Protein AF-0000000079568228 (afdb_homodimer)

Secondary structure (DSSP, 8-state):
----PPPEEEEE-TT-HHHHHHHHHHHHHT---EEEE--TTS--HHHHHH-TTT--S-EEEETTEEEESHHHHHHHHHHHS-SS-SS-SSHHHHHHHHHHHHHIIIIIIHHHHHHHS---HHHHHHHHHHHHHHHHHHHHHTTT-SBTTBSS--HHHHHTHIIIIIHHHHHHHHT--SS-TTT-HHHHHHHHHHHHSHHHHHHSPPHHHHHHHHHHHHHHHHHH-/----PPPEEEEE-TT-HHHHHHHHHHHHHT---EEEE--TTS--HHHHHH-TTT--S-EEEETTEEEESHHHHHHHHHHHS-SS-SS-SSHHHHHHHHHHHHHIIIIIIHHHHHHHS---HHHHHHHHHHHHHHHHHHHHHTTT-SBTTBSS--HHHHHTHIIIIIHHHHHHHHT--SS-TTT-HHHHHHHHHHHHSHHHHHHSPPHHHHHHHHHHHHHHHHHH-

Radius of gyration: 22.49 Å; Cα contacts (8 Å, |Δi|>4): 689; chains: 2; bounding box: 60×58×59 Å

Structure (mmCIF, N/CA/C/O backbone):
data_AF-0000000079568228-model_v1
#
loop_
_entity.id
_entity.type
_entity.pdbx_description
1 polymer 'glutathione transferase'
#
loop_
_atom_site.group_PDB
_atom_site.id
_atom_site.type_symbol
_atom_site.label_atom_id
_atom_site.label_alt_id
_atom_site.label_comp_id
_atom_site.label_asym_id
_atom_site.label_entity_id
_atom_site.label_seq_id
_atom_site.pdbx_PDB_ins_code
_atom_site.Cartn_x
_atom_site.Cartn_y
_atom_site.Cartn_z
_atom_site.occupancy
_atom_site.B_iso_or_equiv
_atom_site.auth_seq_id
_atom_site.auth_comp_id
_atom_site.auth_asym_id
_atom_site.auth_atom_id
_atom_site.pdbx_PDB_model_num
ATOM 1 N N . MET A 1 1 ? -32.031 -0.625 -28.844 1 26.22 1 MET A N 1
ATOM 2 C CA . MET A 1 1 ? -31.453 0.529 -28.156 1 26.22 1 MET A CA 1
ATOM 3 C C . MET A 1 1 ? -30.141 0.163 -27.5 1 26.22 1 MET A C 1
ATOM 5 O O . MET A 1 1 ? -30.047 -0.822 -26.766 1 26.22 1 MET A O 1
ATOM 9 N N . ALA A 1 2 ? -28.969 0.19 -28.062 1 38.16 2 ALA A N 1
ATOM 10 C CA . ALA A 1 2 ? -27.719 -0.457 -27.672 1 38.16 2 ALA A CA 1
ATOM 11 C C . ALA A 1 2 ? -27.438 -0.267 -26.188 1 38.16 2 ALA A C 1
ATOM 13 O O . ALA A 1 2 ? -27.453 0.858 -25.672 1 38.16 2 ALA A O 1
ATOM 14 N N . THR A 1 3 ? -27.828 -0.804 -25.172 1 42.91 3 THR A N 1
ATOM 15 C CA . THR A 1 3 ? -27.625 -0.638 -23.734 1 42.91 3 THR A CA 1
ATOM 16 C C . THR A 1 3 ? -26.203 -0.141 -23.453 1 42.91 3 THR A C 1
ATOM 18 O O . THR A 1 3 ? -25.234 -0.766 -23.875 1 42.91 3 THR A O 1
ATOM 21 N N . ASN A 1 4 ? -25.734 1.065 -23.516 1 47.59 4 ASN A N 1
ATOM 22 C CA . ASN A 1 4 ? -24.516 1.862 -23.609 1 47.59 4 ASN A CA 1
ATOM 23 C C . ASN A 1 4 ? -23.5 1.466 -22.547 1 47.59 4 ASN A C 1
ATOM 25 O O . ASN A 1 4 ? -23.375 2.137 -21.531 1 47.59 4 ASN A O 1
ATOM 29 N N . GLN A 1 5 ? -23.312 0.16 -22.281 1 65.31 5 GLN A N 1
ATOM 30 C CA . GLN A 1 5 ? -22.359 -0.312 -21.281 1 65.31 5 GLN A CA 1
ATOM 31 C C . GLN A 1 5 ? -20.969 0.275 -21.516 1 65.31 5 GLN A C 1
ATOM 33 O O . GLN A 1 5 ? -20.469 0.233 -22.641 1 65.31 5 GLN A O 1
ATOM 38 N N . GLU A 1 6 ? -20.438 1.047 -20.516 1 82.69 6 GLU A N 1
ATOM 39 C CA . GLU A 1 6 ? -19.125 1.659 -20.641 1 82.69 6 GLU A CA 1
ATOM 40 C C . GLU A 1 6 ? -18.047 0.615 -20.969 1 82.69 6 GLU A C 1
ATOM 42 O O . GLU A 1 6 ? -18.016 -0.448 -20.344 1 82.69 6 GLU A O 1
ATOM 47 N N . GLU A 1 7 ? -17.406 0.823 -22.047 1 94.56 7 GLU A N 1
ATOM 48 C CA . GLU A 1 7 ? -16.344 -0.068 -22.469 1 94.56 7 GLU A CA 1
ATOM 49 C C . GLU A 1 7 ? -15.266 -0.203 -21.391 1 94.56 7 GLU A C 1
ATOM 51 O O . GLU A 1 7 ? -14.938 0.77 -20.719 1 94.56 7 GLU A O 1
ATOM 56 N N . VAL A 1 8 ? -14.82 -1.432 -21.188 1 98.5 8 VAL A N 1
ATOM 57 C CA . VAL A 1 8 ? -13.75 -1.713 -20.25 1 98.5 8 VAL A CA 1
ATOM 58 C C . VAL A 1 8 ? -12.492 -2.137 -21 1 98.5 8 VAL A C 1
ATOM 60 O O . VAL A 1 8 ? -12.547 -3.008 -21.875 1 98.5 8 VAL A O 1
ATOM 63 N N . LYS A 1 9 ? -11.367 -1.439 -20.688 1 98.75 9 LYS A N 1
ATOM 64 C CA . LYS A 1 9 ? -10.062 -1.767 -21.25 1 98.75 9 LYS A CA 1
ATOM 65 C C . LYS A 1 9 ? -9.031 -2.018 -20.156 1 98.75 9 LYS A C 1
ATOM 67 O O . LYS A 1 9 ? -9.094 -1.397 -19.094 1 98.75 9 LYS A O 1
ATOM 72 N N . LEU A 1 10 ? -8.203 -2.955 -20.422 1 98.88 10 LEU A N 1
ATOM 73 C CA . LEU A 1 10 ? -7.062 -3.217 -19.547 1 98.88 10 LEU A CA 1
ATOM 74 C C . LEU A 1 10 ? -5.746 -3.039 -20.297 1 98.88 10 LEU A C 1
ATOM 76 O O . LEU A 1 10 ? -5.469 -3.771 -21.25 1 98.88 10 LEU A O 1
ATOM 80 N N . LEU A 1 11 ? -5.02 -2.023 -19.953 1 98.88 11 LEU A N 1
ATOM 81 C CA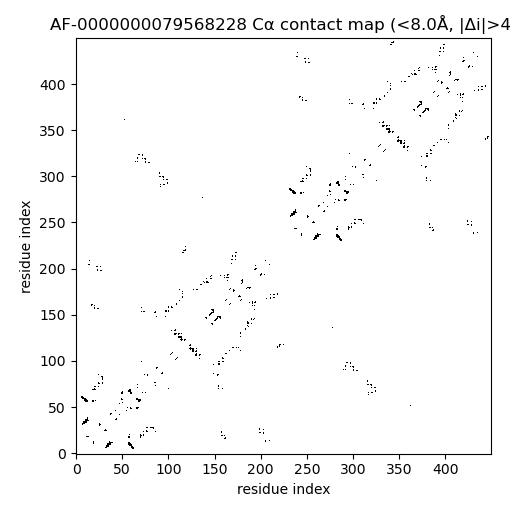 . LEU A 1 11 ? -3.662 -1.858 -20.469 1 98.88 11 LEU A CA 1
ATOM 82 C C . LEU A 1 11 ? -2.672 -2.664 -19.625 1 98.88 11 LEU A C 1
ATOM 84 O O . LEU A 1 11 ? -2.646 -2.547 -18.406 1 98.88 11 LEU A O 1
ATOM 88 N N . GLY A 1 12 ? -1.932 -3.492 -20.266 1 98.69 12 GLY A N 1
ATOM 89 C CA . GLY A 1 12 ? -1.002 -4.324 -19.531 1 98.69 12 GLY A CA 1
ATOM 90 C C . GLY A 1 12 ? -0.041 -5.09 -20.406 1 98.69 12 GLY A C 1
ATOM 91 O O . GLY A 1 1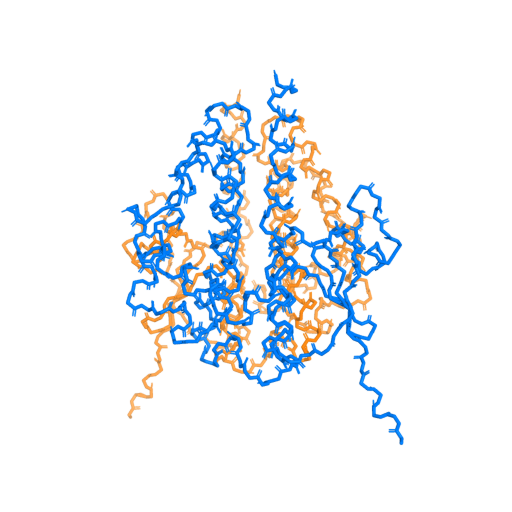2 ? 0.006 -4.867 -21.625 1 98.69 12 GLY A O 1
ATOM 92 N N . VAL A 1 13 ? 0.799 -5.898 -19.75 1 98 13 VAL A N 1
ATOM 93 C CA . VAL A 1 13 ? 1.67 -6.848 -20.422 1 98 13 VAL A CA 1
ATOM 94 C C . VAL A 1 13 ? 1.374 -8.266 -19.938 1 98 13 VAL A C 1
ATOM 96 O O . VAL A 1 13 ? 1.092 -8.477 -18.75 1 98 13 VAL A O 1
ATOM 99 N N . MET A 1 14 ? 1.361 -9.234 -20.781 1 93.31 14 MET A N 1
ATOM 100 C CA . MET A 1 14 ? 0.945 -10.602 -20.5 1 93.31 14 MET A CA 1
ATOM 101 C C . MET A 1 14 ? 1.807 -11.219 -19.406 1 93.31 14 MET A C 1
ATOM 103 O O . MET A 1 14 ? 1.316 -12.008 -18.594 1 93.31 14 MET A O 1
ATOM 107 N N . GLY A 1 15 ? 3.045 -10.922 -19.219 1 95.62 15 GLY A N 1
ATOM 108 C CA . GLY A 1 15 ? 3.947 -11.555 -18.266 1 95.62 15 GLY A CA 1
ATOM 109 C C . GLY A 1 15 ? 3.951 -10.891 -16.906 1 95.62 15 GLY A C 1
ATOM 110 O O . GLY A 1 15 ? 4.664 -11.32 -16 1 95.62 15 GLY A O 1
ATOM 111 N N . SER A 1 16 ? 3.123 -9.945 -16.688 1 97.94 16 SER A N 1
ATOM 112 C CA . SER A 1 16 ? 3.125 -9.188 -15.445 1 97.94 16 SER A CA 1
ATOM 113 C C . SER A 1 16 ? 2.18 -9.805 -14.422 1 97.94 16 SER A C 1
ATOM 115 O O . SER A 1 16 ? 0.982 -9.945 -14.68 1 97.94 16 SER A O 1
ATOM 117 N N . PRO A 1 17 ? 2.717 -10.141 -13.258 1 98.62 17 PRO A N 1
ATOM 118 C CA . PRO A 1 17 ? 1.832 -10.664 -12.211 1 98.62 17 PRO A CA 1
ATOM 119 C C . PRO A 1 17 ? 0.793 -9.641 -11.758 1 98.62 17 PRO A C 1
ATOM 121 O O . PRO A 1 17 ? -0.289 -10.016 -11.297 1 98.62 17 PRO A O 1
ATOM 124 N N . PHE A 1 18 ? 1.091 -8.375 -11.844 1 98.81 18 PHE A N 1
ATOM 125 C CA . PHE A 1 18 ? 0.172 -7.324 -11.43 1 98.81 18 PHE A CA 1
ATOM 126 C C . PHE A 1 18 ? -0.979 -7.188 -12.422 1 98.81 18 PHE A C 1
ATOM 128 O O . PHE A 1 18 ? -2.119 -6.938 -12.023 1 98.81 18 PHE A O 1
ATOM 135 N N . VAL A 1 19 ? -0.689 -7.34 -13.68 1 98.88 19 VAL A N 1
ATOM 136 C CA . VAL A 1 19 ? -1.731 -7.348 -14.695 1 98.88 19 VAL A CA 1
ATOM 137 C C . VAL A 1 19 ? -2.609 -8.586 -14.531 1 98.88 19 VAL A C 1
ATOM 139 O O . VAL A 1 19 ? -3.83 -8.516 -14.695 1 98.88 19 VAL A O 1
ATOM 142 N N . CYS A 1 20 ? -1.989 -9.68 -14.211 1 98.88 20 CYS A N 1
ATOM 143 C CA . CYS A 1 20 ? -2.713 -10.93 -14.023 1 98.88 20 CYS A CA 1
ATOM 144 C C . CYS A 1 20 ? -3.766 -10.789 -12.93 1 98.88 20 CYS A C 1
ATOM 146 O O . CYS A 1 20 ? -4.859 -11.352 -13.039 1 98.88 20 CYS A O 1
ATOM 148 N N . ARG A 1 21 ? -3.451 -10.07 -11.844 1 98.94 21 ARG A N 1
ATOM 149 C CA . ARG A 1 21 ? -4.422 -9.812 -10.781 1 98.94 21 ARG A CA 1
ATOM 150 C C . ARG A 1 21 ? -5.715 -9.242 -11.352 1 98.94 21 ARG A C 1
ATOM 152 O O . ARG A 1 21 ? -6.809 -9.68 -10.977 1 98.94 21 ARG A O 1
ATOM 159 N N . VAL A 1 22 ? -5.586 -8.344 -12.281 1 98.94 22 VAL A N 1
ATOM 160 C CA . VAL A 1 22 ? -6.73 -7.629 -12.836 1 98.94 22 VAL A CA 1
ATOM 161 C C . VAL A 1 22 ? -7.504 -8.547 -13.781 1 98.94 22 VAL A C 1
ATOM 163 O O . VAL A 1 22 ? -8.734 -8.562 -13.773 1 98.94 22 VAL A O 1
ATOM 166 N N . HIS A 1 23 ? -6.762 -9.352 -14.617 1 98.88 23 HIS A N 1
ATOM 167 C CA . HIS A 1 23 ? -7.43 -10.359 -15.43 1 98.88 23 HIS A CA 1
ATOM 168 C C . HIS A 1 23 ? -8.32 -11.258 -14.578 1 98.88 23 HIS A C 1
ATOM 170 O O . HIS A 1 23 ? -9.492 -11.469 -14.906 1 98.88 23 HIS A O 1
ATOM 176 N N . ILE A 1 24 ? -7.75 -11.75 -13.5 1 98.81 24 ILE A N 1
ATOM 177 C CA . ILE A 1 24 ? -8.469 -12.672 -12.641 1 98.81 24 ILE A CA 1
ATOM 178 C C . ILE A 1 24 ? -9.734 -12.008 -12.102 1 98.81 24 ILE A C 1
ATOM 180 O O . ILE A 1 24 ? -10.82 -12.586 -12.156 1 98.81 24 ILE A O 1
ATOM 184 N N . ALA A 1 25 ? -9.633 -10.789 -11.57 1 98.88 25 ALA A N 1
ATOM 185 C CA . ALA A 1 25 ? -10.773 -10.086 -10.992 1 98.88 25 ALA A CA 1
ATOM 186 C C . ALA A 1 25 ? -11.867 -9.867 -12.031 1 98.88 25 ALA A C 1
ATOM 188 O O . ALA A 1 25 ? -13.047 -10.102 -11.758 1 98.88 25 ALA A O 1
ATOM 189 N N . LEU A 1 26 ? -11.469 -9.398 -13.234 1 98.81 26 LEU A N 1
ATOM 190 C CA . LEU A 1 26 ? -12.445 -9.141 -14.289 1 98.81 26 LEU A CA 1
ATOM 191 C C . LEU A 1 26 ? -13.164 -10.422 -14.688 1 98.81 26 LEU A C 1
ATOM 193 O O . LEU A 1 26 ? -14.383 -10.43 -14.859 1 98.81 26 LEU A O 1
ATOM 197 N N . LYS A 1 27 ? -12.453 -11.477 -14.82 1 98.25 27 LYS A N 1
ATOM 198 C CA . LYS A 1 27 ? -13.031 -12.758 -15.211 1 98.25 27 LYS A CA 1
ATOM 199 C C . LYS A 1 27 ? -13.961 -13.297 -14.133 1 98.25 27 LYS A C 1
ATOM 201 O O . LYS A 1 27 ? -15.023 -13.844 -14.43 1 98.25 27 LYS A O 1
ATOM 206 N N . PHE A 1 28 ? -13.555 -13.164 -12.891 1 97.56 28 PHE A N 1
ATOM 207 C CA . PHE A 1 28 ? -14.406 -13.586 -11.789 1 97.56 28 PHE A CA 1
ATOM 208 C C . PHE A 1 28 ? -15.75 -12.859 -11.82 1 97.56 28 PHE A C 1
ATOM 210 O O . PHE A 1 28 ? -16.781 -13.438 -11.484 1 97.56 28 PHE A O 1
ATOM 217 N N . LYS A 1 29 ? -15.68 -11.594 -12.234 1 97.81 29 LYS A N 1
ATOM 218 C CA . LYS A 1 29 ? -16.891 -10.773 -12.25 1 97.81 29 LYS A CA 1
ATOM 219 C C . LYS A 1 29 ? -17.656 -10.953 -13.547 1 97.81 29 LYS A C 1
ATOM 221 O O . LYS A 1 29 ? -18.766 -10.438 -13.695 1 97.81 29 LYS A O 1
ATOM 226 N N . GLY A 1 30 ? -17.078 -11.656 -14.492 1 97.06 30 GLY A N 1
ATOM 227 C CA . GLY A 1 30 ? -17.734 -11.859 -15.781 1 97.06 30 GLY A CA 1
ATOM 228 C C . GLY A 1 30 ? -17.781 -10.609 -16.625 1 97.06 30 GLY A C 1
ATOM 229 O O . GLY A 1 30 ? -18.703 -10.422 -17.422 1 97.06 30 GLY A O 1
ATOM 230 N N . VAL A 1 31 ? -16.891 -9.727 -16.453 1 97.75 31 VAL A N 1
ATOM 231 C CA . VAL A 1 31 ? -16.859 -8.461 -17.188 1 97.75 31 VAL A CA 1
ATOM 232 C C . VAL A 1 31 ? -16.141 -8.641 -18.516 1 97.75 31 VAL A C 1
ATOM 234 O O . VAL A 1 31 ? -15.016 -9.172 -18.562 1 97.75 31 VAL A O 1
ATOM 237 N N . GLU A 1 32 ? -16.781 -8.289 -19.562 1 97.69 32 GLU A N 1
ATOM 238 C CA . GLU A 1 32 ? -16.109 -8.242 -20.859 1 97.69 32 GLU A CA 1
ATOM 239 C C . GLU A 1 32 ? -15.164 -7.047 -20.953 1 97.69 32 GLU A C 1
ATOM 241 O O . GLU A 1 32 ? -15.5 -5.949 -20.5 1 97.69 32 GLU A O 1
ATOM 246 N N . TYR A 1 33 ? -13.992 -7.332 -21.516 1 98.31 33 TYR A N 1
ATOM 247 C CA . TYR A 1 33 ? -13.023 -6.246 -21.625 1 98.31 33 TYR A CA 1
ATOM 248 C C . TYR A 1 33 ? -12.07 -6.477 -22.797 1 98.31 33 TYR A C 1
ATOM 250 O O . TYR A 1 33 ? -11.914 -7.605 -23.266 1 98.31 33 TYR A O 1
ATOM 258 N N . LYS A 1 34 ? -11.516 -5.348 -23.203 1 98.31 34 LYS A N 1
ATOM 259 C CA . LYS A 1 34 ? -10.461 -5.379 -24.219 1 98.31 34 LYS A CA 1
ATOM 260 C C . LYS A 1 34 ? -9.078 -5.273 -23.578 1 98.31 34 LYS A C 1
ATOM 262 O O . LYS A 1 34 ? -8.812 -4.352 -22.812 1 98.31 34 LYS A O 1
ATOM 267 N N . PHE A 1 35 ? -8.297 -6.219 -23.859 1 98.38 35 PHE A N 1
ATOM 268 C CA . PHE A 1 35 ? -6.918 -6.168 -23.391 1 98.38 35 PHE A CA 1
ATOM 269 C C . PHE A 1 35 ? -6.02 -5.477 -24.406 1 98.38 35 PHE A C 1
ATOM 271 O O . PHE A 1 35 ? -5.98 -5.871 -25.578 1 98.38 35 PHE A O 1
ATOM 278 N N . LEU A 1 36 ? -5.359 -4.441 -23.969 1 98.31 36 LEU A N 1
ATOM 279 C CA . LEU A 1 36 ? -4.422 -3.701 -24.812 1 98.31 36 LEU A CA 1
ATOM 280 C C . LEU A 1 36 ? -2.988 -3.922 -24.344 1 98.31 36 LEU A C 1
ATOM 282 O O . LEU A 1 36 ? -2.572 -3.377 -23.328 1 98.31 36 LEU A O 1
ATOM 286 N N . GLU A 1 37 ? -2.303 -4.691 -25.109 1 97.75 37 GLU A N 1
ATOM 287 C CA . GLU A 1 37 ? -0.93 -5.039 -24.75 1 97.75 37 GLU A CA 1
ATOM 288 C C . GLU A 1 37 ? -0.003 -3.836 -24.891 1 97.75 37 GLU A C 1
ATOM 290 O O . GLU A 1 37 ? -0.051 -3.115 -25.891 1 97.75 37 GLU A O 1
ATOM 295 N N . GLU A 1 38 ? 0.793 -3.613 -23.906 1 98 38 GLU A N 1
ATOM 296 C CA . GLU A 1 38 ? 1.735 -2.5 -23.859 1 98 38 GLU A CA 1
ATOM 297 C C . GLU A 1 38 ? 3.158 -2.969 -24.156 1 98 38 GLU A C 1
ATOM 299 O O . GLU A 1 38 ? 3.488 -4.137 -23.938 1 98 38 GLU A O 1
ATOM 304 N N . ASN A 1 39 ? 3.928 -2.094 -24.75 1 96.12 39 ASN A N 1
ATOM 305 C CA . ASN A 1 39 ? 5.379 -2.207 -24.828 1 96.12 39 ASN A CA 1
ATOM 306 C C . ASN A 1 39 ? 6.07 -1.325 -23.797 1 96.12 39 ASN A C 1
ATOM 308 O O . ASN A 1 39 ? 6.094 -0.1 -23.922 1 96.12 39 ASN A O 1
ATOM 312 N N . LEU A 1 40 ? 6.668 -1.98 -22.797 1 93.62 40 LEU A N 1
ATOM 313 C CA . LEU A 1 40 ? 7.188 -1.212 -21.672 1 93.62 40 LEU A CA 1
ATOM 314 C C . LEU A 1 40 ? 8.422 -0.417 -22.078 1 93.62 40 LEU A C 1
ATOM 316 O O . LEU A 1 40 ? 8.789 0.553 -21.406 1 93.62 40 LEU A O 1
ATOM 320 N N . GLY A 1 41 ? 9.156 -0.867 -23.094 1 94.81 41 GLY A N 1
ATOM 321 C CA . GLY A 1 41 ? 10.281 -0.114 -23.625 1 94.81 41 GLY A CA 1
ATOM 322 C C . GLY A 1 41 ? 9.859 1.077 -24.453 1 94.81 41 GLY A C 1
ATOM 323 O O . GLY A 1 41 ? 10.648 2.002 -24.672 1 94.81 41 GLY A O 1
ATOM 324 N N . ASN A 1 42 ? 8.766 1.006 -25.016 1 96.75 42 ASN A N 1
ATOM 325 C CA . ASN A 1 42 ? 8.133 2.066 -25.797 1 96.75 42 ASN A CA 1
ATOM 326 C C . ASN A 1 42 ? 6.668 2.242 -25.406 1 96.75 42 ASN A C 1
ATOM 328 O O . ASN A 1 42 ? 5.77 1.804 -26.125 1 96.75 42 ASN A O 1
ATOM 332 N N . LYS A 1 43 ? 6.434 2.961 -24.344 1 97.69 43 LYS A N 1
ATOM 333 C CA . LYS A 1 43 ? 5.113 3.086 -23.734 1 97.69 43 LYS A CA 1
ATOM 334 C C . LYS A 1 43 ? 4.145 3.805 -24.656 1 97.69 43 LYS A C 1
ATOM 336 O O . LYS A 1 43 ? 4.516 4.781 -25.312 1 97.69 43 LYS A O 1
ATOM 341 N N . SER A 1 44 ? 2.943 3.389 -24.766 1 98.12 44 SER A N 1
ATOM 342 C CA . SER A 1 44 ? 1.936 3.957 -25.656 1 98.12 44 SER A CA 1
ATOM 343 C C . SER A 1 44 ? 1.449 5.309 -25.141 1 98.12 44 SER A C 1
ATOM 345 O O . SER A 1 44 ? 1.545 5.602 -23.953 1 98.12 44 SER A O 1
ATOM 347 N N . GLU A 1 45 ? 0.886 6.094 -26.016 1 97.75 45 GLU A N 1
ATOM 348 C CA . GLU A 1 45 ? 0.248 7.355 -25.641 1 97.75 45 GLU A CA 1
ATOM 349 C C . GLU A 1 45 ? -0.936 7.125 -24.703 1 97.75 45 GLU A C 1
ATOM 351 O O . GLU A 1 45 ? -1.203 7.938 -23.828 1 97.75 45 GLU A O 1
ATOM 356 N N . LEU A 1 46 ? -1.565 6.02 -24.922 1 97.19 46 LEU A N 1
ATOM 357 C CA . LEU A 1 46 ? -2.727 5.691 -24.094 1 97.19 46 LEU A CA 1
ATOM 358 C C . LEU A 1 46 ? -2.314 5.438 -22.656 1 97.19 46 LEU A C 1
ATOM 360 O O . LEU A 1 46 ? -2.967 5.922 -21.719 1 97.19 46 LEU A O 1
ATOM 364 N N . LEU A 1 47 ? -1.264 4.648 -22.484 1 98.31 47 LEU A N 1
ATOM 365 C CA . LEU A 1 47 ? -0.776 4.379 -21.141 1 98.31 47 LEU A CA 1
ATOM 366 C C . LEU A 1 47 ? -0.361 5.668 -20.438 1 98.31 47 LEU A C 1
ATOM 368 O O . LEU A 1 47 ? -0.703 5.887 -19.281 1 98.31 47 LEU A O 1
ATOM 372 N N . LEU A 1 48 ? 0.343 6.52 -21.188 1 98.12 48 LEU A N 1
ATOM 373 C CA . LEU A 1 48 ? 0.822 7.773 -20.625 1 98.12 48 LEU A CA 1
ATOM 374 C C . LEU A 1 48 ? -0.342 8.703 -20.297 1 98.12 48 LEU A C 1
ATOM 376 O O . LEU A 1 48 ? -0.302 9.422 -19.297 1 98.12 48 LEU A O 1
ATOM 380 N N . LYS A 1 49 ? -1.378 8.664 -21.078 1 97.81 49 LYS A N 1
ATOM 381 C CA . LYS A 1 49 ? -2.58 9.461 -20.844 1 97.81 49 LYS A CA 1
ATOM 382 C C . LYS A 1 49 ? -3.336 8.969 -19.609 1 97.81 49 LYS A C 1
ATOM 384 O O . LYS A 1 49 ? -3.75 9.773 -18.766 1 97.81 49 LYS A O 1
ATOM 389 N N . TYR A 1 50 ? -3.457 7.637 -19.469 1 98 50 TYR A N 1
ATOM 390 C CA . TYR A 1 50 ? -4.355 7.078 -18.469 1 98 50 TYR A CA 1
ATOM 391 C C . TYR A 1 50 ? -3.623 6.84 -17.156 1 98 50 TYR A C 1
ATOM 393 O O . TYR A 1 50 ? -4.254 6.625 -16.109 1 98 50 TYR A O 1
ATOM 401 N N . ASN A 1 51 ? -2.332 6.887 -17.188 1 98.25 51 ASN A N 1
ATOM 402 C CA . ASN A 1 51 ? -1.532 6.844 -15.969 1 98.25 51 ASN A CA 1
ATOM 403 C C . ASN A 1 51 ? -0.342 7.797 -16.047 1 98.25 51 ASN A C 1
ATOM 405 O O . ASN A 1 51 ? 0.809 7.355 -16.062 1 98.25 51 ASN A O 1
ATOM 409 N N . PRO A 1 52 ? -0.587 9.062 -15.984 1 97.38 52 PRO A N 1
ATOM 410 C CA . PRO A 1 52 ? 0.482 10.055 -16.125 1 97.38 52 PRO A CA 1
ATOM 411 C C . PRO A 1 52 ? 1.411 10.109 -14.922 1 97.38 52 PRO A C 1
ATOM 413 O O . PRO A 1 52 ? 2.49 10.703 -14.992 1 97.38 52 PRO A O 1
ATOM 416 N N . VAL A 1 53 ? 1.038 9.484 -13.859 1 97.56 53 VAL A N 1
ATOM 417 C CA . VAL A 1 53 ? 1.811 9.586 -12.625 1 97.56 53 VAL A CA 1
ATOM 418 C C . VAL A 1 53 ? 2.914 8.531 -12.617 1 97.56 53 VAL A C 1
ATOM 420 O O . VAL A 1 53 ? 4.102 8.859 -12.664 1 97.56 53 VAL A O 1
ATOM 423 N N . HIS A 1 54 ? 2.529 7.262 -12.664 1 97.44 54 HIS A N 1
ATOM 424 C CA . HIS A 1 54 ? 3.51 6.184 -12.57 1 97.44 54 HIS A CA 1
ATOM 425 C C . HIS A 1 54 ? 3.959 5.727 -13.953 1 97.44 54 HIS A C 1
ATOM 427 O O . HIS A 1 54 ? 5.043 5.156 -14.102 1 97.44 54 HIS A O 1
ATOM 433 N N . LYS A 1 55 ? 2.984 5.895 -14.938 1 98.06 55 LYS A N 1
ATOM 434 C CA . LYS A 1 55 ? 3.254 5.461 -16.297 1 98.06 55 LYS A CA 1
ATOM 435 C C . LYS A 1 55 ? 3.561 3.965 -16.359 1 98.06 55 LYS A C 1
ATOM 437 O O . LYS A 1 55 ? 4.43 3.529 -17.109 1 98.06 55 LYS A O 1
ATOM 442 N N . LYS A 1 56 ? 2.93 3.221 -15.484 1 98.06 56 LYS A N 1
ATOM 443 C CA . LYS A 1 56 ? 3.123 1.777 -15.398 1 98.06 56 LYS A CA 1
ATOM 444 C C . LYS A 1 56 ? 1.814 1.03 -15.633 1 98.06 56 LYS A C 1
ATOM 446 O O . LYS A 1 56 ? 0.742 1.638 -15.648 1 98.06 56 LYS A O 1
ATOM 451 N N . VAL A 1 57 ? 1.92 -0.226 -15.891 1 98.62 57 VAL A N 1
ATOM 452 C CA . VAL A 1 57 ? 0.779 -1.132 -15.984 1 98.62 57 VAL A CA 1
ATOM 453 C C . VAL A 1 57 ? 0.607 -1.887 -14.672 1 98.62 57 VAL A C 1
ATOM 455 O O . VAL A 1 57 ? 1.562 -2.033 -13.906 1 98.62 57 VAL A O 1
ATOM 458 N N . PRO A 1 58 ? -0.616 -2.367 -14.383 1 98.88 58 PRO A N 1
ATOM 459 C CA . PRO A 1 58 ? -1.861 -2.311 -15.148 1 98.88 58 PRO A CA 1
ATOM 460 C C . PRO A 1 58 ? -2.586 -0.974 -15.008 1 98.88 58 PRO A C 1
ATOM 462 O O . PRO A 1 58 ? -2.422 -0.287 -13.992 1 98.88 58 PRO A O 1
ATOM 465 N N . VAL A 1 59 ? -3.275 -0.61 -16.016 1 98.88 59 VAL A N 1
ATOM 466 C CA . VAL A 1 59 ? -4.281 0.445 -15.945 1 98.88 59 VAL A CA 1
ATOM 467 C C . VAL A 1 59 ? -5.625 -0.088 -16.422 1 98.88 59 VAL A C 1
ATOM 469 O O . VAL A 1 59 ? -5.723 -0.649 -17.516 1 98.88 59 VAL A O 1
ATOM 472 N N . LEU A 1 60 ? -6.648 -0.001 -15.625 1 98.94 60 LEU A N 1
ATOM 473 C CA . LEU A 1 60 ? -8.023 -0.285 -16.031 1 98.94 60 LEU A CA 1
ATOM 474 C C . LEU A 1 60 ? -8.727 0.985 -16.484 1 98.94 60 LEU A C 1
ATOM 476 O O . LEU A 1 60 ? -8.703 2.002 -15.789 1 98.94 60 LEU A O 1
ATOM 480 N N . VAL A 1 61 ? -9.227 0.943 -17.672 1 98.69 61 VAL A N 1
ATOM 481 C CA . VAL A 1 61 ? -10.008 2.059 -18.188 1 98.69 61 VAL A CA 1
ATOM 482 C C . VAL A 1 61 ? -11.477 1.648 -18.312 1 98.69 61 VAL A C 1
ATOM 484 O O . VAL A 1 61 ? -11.812 0.737 -19.078 1 98.69 61 VAL A O 1
ATOM 487 N N . HIS A 1 62 ? -12.352 2.203 -17.531 1 98.56 62 HIS A N 1
ATOM 488 C CA . HIS A 1 62 ? -13.797 1.998 -17.531 1 98.56 62 HIS A CA 1
ATOM 489 C C . HIS A 1 62 ? -14.523 3.23 -18.047 1 98.56 62 HIS A C 1
ATOM 491 O O . HIS A 1 62 ? -14.836 4.145 -17.281 1 98.56 62 HIS A O 1
ATOM 497 N N . GLY A 1 63 ? -14.906 3.232 -19.328 1 96.56 63 GLY A N 1
ATOM 498 C CA . GLY A 1 63 ? -15.312 4.477 -19.953 1 96.56 63 GLY A CA 1
ATOM 499 C C . GLY A 1 63 ? -14.195 5.5 -20.031 1 96.56 63 GLY A C 1
ATOM 500 O O . GLY A 1 63 ? -13.172 5.266 -20.688 1 96.56 63 GLY A O 1
ATOM 501 N N . GLU A 1 64 ? -14.281 6.523 -19.359 1 93.75 64 GLU A N 1
ATOM 502 C CA . GLU A 1 64 ? -13.242 7.551 -19.328 1 93.75 64 GLU A CA 1
ATOM 503 C C . GLU A 1 64 ? -12.477 7.523 -18 1 93.75 64 GLU A C 1
ATOM 505 O O . GLU A 1 64 ? -11.547 8.312 -17.797 1 93.75 64 GLU A O 1
ATOM 510 N N . LYS A 1 65 ? -12.844 6.598 -17.203 1 97.31 65 LYS A N 1
ATOM 511 C CA . LYS A 1 65 ? -12.25 6.504 -15.867 1 97.31 65 LYS A CA 1
ATOM 512 C C . LYS A 1 65 ? -11.055 5.559 -15.875 1 97.31 65 LYS A C 1
ATOM 514 O O . LYS A 1 65 ? -11.18 4.379 -16.219 1 97.31 65 LYS A O 1
ATOM 519 N N . SER A 1 66 ? -9.945 6.094 -15.508 1 98.62 66 SER A N 1
ATOM 520 C CA . SER A 1 66 ? -8.75 5.254 -15.406 1 98.62 66 SER A CA 1
ATOM 521 C C . SER A 1 66 ? -8.414 4.957 -13.953 1 98.62 66 SER A C 1
ATOM 523 O O . SER A 1 66 ? -8.516 5.832 -13.086 1 98.62 66 SER A O 1
ATOM 525 N N . VAL A 1 67 ? -8.109 3.754 -13.68 1 98.81 67 VAL A N 1
ATOM 526 C CA . VAL A 1 67 ? -7.695 3.301 -12.352 1 98.81 67 VAL A CA 1
ATOM 527 C C . VAL A 1 67 ? -6.355 2.576 -12.445 1 98.81 67 VAL A C 1
ATOM 529 O O . VAL A 1 67 ? -6.172 1.71 -13.305 1 98.81 67 VAL A O 1
ATOM 532 N N . SER A 1 68 ? -5.43 2.977 -11.516 1 98.56 68 SER A N 1
ATOM 533 C CA . SER A 1 68 ? -4.105 2.357 -11.5 1 98.56 68 SER A CA 1
ATOM 534 C C . SER A 1 68 ? -3.828 1.672 -10.172 1 98.56 68 SER A C 1
ATOM 536 O O . SER A 1 68 ? -4.57 1.857 -9.203 1 98.56 68 SER A O 1
ATOM 538 N N . GLU A 1 69 ? -2.713 0.904 -10.164 1 98.5 69 GLU A N 1
ATOM 539 C CA . GLU A 1 69 ? -2.303 0.065 -9.039 1 98.5 69 GLU A CA 1
ATOM 540 C C . GLU A 1 69 ? -3.162 -1.193 -8.953 1 98.5 69 GLU A C 1
ATOM 542 O O . GLU A 1 69 ? -4.371 -1.11 -8.727 1 98.5 69 GLU A O 1
ATOM 547 N N . SER A 1 70 ? -2.576 -2.297 -9.047 1 98.81 70 SER A N 1
ATOM 548 C CA . SER A 1 70 ? -3.268 -3.561 -9.281 1 98.81 70 SER A CA 1
ATOM 549 C C . SER A 1 70 ? -4.266 -3.863 -8.172 1 98.81 70 SER A C 1
ATOM 551 O O . SER A 1 70 ? -5.418 -4.211 -8.445 1 98.81 70 SER A O 1
ATOM 553 N N . LEU A 1 71 ? -3.84 -3.639 -6.891 1 98.81 71 LEU A N 1
ATOM 554 C CA . LEU A 1 71 ? -4.754 -3.969 -5.805 1 98.81 71 LEU A CA 1
ATOM 555 C C . LEU A 1 71 ? -5.891 -2.955 -5.723 1 98.81 71 LEU A C 1
ATOM 557 O O . LEU A 1 71 ? -7.02 -3.309 -5.371 1 98.81 71 LEU A O 1
ATOM 561 N N . VAL A 1 72 ? -5.621 -1.695 -6.07 1 98.88 72 VAL A N 1
ATOM 562 C CA . VAL A 1 72 ? -6.66 -0.674 -6.145 1 98.88 72 VAL A CA 1
ATOM 563 C C . VAL A 1 72 ? -7.648 -1.022 -7.254 1 98.88 72 VAL A C 1
ATOM 565 O O . VAL A 1 72 ? -8.859 -0.901 -7.074 1 98.88 72 VAL A O 1
ATOM 568 N N . ILE A 1 73 ? -7.152 -1.467 -8.375 1 98.94 73 ILE A N 1
ATOM 569 C CA . ILE A 1 73 ? -7.988 -1.853 -9.508 1 98.94 73 ILE A CA 1
ATOM 570 C C . ILE A 1 73 ? -8.906 -3.002 -9.102 1 98.94 73 ILE A C 1
ATOM 572 O O . ILE A 1 73 ? -10.109 -2.982 -9.391 1 98.94 73 ILE A O 1
ATOM 576 N N . VAL A 1 74 ? -8.352 -4 -8.438 1 98.94 74 VAL A N 1
ATOM 577 C CA . VAL A 1 74 ? -9.133 -5.168 -8.047 1 98.94 74 VAL A CA 1
ATOM 578 C C . VAL A 1 74 ? -10.266 -4.746 -7.117 1 98.94 74 VAL A C 1
ATOM 580 O O . VAL A 1 74 ? -11.398 -5.211 -7.254 1 98.94 74 VAL A O 1
ATOM 583 N N . GLU A 1 75 ? -9.969 -3.875 -6.16 1 98.75 75 GLU A N 1
ATOM 584 C CA . GLU A 1 75 ? -11.023 -3.395 -5.277 1 98.75 75 GLU A CA 1
ATOM 585 C C . GLU A 1 75 ? -12.062 -2.588 -6.047 1 98.75 75 GLU A C 1
ATOM 587 O O . GLU A 1 75 ? -13.266 -2.688 -5.773 1 98.75 75 GLU A O 1
ATOM 592 N N . TYR A 1 76 ? -11.641 -1.772 -6.992 1 98.81 76 TYR A N 1
ATOM 593 C CA . TYR A 1 76 ? -12.578 -1.033 -7.836 1 98.81 76 TYR A CA 1
ATOM 594 C C . TYR A 1 76 ? -13.516 -1.979 -8.57 1 98.81 76 TYR A C 1
ATOM 596 O O . TYR A 1 76 ? -14.734 -1.756 -8.602 1 98.81 76 TYR A O 1
ATOM 604 N N . ILE A 1 77 ? -12.953 -3.016 -9.133 1 98.88 77 ILE A N 1
ATOM 605 C CA . ILE A 1 77 ? -13.742 -4.012 -9.859 1 98.88 77 ILE A CA 1
ATOM 606 C C . ILE A 1 77 ? -14.781 -4.621 -8.93 1 98.88 77 ILE A C 1
ATOM 608 O O . ILE A 1 77 ? -15.961 -4.727 -9.289 1 98.88 77 ILE A O 1
ATOM 612 N N . ASP A 1 78 ? -14.336 -4.949 -7.766 1 98.56 78 ASP A N 1
ATOM 613 C CA . ASP A 1 78 ? -15.242 -5.566 -6.797 1 98.56 78 ASP A CA 1
ATOM 614 C C . ASP A 1 78 ? -16.375 -4.613 -6.414 1 98.56 78 ASP A C 1
ATOM 616 O O . ASP A 1 78 ? -17.516 -5.035 -6.238 1 98.56 78 ASP A O 1
ATOM 620 N N . GLU A 1 79 ? -16.047 -3.373 -6.246 1 98.06 79 GLU A N 1
ATOM 621 C CA . GLU A 1 79 ? -17 -2.375 -5.781 1 98.06 79 GLU A CA 1
ATOM 622 C C . GLU A 1 79 ? -17.922 -1.934 -6.914 1 98.06 79 GLU A C 1
ATOM 624 O O . GLU A 1 79 ? -19.016 -1.41 -6.668 1 98.06 79 GLU A O 1
ATOM 629 N N . THR A 1 80 ? -17.531 -2.1 -8.125 1 98.25 80 THR A N 1
ATOM 630 C CA . THR A 1 80 ? -18.297 -1.682 -9.297 1 98.25 80 THR A CA 1
ATOM 631 C C . THR A 1 80 ? -19.266 -2.781 -9.727 1 98.25 80 THR A C 1
ATOM 633 O O . THR A 1 80 ? -20.438 -2.512 -10 1 98.25 80 THR A O 1
ATOM 636 N N . TRP A 1 81 ? -18.766 -3.967 -9.797 1 97.81 81 TRP A N 1
ATOM 637 C CA . TRP A 1 81 ? -19.578 -5.121 -10.18 1 97.81 81 TRP A CA 1
ATOM 638 C C . TRP A 1 81 ? -19.812 -6.039 -8.992 1 97.81 81 TRP A C 1
ATOM 640 O O . TRP A 1 81 ? -18.906 -6.719 -8.531 1 97.81 81 TRP A O 1
ATOM 650 N N . LYS A 1 82 ? -21.031 -6.207 -8.547 1 94.94 82 LYS A N 1
ATOM 651 C CA . LYS A 1 82 ? -21.359 -6.688 -7.207 1 94.94 82 LYS A CA 1
ATOM 652 C C . LYS A 1 82 ? -21.484 -8.211 -7.18 1 94.94 82 LYS A C 1
ATOM 654 O O . LYS A 1 82 ? -21.469 -8.82 -6.109 1 94.94 82 LYS A O 1
ATOM 659 N N . ASN A 1 83 ? -21.562 -8.852 -8.273 1 94.44 83 ASN A N 1
ATOM 660 C CA . ASN A 1 83 ? -21.625 -10.305 -8.266 1 94.44 83 ASN A CA 1
ATOM 661 C C . ASN A 1 83 ? -20.281 -10.93 -7.883 1 94.44 83 ASN A C 1
ATOM 663 O O . ASN A 1 83 ? -19.234 -10.312 -8.078 1 94.44 83 ASN A O 1
ATOM 667 N N . ASN A 1 84 ? -20.312 -12.141 -7.195 1 94.69 84 ASN A N 1
ATOM 668 C CA . ASN A 1 84 ? -19.109 -12.883 -6.828 1 94.69 84 ASN A CA 1
ATOM 669 C C . ASN A 1 84 ? -18.125 -12.016 -6.047 1 94.69 84 ASN A C 1
ATOM 671 O O . ASN A 1 84 ? -17.031 -11.711 -6.531 1 94.69 84 ASN A O 1
ATOM 675 N N . PRO A 1 85 ? -18.438 -11.664 -4.887 1 96.81 85 PRO A N 1
ATOM 676 C CA . PRO A 1 85 ? -17.609 -10.742 -4.105 1 96.81 85 PRO A CA 1
ATOM 677 C C . PRO A 1 85 ? -16.188 -11.242 -3.914 1 96.81 85 PRO A C 1
ATOM 679 O O . PRO A 1 85 ? -15.969 -12.422 -3.615 1 96.81 85 PRO A O 1
ATOM 682 N N . ILE A 1 86 ? -15.273 -10.359 -4.117 1 98 86 ILE A N 1
ATOM 683 C CA . ILE A 1 86 ? -13.852 -10.633 -3.934 1 98 86 ILE A CA 1
ATOM 684 C C . ILE A 1 86 ? -13.438 -10.281 -2.504 1 98 86 ILE A C 1
ATOM 686 O O . ILE A 1 86 ? -12.594 -10.953 -1.916 1 98 86 ILE A O 1
ATOM 690 N N . LEU A 1 87 ? -14 -9.227 -1.972 1 97.81 87 LEU A N 1
ATOM 691 C CA . LEU A 1 87 ? -13.766 -8.844 -0.583 1 97.81 87 LEU A CA 1
ATOM 692 C C . LEU A 1 87 ? -14.945 -9.242 0.296 1 97.81 87 LEU A C 1
ATOM 694 O O . LEU A 1 87 ? -16.094 -9.188 -0.14 1 97.81 87 LEU A O 1
ATOM 698 N N . PRO A 1 88 ? -14.641 -9.586 1.582 1 96.94 88 PRO A N 1
ATOM 699 C CA . PRO A 1 88 ? -15.734 -9.859 2.516 1 96.94 88 PRO A CA 1
ATOM 700 C C . PRO A 1 88 ? -16.547 -8.609 2.855 1 96.94 88 PRO A C 1
ATOM 702 O O . PRO A 1 88 ? -16.078 -7.488 2.633 1 96.94 88 PRO A O 1
ATOM 705 N N . SER A 1 89 ? -17.766 -8.836 3.398 1 95.5 89 SER A N 1
ATOM 706 C CA . SER A 1 89 ? -18.625 -7.723 3.766 1 95.5 89 SER A CA 1
ATOM 707 C C . SER A 1 89 ? -18.312 -7.215 5.168 1 95.5 89 SER A C 1
ATOM 709 O O . SER A 1 89 ? -18.516 -6.035 5.469 1 95.5 89 SER A O 1
ATOM 711 N N . ASP A 1 90 ? -17.828 -8.133 6.027 1 97.25 90 ASP A N 1
ATOM 712 C CA . ASP A 1 90 ? -17.5 -7.766 7.402 1 97.25 90 ASP A CA 1
ATOM 713 C C . ASP A 1 90 ? -16.297 -6.832 7.449 1 97.25 90 ASP A C 1
ATOM 715 O O . ASP A 1 90 ? -15.234 -7.152 6.898 1 97.25 90 ASP A O 1
ATOM 719 N N . PRO A 1 91 ? -16.406 -5.695 8.133 1 97.88 91 PRO A N 1
ATOM 720 C CA . PRO A 1 91 ? -15.328 -4.711 8.133 1 97.88 91 PRO A CA 1
ATOM 721 C C . PRO A 1 91 ? -14.008 -5.289 8.633 1 97.88 91 PRO A C 1
ATOM 723 O O . PRO A 1 91 ? -12.938 -4.957 8.102 1 97.88 91 PRO A O 1
ATOM 726 N N . TYR A 1 92 ? -14.078 -6.074 9.641 1 98.19 92 TYR A N 1
ATOM 727 C CA . TYR A 1 92 ? -12.844 -6.621 10.188 1 98.19 92 TYR A CA 1
ATOM 728 C C . TYR A 1 92 ? -12.188 -7.582 9.195 1 98.19 92 TYR A C 1
ATOM 730 O O . TYR A 1 92 ? -10.977 -7.516 8.969 1 98.19 92 TYR A O 1
ATOM 738 N N . GLN A 1 93 ? -12.984 -8.469 8.617 1 97.62 93 GLN A N 1
ATOM 739 C CA . GLN A 1 93 ? -12.453 -9.391 7.625 1 97.62 93 GLN A CA 1
ATOM 740 C C . GLN A 1 93 ? -11.906 -8.641 6.41 1 97.62 93 GLN A C 1
ATOM 742 O O . GLN A 1 93 ? -10.914 -9.055 5.812 1 97.62 93 GLN A O 1
ATOM 747 N N . ARG A 1 94 ? -12.523 -7.516 6.055 1 97.88 94 ARG A N 1
ATOM 748 C CA . ARG A 1 94 ? -12.039 -6.668 4.973 1 97.88 94 ARG A CA 1
ATOM 749 C C . ARG A 1 94 ? -10.672 -6.082 5.305 1 97.88 94 ARG A C 1
ATOM 751 O O . ARG A 1 94 ? -9.773 -6.074 4.465 1 97.88 94 ARG A O 1
ATOM 758 N N . ALA A 1 95 ? -10.547 -5.648 6.516 1 98.5 95 ALA A N 1
ATOM 759 C CA . ALA A 1 95 ? -9.273 -5.078 6.957 1 98.5 95 ALA A CA 1
ATOM 760 C C . ALA A 1 95 ? -8.172 -6.125 6.934 1 98.5 95 ALA A C 1
ATOM 762 O O . ALA A 1 95 ? -7.047 -5.844 6.5 1 98.5 95 ALA A O 1
ATOM 763 N N . LEU A 1 96 ? -8.5 -7.289 7.379 1 97.81 96 LEU A N 1
ATOM 764 C CA . LEU A 1 96 ? -7.52 -8.367 7.398 1 97.81 96 LEU A CA 1
ATOM 765 C C . LEU A 1 96 ? -7.078 -8.727 5.984 1 97.81 96 LEU A C 1
ATOM 767 O O . LEU A 1 96 ? -5.887 -8.938 5.734 1 97.81 96 LEU A O 1
ATOM 771 N N . THR A 1 97 ? -8.031 -8.758 5.129 1 97.81 97 THR A N 1
ATOM 772 C CA . THR A 1 97 ? -7.73 -9.078 3.738 1 97.81 97 THR A CA 1
ATOM 773 C C . THR A 1 97 ? -6.832 -8.008 3.125 1 97.81 97 THR A C 1
ATOM 775 O O . THR A 1 97 ? -5.863 -8.32 2.432 1 97.81 97 THR A O 1
ATOM 778 N N . ARG A 1 98 ? -7.086 -6.762 3.387 1 98.5 98 ARG A N 1
ATOM 779 C CA . ARG A 1 98 ? -6.254 -5.676 2.885 1 98.5 98 ARG A CA 1
ATOM 780 C C . ARG A 1 98 ? -4.852 -5.742 3.477 1 98.5 98 ARG A C 1
ATOM 782 O O . ARG A 1 98 ? -3.865 -5.492 2.777 1 98.5 98 ARG A O 1
ATOM 789 N N . PHE A 1 99 ? -4.793 -6.117 4.754 1 98.69 99 PHE A N 1
ATOM 790 C CA . PHE A 1 99 ? -3.5 -6.23 5.422 1 98.69 99 PHE A CA 1
ATOM 791 C C . PHE A 1 99 ? -2.621 -7.266 4.727 1 98.69 99 PHE A C 1
ATOM 793 O O . PHE A 1 99 ? -1.481 -6.973 4.359 1 98.69 99 PHE A O 1
ATOM 800 N N . TRP A 1 100 ? -3.146 -8.367 4.453 1 98.75 100 TRP A N 1
ATOM 801 C CA . TRP A 1 100 ? -2.342 -9.453 3.918 1 98.75 100 TRP A CA 1
ATOM 802 C C . TRP A 1 100 ? -2.002 -9.211 2.451 1 98.75 100 TRP A C 1
ATOM 804 O O . TRP A 1 100 ? -0.921 -9.586 1.989 1 98.75 100 TRP A O 1
ATOM 814 N N . ALA A 1 101 ? -2.953 -8.648 1.699 1 98.69 101 ALA A N 1
ATOM 815 C CA . ALA A 1 101 ? -2.648 -8.297 0.313 1 98.69 101 ALA A CA 1
ATOM 816 C C . ALA A 1 101 ? -1.498 -7.301 0.239 1 98.69 101 ALA A C 1
ATOM 818 O O . ALA A 1 101 ? -0.581 -7.457 -0.57 1 98.69 101 ALA A O 1
ATOM 819 N N . LYS A 1 102 ? -1.622 -6.324 1.078 1 98.25 102 LYS A N 1
ATOM 820 C CA . LYS A 1 102 ? -0.553 -5.332 1.149 1 98.25 102 LYS A CA 1
ATOM 821 C C . LYS A 1 102 ? 0.754 -5.965 1.615 1 98.25 102 LYS A C 1
ATOM 823 O O . LYS A 1 102 ? 1.831 -5.609 1.132 1 98.25 102 LYS A O 1
ATOM 828 N N . PHE A 1 103 ? 0.664 -6.848 2.576 1 98.69 103 PHE A N 1
ATOM 829 C CA . PHE A 1 103 ? 1.826 -7.547 3.109 1 98.69 103 PHE A CA 1
ATOM 830 C C . PHE A 1 103 ? 2.572 -8.281 2.002 1 98.69 103 PHE A C 1
ATOM 832 O O . PHE A 1 103 ? 3.803 -8.234 1.937 1 98.69 103 PHE A O 1
ATOM 839 N N . ILE A 1 104 ? 1.868 -8.93 1.16 1 98.81 104 ILE A N 1
ATOM 840 C CA . ILE A 1 104 ? 2.471 -9.656 0.044 1 98.81 104 ILE A CA 1
ATOM 841 C C . ILE A 1 104 ? 3.266 -8.688 -0.828 1 98.81 104 ILE A C 1
ATOM 843 O O . ILE A 1 104 ? 4.418 -8.961 -1.173 1 98.81 104 ILE A O 1
ATOM 847 N N . ASP A 1 105 ? 2.689 -7.543 -1.179 1 98.12 105 ASP A N 1
ATOM 848 C CA . ASP A 1 105 ? 3.338 -6.555 -2.031 1 98.12 105 ASP A CA 1
ATOM 849 C C . ASP A 1 105 ? 4.57 -5.965 -1.349 1 98.12 105 ASP A C 1
ATOM 851 O O . ASP A 1 105 ? 5.609 -5.773 -1.986 1 98.12 105 ASP A O 1
ATOM 855 N N . ASP A 1 106 ? 4.41 -5.77 -0.047 1 96.94 106 ASP A N 1
ATOM 856 C CA . ASP A 1 106 ? 5.434 -5.008 0.664 1 96.94 106 ASP A CA 1
ATOM 857 C C . ASP A 1 106 ? 6.598 -5.898 1.076 1 96.94 106 ASP A C 1
ATOM 859 O O . ASP A 1 106 ? 7.746 -5.445 1.135 1 96.94 106 ASP A O 1
ATOM 863 N N . LYS A 1 107 ? 6.324 -7.176 1.33 1 97.81 107 LYS A N 1
ATOM 864 C CA . LYS A 1 107 ? 7.336 -7.969 2.023 1 97.81 107 LYS A CA 1
ATOM 865 C C . LYS A 1 107 ? 7.762 -9.172 1.187 1 97.81 107 LYS A C 1
ATOM 867 O O . LYS A 1 107 ? 8.844 -9.727 1.394 1 97.81 107 LYS A O 1
ATOM 872 N N . VAL A 1 108 ? 6.953 -9.578 0.257 1 98.62 108 VAL A N 1
ATOM 873 C CA . VAL A 1 108 ? 7.242 -10.859 -0.387 1 98.62 108 VAL A CA 1
ATOM 874 C C . VAL A 1 108 ? 7.684 -10.617 -1.828 1 98.62 108 VAL A C 1
ATOM 876 O O . VAL A 1 108 ? 8.742 -11.102 -2.246 1 98.62 108 VAL A O 1
ATOM 879 N N . VAL A 1 109 ? 6.98 -9.797 -2.564 1 98.56 109 VAL A N 1
ATOM 880 C CA . VAL A 1 109 ? 7.199 -9.664 -4 1 98.56 109 VAL A CA 1
ATOM 881 C C . VAL A 1 109 ? 8.594 -9.109 -4.266 1 98.56 109 VAL A C 1
ATOM 883 O O . VAL A 1 109 ? 9.398 -9.734 -4.957 1 98.56 109 VAL A O 1
ATOM 886 N N . GLY A 1 110 ? 8.867 -7.977 -3.643 1 97.88 110 GLY A N 1
ATOM 887 C CA . GLY A 1 110 ? 10.156 -7.344 -3.857 1 97.88 110 GLY A CA 1
ATOM 888 C C . GLY A 1 110 ? 11.328 -8.219 -3.445 1 97.88 110 GLY A C 1
ATOM 889 O O . GLY A 1 110 ? 12.32 -8.328 -4.168 1 97.88 110 GLY A O 1
ATOM 890 N N . ALA A 1 111 ? 11.188 -8.828 -2.293 1 98.5 111 ALA A N 1
ATOM 891 C CA . ALA A 1 111 ? 12.25 -9.68 -1.766 1 98.5 111 ALA A CA 1
ATOM 892 C C . ALA A 1 111 ? 12.484 -10.891 -2.666 1 98.5 111 ALA A C 1
ATOM 894 O O . ALA A 1 111 ? 13.633 -11.25 -2.945 1 98.5 111 ALA A O 1
ATOM 895 N N . ALA A 1 112 ? 11.438 -11.484 -3.123 1 98.5 112 ALA A N 1
ATOM 896 C CA . ALA A 1 112 ? 11.555 -12.641 -4.004 1 98.5 112 ALA A CA 1
ATOM 897 C C . ALA A 1 112 ? 12.211 -12.258 -5.328 1 98.5 112 ALA A C 1
ATOM 899 O O . ALA A 1 112 ? 13.102 -12.953 -5.812 1 98.5 112 ALA A O 1
ATOM 900 N N . TRP A 1 113 ? 11.797 -11.172 -5.945 1 98.12 113 TRP A N 1
ATOM 901 C CA . TRP A 1 113 ? 12.391 -10.688 -7.188 1 98.12 113 TRP A CA 1
ATOM 902 C C . TRP A 1 113 ? 13.883 -10.43 -7.012 1 98.12 113 TRP A C 1
ATOM 904 O O . TRP A 1 113 ? 14.695 -10.867 -7.828 1 98.12 113 TRP A O 1
ATOM 914 N N . LYS A 1 114 ? 14.219 -9.766 -5.906 1 97.75 114 LYS A N 1
ATOM 915 C CA . LYS A 1 114 ? 15.609 -9.367 -5.688 1 97.75 114 LYS A CA 1
ATOM 916 C C . LYS A 1 114 ? 16.469 -10.562 -5.309 1 97.75 114 LYS A C 1
ATOM 918 O O . LYS A 1 114 ? 17.688 -10.531 -5.48 1 97.75 114 LYS A O 1
ATOM 923 N N . SER A 1 115 ? 15.867 -11.57 -4.738 1 97.81 115 SER A N 1
ATOM 924 C CA . SER A 1 115 ? 16.609 -12.797 -4.465 1 97.81 115 SER A CA 1
ATOM 925 C C . SER A 1 115 ? 17.125 -13.422 -5.754 1 97.81 115 SER A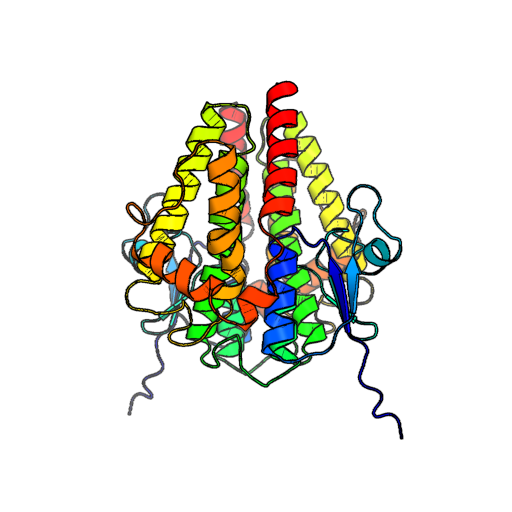 C 1
ATOM 927 O O . SER A 1 115 ? 18.188 -14.07 -5.75 1 97.81 115 SER A O 1
ATOM 929 N N . VAL A 1 116 ? 16.391 -13.188 -6.824 1 97.12 116 VAL A N 1
ATOM 930 C CA . VAL A 1 116 ? 16.734 -13.82 -8.094 1 97.12 116 VAL A CA 1
ATOM 931 C C . VAL A 1 116 ? 17.531 -12.852 -8.953 1 97.12 116 VAL A C 1
ATOM 933 O O . VAL A 1 116 ? 18.547 -13.234 -9.555 1 97.12 116 VAL A O 1
ATOM 936 N N . PHE A 1 117 ? 17.109 -11.609 -8.984 1 96.69 117 PHE A N 1
ATOM 937 C CA . PHE A 1 117 ? 17.672 -10.648 -9.93 1 96.69 117 PHE A CA 1
ATOM 938 C C . PHE A 1 117 ? 18.609 -9.672 -9.219 1 96.69 117 PHE A C 1
ATOM 940 O O . PHE A 1 117 ? 18.469 -8.461 -9.352 1 96.69 117 PHE A O 1
ATOM 947 N N . SER A 1 118 ? 19.375 -10.18 -8.414 1 94.81 118 SER A N 1
ATOM 948 C CA . SER A 1 118 ? 20.469 -9.438 -7.793 1 94.81 118 SER A CA 1
ATOM 949 C C . SER A 1 118 ? 21.812 -10.109 -8.062 1 94.81 118 SER A C 1
ATOM 951 O O . SER A 1 118 ? 21.938 -11.336 -7.984 1 94.81 118 SER A O 1
ATOM 953 N N . VAL A 1 119 ? 22.812 -9.297 -8.266 1 92.94 119 VAL A N 1
ATOM 954 C CA . VAL A 1 119 ? 24.141 -9.812 -8.562 1 92.94 119 VAL A CA 1
ATOM 955 C C . VAL A 1 119 ? 24.953 -9.914 -7.273 1 92.94 119 VAL A C 1
ATOM 957 O O . VAL A 1 119 ? 25.734 -10.859 -7.094 1 92.94 119 VAL A O 1
ATOM 960 N N . ASP A 1 120 ? 24.781 -9.023 -6.398 1 93.88 120 ASP A N 1
ATOM 961 C CA . ASP A 1 120 ? 25.5 -9.008 -5.125 1 93.88 120 ASP A CA 1
ATOM 962 C C . ASP A 1 120 ? 25.031 -10.141 -4.219 1 93.88 120 ASP A C 1
ATOM 964 O O . ASP A 1 120 ? 23.859 -10.188 -3.834 1 93.88 120 ASP A O 1
ATOM 968 N N . GLU A 1 121 ? 25.938 -10.93 -3.863 1 93 121 GLU A N 1
ATOM 969 C CA . GLU A 1 121 ? 25.609 -12.133 -3.105 1 93 121 GLU A CA 1
ATOM 970 C C . GLU A 1 121 ? 25.047 -11.781 -1.726 1 93 121 GLU A C 1
ATOM 972 O O . GLU A 1 121 ? 24.141 -12.445 -1.231 1 93 121 GLU A O 1
ATOM 977 N N . LYS A 1 122 ? 25.641 -10.836 -1.12 1 96.31 122 LYS A N 1
ATOM 978 C CA . LYS A 1 122 ? 25.172 -10.43 0.199 1 96.31 122 LYS A CA 1
ATOM 979 C C . LYS A 1 122 ? 23.734 -9.898 0.13 1 96.31 122 LYS A C 1
ATOM 981 O O . LYS A 1 122 ? 22.906 -10.227 0.979 1 96.31 122 LYS A O 1
ATOM 986 N N . GLU A 1 123 ? 23.5 -9.172 -0.886 1 95.25 123 GLU A N 1
ATOM 987 C CA . GLU A 1 123 ? 22.156 -8.656 -1.11 1 95.25 123 GLU A CA 1
ATOM 988 C C . GLU A 1 123 ? 21.172 -9.789 -1.412 1 95.25 123 GLU A C 1
ATOM 990 O O . GLU A 1 123 ? 20.047 -9.789 -0.917 1 95.25 123 GLU A O 1
ATOM 995 N N . ARG A 1 124 ? 21.625 -10.68 -2.205 1 96 124 ARG A N 1
ATOM 996 C CA . ARG A 1 124 ? 20.797 -11.828 -2.557 1 96 124 ARG A CA 1
ATOM 997 C C . ARG A 1 124 ? 20.406 -12.617 -1.315 1 96 124 ARG A C 1
ATOM 999 O O . ARG A 1 124 ? 19.234 -12.961 -1.134 1 96 124 ARG A O 1
ATOM 1006 N N . GLU A 1 125 ? 21.344 -12.898 -0.491 1 97.06 125 GLU A N 1
ATOM 1007 C CA . GLU A 1 125 ? 21.094 -13.68 0.717 1 97.06 125 GLU A CA 1
ATOM 1008 C C . GLU A 1 125 ? 20.109 -12.961 1.644 1 97.06 125 GLU A C 1
ATOM 1010 O O . GLU A 1 125 ? 19.234 -13.594 2.236 1 97.06 125 GLU A O 1
ATOM 1015 N N . LYS A 1 126 ? 20.312 -11.703 1.754 1 97.94 126 LYS A N 1
ATOM 1016 C CA . LYS A 1 126 ? 19.406 -10.898 2.562 1 97.94 126 LYS A CA 1
ATOM 1017 C C . LYS A 1 126 ? 17.969 -10.977 2.027 1 97.94 126 LYS A C 1
ATOM 1019 O O . LYS A 1 126 ? 17.031 -11.148 2.795 1 97.94 126 LYS A O 1
ATOM 1024 N N . ASN A 1 127 ? 17.891 -10.836 0.756 1 98.19 127 ASN A N 1
ATOM 1025 C CA . ASN A 1 127 ? 16.578 -10.859 0.128 1 98.19 127 ASN A CA 1
ATOM 1026 C C . ASN A 1 127 ? 15.938 -12.25 0.209 1 98.19 127 ASN A C 1
ATOM 1028 O O . ASN A 1 127 ? 14.727 -12.375 0.345 1 98.19 127 ASN A O 1
ATOM 1032 N N . VAL A 1 128 ? 16.75 -13.273 0.094 1 98.19 128 VAL A N 1
ATOM 1033 C CA . VAL A 1 128 ? 16.25 -14.633 0.272 1 98.19 128 VAL A CA 1
ATOM 1034 C C . VAL A 1 128 ? 15.656 -14.789 1.669 1 98.19 128 VAL A C 1
ATOM 1036 O O . VAL A 1 128 ? 14.547 -15.289 1.821 1 98.19 128 VAL A O 1
ATOM 1039 N N . GLN A 1 129 ? 16.344 -14.336 2.648 1 98.31 129 GLN A N 1
ATOM 1040 C CA . GLN A 1 129 ? 15.875 -14.453 4.023 1 98.31 129 GLN A CA 1
ATOM 1041 C C . GLN A 1 129 ? 14.578 -13.672 4.227 1 98.31 129 GLN A C 1
ATOM 1043 O O . GLN A 1 129 ? 13.656 -14.156 4.887 1 98.31 129 GLN A O 1
ATOM 1048 N N . GLU A 1 130 ? 14.547 -12.516 3.652 1 98.19 130 GLU A N 1
ATOM 1049 C CA . GLU A 1 130 ? 13.336 -11.695 3.76 1 98.19 130 GLU A CA 1
ATOM 1050 C C . GLU A 1 130 ? 12.148 -12.375 3.084 1 98.19 130 GLU A C 1
ATOM 1052 O O . GLU A 1 130 ? 11.039 -12.383 3.623 1 98.19 130 GLU A O 1
ATOM 1057 N N . ALA A 1 131 ? 12.375 -12.898 1.947 1 98.5 131 ALA A N 1
ATOM 1058 C CA . ALA A 1 131 ? 11.312 -13.609 1.234 1 98.5 131 ALA A CA 1
ATOM 1059 C C . ALA A 1 131 ? 10.82 -14.805 2.037 1 98.5 131 ALA A C 1
ATOM 1061 O O . ALA A 1 131 ? 9.609 -15.023 2.162 1 98.5 131 ALA A O 1
ATOM 1062 N N . LEU A 1 132 ? 11.758 -15.539 2.602 1 98.62 132 LEU A N 1
ATOM 1063 C CA . LEU A 1 132 ? 11.406 -16.719 3.383 1 98.62 132 LEU A CA 1
ATOM 1064 C C . LEU A 1 132 ? 10.594 -16.344 4.613 1 98.62 132 LEU A C 1
ATOM 1066 O O . LEU A 1 132 ? 9.617 -17.016 4.949 1 98.62 132 LEU A O 1
ATOM 1070 N N . GLU A 1 133 ? 10.992 -15.297 5.227 1 98.31 133 GLU A N 1
ATOM 1071 C CA . GLU A 1 133 ? 10.25 -14.812 6.387 1 98.31 133 GLU A CA 1
ATOM 1072 C C . GLU A 1 133 ? 8.828 -14.422 6.008 1 98.31 133 GLU A C 1
ATOM 1074 O O . GLU A 1 133 ? 7.875 -14.758 6.715 1 98.31 133 GLU A O 1
ATOM 1079 N N . GLY A 1 134 ? 8.711 -13.68 4.945 1 98.62 134 GLY A N 1
ATOM 1080 C CA . GLY A 1 134 ? 7.387 -13.312 4.469 1 98.62 134 GLY A CA 1
ATOM 1081 C C . GLY A 1 134 ? 6.52 -14.508 4.137 1 98.62 134 GLY A C 1
ATOM 1082 O O . GLY A 1 134 ? 5.352 -14.562 4.52 1 98.62 134 GLY A O 1
ATOM 1083 N N . LEU A 1 135 ? 7.074 -15.445 3.438 1 98.81 135 LEU A N 1
ATOM 1084 C CA . LEU A 1 135 ? 6.344 -16.656 3.064 1 98.81 135 LEU A CA 1
ATOM 1085 C C . LEU A 1 135 ? 5.926 -17.438 4.305 1 98.81 135 LEU A C 1
ATOM 1087 O O . LEU A 1 135 ? 4.863 -18.062 4.312 1 98.81 135 LEU A O 1
ATOM 1091 N N . LYS A 1 136 ? 6.727 -17.391 5.301 1 98.69 136 LYS A N 1
ATOM 1092 C CA . LYS A 1 136 ? 6.41 -18.094 6.535 1 98.69 136 LYS A CA 1
ATOM 1093 C C . LYS A 1 136 ? 5.156 -17.531 7.191 1 98.69 136 LYS A C 1
ATOM 1095 O O . LYS A 1 136 ? 4.305 -18.281 7.672 1 98.69 136 LYS A O 1
ATOM 1100 N N . PHE A 1 137 ? 5.07 -16.25 7.25 1 98.62 137 PHE A N 1
ATOM 1101 C CA . PHE A 1 137 ? 3.873 -15.625 7.797 1 98.62 137 PHE A CA 1
ATOM 1102 C C . PHE A 1 137 ? 2.635 -16.062 7.023 1 98.62 137 PHE A C 1
ATOM 1104 O O . PHE A 1 137 ? 1.594 -16.344 7.621 1 98.62 137 PHE A O 1
ATOM 1111 N N . LEU A 1 138 ? 2.762 -16.109 5.723 1 98.75 138 LEU A N 1
ATOM 1112 C CA . LEU A 1 138 ? 1.632 -16.5 4.891 1 98.75 138 LEU A CA 1
ATOM 1113 C C . LEU A 1 138 ? 1.305 -17.969 5.078 1 98.75 138 LEU A C 1
ATOM 1115 O O . LEU A 1 138 ? 0.136 -18.359 5.047 1 98.75 138 LEU A O 1
ATOM 1119 N N . GLU A 1 139 ? 2.346 -18.781 5.219 1 98.75 139 GLU A N 1
ATOM 1120 C CA . GLU A 1 139 ? 2.178 -20.203 5.527 1 98.75 139 GLU A CA 1
ATOM 1121 C C . GLU A 1 139 ? 1.309 -20.406 6.766 1 98.75 139 GLU A C 1
ATOM 1123 O O . GLU A 1 139 ? 0.432 -21.266 6.781 1 98.75 139 GLU A O 1
ATOM 1128 N N . ASP A 1 140 ? 1.549 -19.609 7.734 1 98.12 140 ASP A N 1
ATOM 1129 C CA . ASP A 1 140 ? 0.805 -19.703 8.984 1 98.12 140 ASP A CA 1
ATOM 1130 C C . ASP A 1 140 ? -0.621 -19.172 8.82 1 98.12 140 ASP A C 1
ATOM 1132 O O . ASP A 1 140 ? -1.562 -19.734 9.383 1 98.12 140 ASP A O 1
ATOM 1136 N N . GLU A 1 141 ? -0.749 -18.156 8.062 1 97.5 141 GLU A N 1
ATOM 1137 C CA . GLU A 1 141 ? -2.055 -17.531 7.883 1 97.5 141 GLU A CA 1
ATOM 1138 C C . GLU A 1 141 ? -3.006 -18.438 7.117 1 97.5 141 GLU A C 1
ATOM 1140 O O . GLU A 1 141 ? -4.203 -18.484 7.41 1 97.5 141 GLU A O 1
ATOM 1145 N N . ILE A 1 142 ? -2.523 -19.172 6.145 1 98.12 142 ILE A N 1
ATOM 1146 C CA . ILE A 1 142 ? -3.355 -19.953 5.234 1 98.12 142 ILE A CA 1
ATOM 1147 C C . ILE A 1 142 ? -3.693 -21.297 5.867 1 98.12 142 ILE A C 1
ATOM 1149 O O . ILE A 1 142 ? -4.52 -22.047 5.344 1 98.12 142 ILE A O 1
ATOM 1153 N N . LYS A 1 143 ? -3.061 -21.625 6.973 1 96.38 143 LYS A N 1
ATOM 1154 C CA . LYS A 1 143 ? -3.242 -22.922 7.613 1 96.38 143 LYS A CA 1
ATOM 1155 C C . LYS A 1 143 ? -4.719 -23.219 7.855 1 96.38 143 LYS A C 1
ATOM 1157 O O . LYS A 1 143 ? -5.438 -22.375 8.414 1 96.38 143 LYS A O 1
ATOM 1162 N N . GLY A 1 144 ? -5.191 -24.391 7.344 1 95.12 144 GLY A N 1
ATOM 1163 C CA . GLY A 1 144 ? -6.551 -24.844 7.574 1 95.12 144 GLY A CA 1
ATOM 1164 C C . GLY A 1 144 ? -7.555 -24.234 6.613 1 95.12 144 GLY A C 1
ATOM 1165 O O . GLY A 1 144 ? -8.758 -24.453 6.734 1 95.12 144 GLY A O 1
ATOM 1166 N N . LYS A 1 145 ? -7.137 -23.484 5.738 1 96.19 145 LYS A N 1
ATOM 1167 C CA . LYS A 1 145 ? -8 -22.828 4.758 1 96.19 145 LYS A CA 1
ATOM 1168 C C . LYS A 1 145 ? -7.676 -23.297 3.344 1 96.19 145 LYS A C 1
ATOM 1170 O O . LYS A 1 145 ? -6.52 -23.594 3.029 1 96.19 145 LYS A O 1
ATOM 1175 N N . LYS A 1 146 ? -8.648 -23.375 2.553 1 97.44 146 LYS A N 1
ATOM 1176 C CA . LYS A 1 146 ? -8.422 -23.688 1.146 1 97.44 146 LYS A CA 1
ATOM 1177 C C . LYS A 1 146 ? -7.828 -22.5 0.407 1 97.44 146 LYS A C 1
ATOM 1179 O O . LYS A 1 146 ? -6.852 -22.641 -0.332 1 97.44 146 LYS A O 1
ATOM 1184 N N . PHE A 1 147 ? -8.461 -21.391 0.578 1 98.38 147 PHE A N 1
ATOM 1185 C CA . PHE A 1 147 ? -7.996 -20.094 0.106 1 98.38 147 PHE A CA 1
ATOM 1186 C C . PHE A 1 147 ? -7.895 -19.094 1.26 1 98.38 147 PHE A C 1
ATOM 1188 O O . PHE A 1 147 ? -8.406 -19.359 2.352 1 98.38 147 PHE A O 1
ATOM 1195 N N . PHE A 1 148 ? -7.211 -18 1.066 1 97.31 148 PHE A N 1
ATOM 1196 C CA . PHE A 1 148 ? -7.094 -17 2.129 1 97.31 148 PHE A CA 1
ATOM 1197 C C . PHE A 1 148 ? -8.461 -16.438 2.492 1 97.31 148 PHE A C 1
ATOM 1199 O O . PHE A 1 148 ? -8.688 -16.031 3.635 1 97.31 148 PHE A O 1
ATOM 1206 N N . GLY A 1 149 ? -9.406 -16.438 1.559 1 89.25 149 GLY A N 1
ATOM 1207 C CA . GLY A 1 149 ? -10.781 -16.016 1.826 1 89.25 149 GLY A CA 1
ATOM 1208 C C . GLY A 1 149 ? -11.633 -17.141 2.393 1 89.25 149 GLY A C 1
ATOM 1209 O O . GLY A 1 149 ? -12.852 -17 2.494 1 89.25 149 GLY A O 1
ATOM 1210 N N . GLY A 1 150 ? -11.07 -18.188 2.732 1 92.81 150 GLY A N 1
ATOM 1211 C CA . GLY A 1 150 ? -11.805 -19.359 3.172 1 92.81 150 GLY A CA 1
ATOM 1212 C C . GLY A 1 150 ? -12.008 -20.375 2.074 1 92.81 150 GLY A C 1
ATOM 1213 O O . GLY A 1 150 ? -11.047 -21.031 1.64 1 92.81 150 GLY A O 1
ATOM 1214 N N . GLU A 1 151 ? -13.242 -20.453 1.672 1 93.12 151 GLU A N 1
ATOM 1215 C CA . GLU A 1 151 ? -13.555 -21.453 0.653 1 93.12 151 GLU A CA 1
ATOM 1216 C C . GLU A 1 151 ? -13.516 -20.844 -0.746 1 93.12 151 GLU A C 1
ATOM 1218 O O . GLU A 1 151 ? -13.43 -21.562 -1.741 1 93.12 151 GLU A O 1
ATOM 1223 N N . GLU A 1 152 ? -13.539 -19.594 -0.75 1 94.25 152 GLU A N 1
ATOM 1224 C CA . GLU A 1 152 ? -13.578 -18.922 -2.043 1 94.25 152 GLU A CA 1
ATOM 1225 C C . GLU A 1 152 ? -12.352 -18.047 -2.24 1 94.25 152 GLU A C 1
ATOM 1227 O O . GLU A 1 152 ? -11.74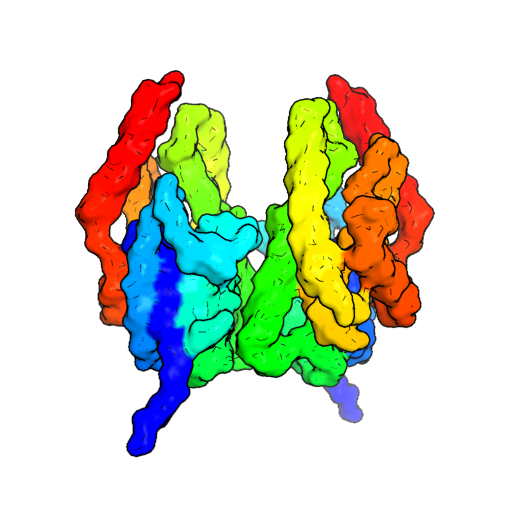2 -17.594 -1.269 1 94.25 152 GLU A O 1
ATOM 1232 N N . ILE A 1 153 ? -12.047 -17.812 -3.488 1 97.75 153 ILE A N 1
ATOM 1233 C CA . ILE A 1 153 ? -10.938 -16.938 -3.854 1 97.75 153 ILE A CA 1
ATOM 1234 C C . ILE A 1 153 ? -11.281 -15.492 -3.498 1 97.75 153 ILE A C 1
ATOM 1236 O O . ILE A 1 153 ? -12.391 -15.023 -3.77 1 97.75 153 ILE A O 1
ATOM 1240 N N . GLY A 1 154 ? -10.391 -14.844 -2.871 1 98.12 154 GLY A N 1
ATOM 1241 C CA . GLY A 1 154 ? -10.562 -13.445 -2.508 1 98.12 154 GLY A CA 1
ATOM 1242 C C . GLY A 1 154 ? -9.367 -12.578 -2.875 1 98.12 154 GLY A C 1
ATOM 1243 O O . GLY A 1 154 ? -8.523 -12.992 -3.666 1 98.12 154 GLY A O 1
ATOM 1244 N N . LEU A 1 155 ? -9.312 -11.391 -2.314 1 98.75 155 LEU A N 1
ATOM 1245 C CA . LEU A 1 155 ? -8.32 -10.375 -2.645 1 98.75 155 LEU A CA 1
ATOM 1246 C C . LEU A 1 155 ? -6.906 -10.891 -2.389 1 98.75 155 LEU A C 1
ATOM 1248 O O . LEU A 1 155 ? -6.004 -10.664 -3.199 1 98.75 155 LEU A O 1
ATOM 1252 N N . VAL A 1 156 ? -6.695 -11.531 -1.272 1 98.88 156 VAL A N 1
ATOM 1253 C CA . VAL A 1 156 ? -5.359 -11.992 -0.908 1 98.88 156 VAL A CA 1
ATOM 1254 C C . VAL A 1 156 ? -4.895 -13.062 -1.89 1 98.88 156 VAL A C 1
ATOM 1256 O O . VAL A 1 156 ? -3.723 -13.094 -2.277 1 98.88 156 VAL A O 1
ATOM 1259 N N . ASP A 1 157 ? -5.805 -13.961 -2.283 1 98.88 157 ASP A N 1
ATOM 1260 C CA . ASP A 1 157 ? -5.473 -14.977 -3.273 1 98.88 157 ASP A CA 1
ATOM 1261 C C . ASP A 1 157 ? -5.07 -14.336 -4.602 1 98.88 157 ASP A C 1
ATOM 1263 O O . ASP A 1 157 ? -4.059 -14.719 -5.199 1 98.88 157 ASP A O 1
ATOM 1267 N N . ILE A 1 158 ? -5.852 -13.375 -5.004 1 98.88 158 ILE A N 1
ATOM 1268 C CA . ILE A 1 158 ? -5.57 -12.656 -6.242 1 98.88 158 ILE A CA 1
ATOM 1269 C C . ILE A 1 158 ? -4.246 -11.906 -6.113 1 98.88 158 ILE A C 1
ATOM 1271 O O . ILE A 1 158 ? -3.396 -11.969 -7.008 1 98.88 158 ILE A O 1
ATOM 1275 N N . GLY A 1 159 ? -4.051 -11.242 -5 1 98.75 159 GLY A N 1
ATOM 1276 C CA . GLY A 1 159 ? -2.807 -10.539 -4.727 1 98.75 159 GLY A CA 1
ATOM 1277 C C . GLY A 1 159 ? -1.603 -11.461 -4.664 1 98.75 159 GLY A C 1
ATOM 1278 O O . GLY A 1 159 ? -0.48 -11.047 -4.953 1 98.75 159 GLY A O 1
ATOM 1279 N N . GLY A 1 160 ? -1.808 -12.719 -4.363 1 98.81 160 GLY A N 1
ATOM 1280 C CA . GLY A 1 160 ? -0.735 -13.672 -4.121 1 98.81 160 GLY A CA 1
ATOM 1281 C C . GLY A 1 160 ? -0.417 -14.539 -5.328 1 98.81 160 GLY A C 1
ATOM 1282 O O . GLY A 1 160 ? 0.394 -15.461 -5.242 1 98.81 160 GLY A O 1
ATOM 1283 N N . VAL A 1 161 ? -0.985 -14.242 -6.445 1 98.88 161 VAL A N 1
ATOM 1284 C CA . VAL A 1 161 ? -0.782 -15.078 -7.625 1 98.88 161 VAL A CA 1
ATOM 1285 C C . VAL A 1 161 ? 0.7 -15.102 -7.992 1 98.88 161 VAL A C 1
ATOM 1287 O O . VAL A 1 161 ? 1.202 -16.109 -8.5 1 98.88 161 VAL A O 1
ATOM 1290 N N . PHE A 1 162 ? 1.401 -14.039 -7.688 1 98.81 162 PHE A N 1
ATOM 1291 C CA . PHE A 1 162 ? 2.844 -13.969 -7.891 1 98.81 162 PHE A CA 1
ATOM 1292 C C . PHE A 1 162 ? 3.547 -15.117 -7.18 1 98.81 162 PHE A C 1
ATOM 1294 O O . PHE A 1 162 ? 4.461 -15.734 -7.734 1 98.81 162 PHE A O 1
ATOM 1301 N N . ILE A 1 163 ? 3.176 -15.391 -5.988 1 98.88 163 ILE A N 1
ATOM 1302 C CA . ILE A 1 163 ? 3.77 -16.453 -5.184 1 98.88 163 ILE A CA 1
ATOM 1303 C C . ILE A 1 163 ? 3.467 -17.812 -5.816 1 98.88 163 ILE A C 1
ATOM 1305 O O . ILE A 1 163 ? 4.359 -18.656 -5.949 1 98.88 163 ILE A O 1
ATOM 1309 N N . ALA A 1 164 ? 2.273 -17.953 -6.285 1 98.81 164 ALA A N 1
ATOM 1310 C CA . ALA A 1 164 ? 1.792 -19.234 -6.766 1 98.81 164 ALA A CA 1
ATOM 1311 C C . ALA A 1 164 ? 2.381 -19.578 -8.133 1 98.81 164 ALA A C 1
ATOM 1313 O O . ALA A 1 164 ? 2.617 -20.734 -8.445 1 98.81 164 ALA A O 1
ATOM 1314 N N . PHE A 1 165 ? 2.645 -18.578 -8.914 1 98.81 165 PHE A N 1
ATOM 1315 C CA . PHE A 1 165 ? 2.918 -18.875 -10.32 1 98.81 165 PHE A CA 1
ATOM 1316 C C . PHE A 1 165 ? 4.281 -18.328 -10.734 1 98.81 165 PHE A C 1
ATOM 1318 O O . PHE A 1 165 ? 5.055 -19.016 -11.391 1 98.81 165 PHE A O 1
ATOM 1325 N N . TRP A 1 166 ? 4.68 -17.156 -10.344 1 98.81 166 TRP A N 1
ATOM 1326 C CA . TRP A 1 166 ? 5.902 -16.516 -10.82 1 98.81 166 TRP A CA 1
ATOM 1327 C C . TRP A 1 166 ? 7.105 -16.969 -10 1 98.81 166 TRP A C 1
ATOM 1329 O O . TRP A 1 166 ? 8.195 -17.188 -10.547 1 98.81 166 TRP A O 1
ATOM 1339 N N . ILE A 1 167 ? 6.961 -17.094 -8.633 1 98.75 167 ILE A N 1
ATOM 1340 C CA . ILE A 1 167 ? 8.102 -17.484 -7.812 1 98.75 167 ILE A CA 1
ATOM 1341 C C . ILE A 1 167 ? 8.633 -18.844 -8.273 1 98.75 167 ILE A C 1
ATOM 1343 O O . ILE A 1 167 ? 9.844 -19 -8.469 1 98.75 167 ILE A O 1
ATOM 1347 N N . PRO A 1 168 ? 7.789 -19.828 -8.531 1 98.31 168 PRO A N 1
ATOM 1348 C CA . PRO A 1 168 ? 8.305 -21.094 -9.031 1 98.31 168 PRO A CA 1
ATOM 1349 C C . PRO A 1 168 ? 9.086 -20.953 -10.336 1 98.31 168 PRO A C 1
ATOM 1351 O O . PRO A 1 168 ? 10.07 -21.672 -10.547 1 98.31 168 PRO A O 1
ATOM 1354 N N . ILE A 1 169 ? 8.711 -20.062 -11.148 1 98.31 169 ILE A N 1
ATOM 1355 C CA . ILE A 1 169 ? 9.359 -19.859 -12.438 1 98.31 169 ILE A CA 1
ATOM 1356 C C . ILE A 1 169 ? 10.727 -19.219 -12.234 1 98.31 169 ILE A C 1
ATOM 1358 O O . ILE A 1 169 ? 11.75 -19.75 -12.688 1 98.31 169 ILE A O 1
ATOM 1362 N N . ILE A 1 170 ? 10.789 -18.141 -11.5 1 98.25 170 ILE A N 1
ATOM 1363 C CA . ILE A 1 170 ? 12.023 -17.375 -11.422 1 98.25 170 ILE A CA 1
ATOM 1364 C C . ILE A 1 170 ? 13.023 -18.094 -10.523 1 98.25 170 ILE A C 1
ATOM 1366 O O . ILE A 1 170 ? 14.234 -18 -10.742 1 98.25 170 ILE A O 1
ATOM 1370 N N . GLN A 1 171 ? 12.477 -18.781 -9.508 1 98.12 171 GLN A N 1
ATOM 1371 C CA . GLN A 1 171 ? 13.422 -19.5 -8.656 1 98.12 171 GLN A CA 1
ATOM 1372 C C . GLN A 1 171 ? 14.133 -20.609 -9.43 1 98.12 171 GLN A C 1
ATOM 1374 O O . GLN A 1 171 ? 15.305 -20.891 -9.188 1 98.12 171 GLN A O 1
ATOM 1379 N N . GLU A 1 172 ? 13.391 -21.234 -10.32 1 97.75 172 GLU A N 1
ATOM 1380 C CA . GLU A 1 172 ? 13.984 -22.266 -11.164 1 97.75 172 GLU A CA 1
ATOM 1381 C C . GLU A 1 172 ? 15.102 -21.703 -12.031 1 97.75 172 GLU A C 1
ATOM 1383 O O . GLU A 1 172 ? 16.156 -22.328 -12.164 1 97.75 172 GLU A O 1
ATOM 1388 N N . ILE A 1 173 ? 14.938 -20.609 -12.57 1 97.31 173 ILE A N 1
ATOM 1389 C CA . ILE A 1 173 ? 15.898 -19.938 -13.445 1 97.31 173 ILE A CA 1
ATOM 1390 C C . ILE A 1 173 ? 17.188 -19.656 -12.672 1 97.31 173 ILE A C 1
ATOM 1392 O O . ILE A 1 173 ? 18.281 -19.859 -13.188 1 97.31 173 ILE A O 1
ATOM 1396 N N . ALA A 1 174 ? 17.078 -19.25 -11.469 1 95.88 174 ALA A N 1
ATOM 1397 C CA . ALA A 1 174 ? 18.219 -18.828 -10.672 1 95.88 174 ALA A CA 1
ATOM 1398 C C . ALA A 1 174 ? 18.797 -20 -9.867 1 95.88 174 ALA A C 1
ATOM 1400 O O . ALA A 1 174 ? 19.797 -19.844 -9.164 1 95.88 174 ALA A O 1
ATOM 1401 N N . GLY A 1 175 ? 18.062 -21.141 -9.883 1 95.19 175 GLY A N 1
ATOM 1402 C CA . GLY A 1 175 ? 18.5 -22.281 -9.109 1 95.19 175 GLY A CA 1
ATOM 1403 C C . GLY A 1 175 ? 18.297 -22.109 -7.617 1 95.19 175 GLY A C 1
ATOM 1404 O O . GLY A 1 175 ? 19.109 -22.578 -6.816 1 95.19 175 GLY A O 1
ATOM 1405 N N . LEU A 1 176 ? 17.344 -21.359 -7.258 1 95.94 176 LEU A N 1
ATOM 1406 C CA . LEU A 1 176 ? 17.031 -21.141 -5.852 1 95.94 176 LEU A CA 1
ATOM 1407 C C . LEU A 1 176 ? 15.867 -22.031 -5.414 1 95.94 176 LEU A C 1
ATOM 1409 O O . LEU A 1 176 ? 15.156 -22.578 -6.254 1 95.94 176 LEU A O 1
ATOM 1413 N N . GLN A 1 177 ? 15.734 -22.188 -4.141 1 94.81 177 GLN A N 1
ATOM 1414 C CA . GLN A 1 177 ? 14.625 -22.922 -3.543 1 94.81 177 GLN A CA 1
ATOM 1415 C C . GLN A 1 177 ? 13.875 -22.062 -2.535 1 94.81 177 GLN A C 1
ATOM 1417 O O . GLN A 1 177 ? 13.812 -22.391 -1.35 1 94.81 177 GLN A O 1
ATOM 1422 N N . LEU A 1 178 ? 13.258 -21.109 -3.02 1 97.56 178 LEU A N 1
ATOM 1423 C CA . LEU A 1 178 ? 12.539 -20.156 -2.178 1 97.56 178 LEU A CA 1
ATOM 1424 C C . LEU A 1 178 ? 11.211 -20.734 -1.707 1 97.56 178 LEU A C 1
ATOM 1426 O O . LEU A 1 178 ? 10.898 -20.703 -0.516 1 97.56 178 LEU A O 1
ATOM 1430 N N . PHE A 1 179 ? 10.461 -21.266 -2.625 1 98.31 179 PHE A N 1
ATOM 1431 C CA . PHE A 1 179 ? 9.086 -21.703 -2.41 1 98.31 179 PHE A CA 1
ATOM 1432 C C . PHE A 1 179 ? 8.898 -23.141 -2.893 1 98.31 179 PHE A C 1
ATOM 1434 O O . PHE A 1 179 ? 9.023 -23.422 -4.09 1 98.31 179 PHE A O 1
ATOM 1441 N N . ASN A 1 180 ? 8.602 -24.031 -1.989 1 97.69 180 ASN A N 1
ATOM 1442 C CA . ASN A 1 180 ? 8.328 -25.438 -2.316 1 97.69 180 ASN A CA 1
ATOM 1443 C C . ASN A 1 180 ? 7.484 -26.109 -1.239 1 97.69 180 ASN A C 1
ATOM 1445 O O . ASN A 1 180 ? 7.207 -25.5 -0.196 1 97.69 180 ASN A O 1
ATOM 1449 N N . SER A 1 181 ? 7.105 -27.328 -1.502 1 98.06 181 SER A N 1
ATOM 1450 C CA . SER A 1 181 ? 6.145 -28.031 -0.657 1 98.06 181 SER A CA 1
ATOM 1451 C C . SER A 1 181 ? 6.777 -28.453 0.661 1 98.06 181 SER A C 1
ATOM 1453 O O . SER A 1 181 ? 6.078 -28.656 1.656 1 98.06 181 SER A O 1
ATOM 1455 N N . GLU A 1 182 ? 8.023 -28.656 0.706 1 98.06 182 GLU A N 1
ATOM 1456 C CA . GLU A 1 182 ? 8.703 -29.062 1.927 1 98.06 182 GLU A CA 1
ATOM 1457 C C . GLU A 1 182 ? 8.75 -27.938 2.945 1 98.06 182 GLU A C 1
ATOM 1459 O O . GLU A 1 182 ? 8.445 -28.141 4.121 1 98.06 182 GLU A O 1
ATOM 1464 N N . LYS A 1 183 ? 9.148 -26.766 2.482 1 97.94 183 LYS A N 1
ATOM 1465 C CA . LYS A 1 183 ? 9.289 -25.609 3.365 1 97.94 183 LYS A CA 1
ATOM 1466 C C . LYS A 1 183 ? 7.93 -25.031 3.736 1 97.94 183 LYS A C 1
ATOM 1468 O O . LYS A 1 183 ? 7.727 -24.594 4.871 1 97.94 183 LYS A O 1
ATOM 1473 N N . PHE A 1 184 ? 7.094 -25 2.764 1 98.75 184 PHE A N 1
ATOM 1474 C CA . PHE A 1 184 ? 5.809 -24.328 2.939 1 98.75 184 PHE A CA 1
ATOM 1475 C C . PHE A 1 184 ? 4.668 -25.219 2.451 1 98.75 184 PHE A C 1
ATOM 1477 O O . PHE A 1 184 ? 3.994 -24.891 1.473 1 98.75 184 PHE A O 1
ATOM 1484 N N . PRO A 1 185 ? 4.355 -26.234 3.182 1 98.69 185 PRO A N 1
ATOM 1485 C CA . PRO A 1 185 ? 3.375 -27.219 2.705 1 98.69 185 PRO A CA 1
ATOM 1486 C C . PRO A 1 185 ? 1.98 -26.625 2.527 1 98.69 185 PRO A C 1
ATOM 1488 O O . PRO A 1 185 ? 1.293 -26.938 1.552 1 98.69 185 PRO A O 1
ATOM 1491 N N . ASN A 1 186 ? 1.497 -25.812 3.457 1 98.62 186 ASN A N 1
ATOM 1492 C CA . ASN A 1 186 ? 0.162 -25.234 3.352 1 98.62 186 ASN A CA 1
ATOM 1493 C C . ASN A 1 186 ? 0.067 -24.25 2.186 1 98.62 186 ASN A C 1
ATOM 1495 O O . ASN A 1 186 ? -0.895 -24.281 1.416 1 98.62 186 ASN A O 1
ATOM 1499 N N . LEU A 1 187 ? 1.03 -23.422 2.096 1 98.62 187 LEU A N 1
ATOM 1500 C CA . LEU A 1 187 ? 1.053 -22.422 1.027 1 98.62 187 LEU A CA 1
ATOM 1501 C C . LEU A 1 187 ? 1.186 -23.094 -0.335 1 98.62 187 LEU A C 1
ATOM 1503 O O . LEU A 1 187 ? 0.621 -22.625 -1.323 1 98.62 187 LEU A O 1
ATOM 1507 N N . TYR A 1 188 ? 1.999 -24.109 -0.357 1 98.56 188 TYR A N 1
ATOM 1508 C CA . TYR A 1 188 ? 2.17 -24.844 -1.607 1 98.56 188 TYR A CA 1
ATOM 1509 C C . TYR A 1 188 ? 0.861 -25.484 -2.047 1 98.56 188 TYR A C 1
ATOM 1511 O O . TYR A 1 188 ? 0.494 -25.422 -3.223 1 98.56 188 TYR A O 1
ATOM 1519 N N . LYS A 1 189 ? 0.176 -26.109 -1.129 1 98.56 189 LYS A N 1
ATOM 1520 C CA . LYS A 1 189 ? -1.142 -26.672 -1.428 1 98.56 189 LYS A CA 1
ATOM 1521 C C . LYS A 1 189 ? -2.088 -25.594 -1.945 1 98.56 189 LYS A C 1
ATOM 1523 O O . LYS A 1 189 ? -2.785 -25.797 -2.941 1 98.56 189 LYS A O 1
ATOM 1528 N N . TRP A 1 190 ? -2.113 -24.5 -1.268 1 98.81 190 TRP A N 1
ATOM 1529 C CA . TRP A 1 190 ? -2.893 -23.344 -1.695 1 98.81 190 TRP A CA 1
ATOM 1530 C C . TRP A 1 190 ? -2.541 -22.953 -3.125 1 98.81 190 TRP A C 1
ATOM 1532 O O . TRP A 1 190 ? -3.432 -22.703 -3.943 1 98.81 190 TRP A O 1
ATOM 1542 N N . SER A 1 191 ? -1.254 -22.875 -3.422 1 98.75 191 SER A N 1
ATOM 1543 C CA . SER A 1 191 ? -0.808 -22.438 -4.742 1 98.75 191 SER A CA 1
ATOM 1544 C C . SER A 1 191 ? -1.301 -23.375 -5.832 1 98.75 191 SER A C 1
ATOM 1546 O O . SER A 1 191 ? -1.663 -22.938 -6.926 1 98.75 191 SER A O 1
ATOM 1548 N N . GLN A 1 192 ? -1.338 -24.641 -5.535 1 98.31 192 GLN A N 1
ATOM 1549 C CA . GLN A 1 192 ? -1.846 -25.625 -6.48 1 98.31 192 GLN A CA 1
ATOM 1550 C C . GLN A 1 192 ? -3.344 -25.453 -6.711 1 98.31 192 GLN A C 1
ATOM 1552 O O . GLN A 1 192 ? -3.812 -25.5 -7.848 1 98.31 192 GLN A O 1
ATOM 1557 N N . GLU A 1 193 ? -4.047 -25.312 -5.637 1 98.25 193 GLU A N 1
ATOM 1558 C CA . GLU A 1 193 ? -5.484 -25.078 -5.746 1 98.25 193 GLU A CA 1
ATOM 1559 C C . GLU A 1 193 ? -5.785 -23.812 -6.551 1 98.25 193 GLU A C 1
ATOM 1561 O O . GLU A 1 193 ? -6.676 -23.812 -7.402 1 98.25 193 GLU A O 1
ATOM 1566 N N . LEU A 1 194 ? -5.059 -22.781 -6.266 1 98.75 194 LEU A N 1
ATOM 1567 C CA . LEU A 1 194 ? -5.293 -21.5 -6.914 1 98.75 194 LEU A CA 1
ATOM 1568 C C . LEU A 1 194 ? -5.035 -21.594 -8.414 1 98.75 194 LEU A C 1
ATOM 1570 O O . LEU A 1 194 ? -5.875 -21.188 -9.219 1 98.75 194 LEU A O 1
ATOM 1574 N N . THR A 1 195 ? -3.914 -22.141 -8.82 1 98.5 195 THR A N 1
ATOM 1575 C CA . THR A 1 195 ? -3.51 -22.141 -10.219 1 98.5 195 THR A CA 1
ATOM 1576 C C . THR A 1 195 ? -4.344 -23.141 -11.023 1 98.5 195 THR A C 1
ATOM 1578 O O . THR A 1 195 ? -4.395 -23.062 -12.25 1 98.5 195 THR A O 1
ATOM 1581 N N . LYS A 1 196 ? -5.035 -24.031 -10.336 1 97.62 196 LYS A N 1
ATOM 1582 C CA . LYS A 1 196 ? -5.879 -25.016 -11.016 1 97.62 196 LYS A CA 1
ATOM 1583 C C . LYS A 1 196 ? -7.309 -24.5 -11.164 1 97.62 196 LYS A C 1
ATOM 1585 O O . LYS A 1 196 ? -8.102 -25.062 -11.914 1 97.62 196 LYS A O 1
ATOM 1590 N N . HIS A 1 197 ? -7.609 -23.578 -10.336 1 97.56 197 HIS A N 1
ATOM 1591 C CA . HIS A 1 197 ? -8.945 -23 -10.461 1 97.56 197 HIS A CA 1
ATOM 1592 C C . HIS A 1 197 ? -9.211 -22.516 -11.891 1 97.56 197 HIS A C 1
ATOM 1594 O O . HIS A 1 197 ? -8.367 -21.844 -12.484 1 97.56 197 HIS A O 1
ATOM 1600 N N . SER A 1 198 ? -10.359 -22.75 -12.438 1 97.62 198 SER A N 1
ATOM 1601 C CA . SER A 1 198 ? -10.656 -22.531 -13.852 1 97.62 198 SER A CA 1
ATOM 1602 C C . SER A 1 198 ? -10.453 -21.078 -14.25 1 97.62 198 SER A C 1
ATOM 1604 O O . SER A 1 198 ? -9.805 -20.797 -15.25 1 97.62 198 SER A O 1
ATOM 1606 N N . VAL A 1 199 ? -10.922 -20.172 -13.453 1 97.44 199 VAL A N 1
ATOM 1607 C CA . VAL A 1 199 ? -10.844 -18.75 -13.766 1 97.44 199 VAL A CA 1
ATOM 1608 C C . VAL A 1 199 ? -9.383 -18.297 -13.727 1 97.44 199 VAL A C 1
ATOM 1610 O O . VAL A 1 199 ? -8.93 -17.562 -14.609 1 97.44 199 VAL A O 1
ATOM 1613 N N . VAL A 1 200 ? -8.664 -18.734 -12.703 1 98.56 200 VAL A N 1
ATOM 1614 C CA . VAL A 1 200 ? -7.273 -18.328 -12.539 1 98.56 200 VAL A CA 1
ATOM 1615 C C . VAL A 1 200 ? -6.426 -18.922 -13.656 1 98.56 200 VAL A C 1
ATOM 1617 O O . VAL A 1 200 ? -5.617 -18.219 -14.273 1 98.56 200 VAL A O 1
ATOM 1620 N N . LYS A 1 201 ? -6.621 -20.109 -13.93 1 98.31 201 LYS A N 1
ATOM 1621 C CA . LYS A 1 201 ? -5.879 -20.797 -14.984 1 98.31 201 LYS A CA 1
ATOM 1622 C C . LYS A 1 201 ? -6.016 -20.078 -16.312 1 98.31 201 LYS A C 1
ATOM 1624 O O . LYS A 1 201 ? -5.035 -19.922 -17.047 1 98.31 201 LYS A O 1
ATOM 1629 N N . GLU A 1 202 ? -7.188 -19.656 -16.609 1 97.5 202 GLU A N 1
ATOM 1630 C CA . GLU A 1 202 ? -7.461 -18.953 -17.859 1 97.5 202 GLU A CA 1
ATOM 1631 C C . GLU A 1 202 ? -6.73 -17.609 -17.906 1 97.5 202 GLU A C 1
ATOM 1633 O O . GLU A 1 202 ? -6.383 -17.125 -18.984 1 97.5 202 GLU A O 1
ATOM 1638 N N . ALA A 1 203 ? -6.504 -17.031 -16.75 1 98.25 203 ALA A N 1
ATOM 1639 C CA . ALA A 1 203 ? -5.898 -15.703 -16.672 1 98.25 203 ALA A CA 1
ATOM 1640 C C . ALA A 1 203 ? -4.375 -15.789 -16.672 1 98.25 203 ALA A C 1
ATOM 1642 O O . ALA A 1 203 ? -3.691 -14.789 -16.891 1 98.25 203 ALA A O 1
ATOM 1643 N N . LEU A 1 204 ? -3.824 -16.922 -16.375 1 98.62 204 LEU A N 1
ATOM 1644 C CA . LEU A 1 204 ? -2.377 -17.094 -16.297 1 98.62 204 LEU A CA 1
ATOM 1645 C C . LEU A 1 204 ? -1.743 -17.031 -17.688 1 98.62 204 LEU A C 1
ATOM 1647 O O . LEU A 1 204 ? -2.305 -17.562 -18.656 1 98.62 204 LEU A O 1
ATOM 1651 N N . PRO A 1 205 ? -0.586 -16.375 -17.797 1 98.12 205 PRO A N 1
ATOM 1652 C CA . PRO A 1 205 ? 0.147 -16.422 -19.078 1 98.12 205 PRO A CA 1
ATOM 1653 C C . PRO A 1 205 ? 0.762 -17.797 -19.328 1 98.12 205 PRO A C 1
ATOM 1655 O O . PRO A 1 205 ? 0.888 -18.609 -18.406 1 98.12 205 PRO A O 1
ATOM 1658 N N . PRO A 1 206 ? 1.072 -18 -20.625 1 97.56 206 PRO A N 1
ATOM 1659 C CA . PRO A 1 206 ? 1.775 -19.25 -20.891 1 97.56 206 PRO A CA 1
ATOM 1660 C C . PRO A 1 206 ? 3.121 -19.344 -20.188 1 97.56 206 PRO A C 1
ATOM 1662 O O . PRO A 1 206 ? 3.904 -18.391 -20.203 1 97.56 206 PRO A O 1
ATOM 1665 N N . ARG A 1 207 ? 3.324 -20.438 -19.578 1 97.31 207 ARG A N 1
ATOM 1666 C CA . ARG A 1 207 ? 4.473 -20.625 -18.688 1 97.31 207 ARG A CA 1
ATOM 1667 C C . ARG A 1 207 ? 5.781 -20.547 -19.469 1 97.31 207 ARG A C 1
ATOM 1669 O O . ARG A 1 207 ? 6.723 -19.859 -19.047 1 97.31 207 ARG A O 1
ATOM 1676 N N . GLU A 1 208 ? 5.887 -21.203 -20.609 1 97.56 208 GLU A N 1
ATOM 1677 C CA . GLU A 1 208 ? 7.16 -21.375 -21.297 1 97.56 208 GLU A CA 1
ATOM 1678 C C . GLU A 1 208 ? 7.672 -20.031 -21.844 1 97.56 208 GLU A C 1
ATOM 1680 O O . GLU A 1 208 ? 8.836 -19.688 -21.656 1 97.56 208 GLU A O 1
ATOM 1685 N N . PRO A 1 209 ? 6.809 -19.328 -22.562 1 97.31 209 PRO A N 1
ATOM 1686 C CA . PRO A 1 209 ? 7.27 -18 -22.984 1 97.31 209 PRO A CA 1
ATOM 1687 C C . PRO A 1 209 ? 7.68 -17.109 -21.812 1 97.31 209 PRO A C 1
ATOM 1689 O O . PRO A 1 209 ? 8.641 -16.344 -21.922 1 97.31 209 PRO A O 1
ATOM 1692 N N . LEU A 1 210 ? 6.988 -17.219 -20.75 1 97.81 210 LEU A N 1
ATOM 1693 C CA . LEU A 1 210 ? 7.324 -16.438 -19.547 1 97.81 210 LEU A CA 1
ATOM 1694 C C . LEU A 1 210 ? 8.672 -16.875 -18.984 1 97.81 210 LEU A C 1
ATOM 1696 O O . LEU A 1 210 ? 9.5 -16.031 -18.625 1 97.81 210 LEU A O 1
ATOM 1700 N N . PHE A 1 211 ? 8.852 -18.156 -18.906 1 98.19 211 PHE A N 1
ATOM 1701 C CA . PHE A 1 211 ? 10.125 -18.719 -18.469 1 98.19 211 PHE A CA 1
ATOM 1702 C C . PHE A 1 211 ? 11.273 -18.203 -19.328 1 98.19 211 PHE A C 1
ATOM 1704 O O . PHE A 1 211 ? 12.289 -17.75 -18.812 1 98.19 211 PHE A O 1
ATOM 1711 N N . ALA A 1 212 ? 11.102 -18.234 -20.609 1 98.12 212 ALA A N 1
ATOM 1712 C CA . ALA A 1 212 ? 12.141 -17.797 -21.547 1 98.12 212 ALA A CA 1
ATOM 1713 C C . ALA A 1 212 ? 12.445 -16.328 -21.359 1 98.12 212 ALA A C 1
ATOM 1715 O O . ALA A 1 212 ? 13.609 -15.906 -21.438 1 98.12 212 ALA A O 1
ATOM 1716 N N . PHE A 1 213 ? 11.469 -15.594 -21.172 1 96.69 213 PHE A N 1
ATOM 1717 C CA . PHE A 1 213 ? 11.633 -14.156 -20.984 1 96.69 213 PHE A CA 1
ATOM 1718 C C . PHE A 1 213 ? 12.484 -13.859 -19.75 1 96.69 213 PHE A C 1
ATOM 1720 O O . PHE A 1 213 ? 13.461 -13.125 -19.844 1 96.69 213 PHE A O 1
ATOM 1727 N N . PHE A 1 214 ? 12.156 -14.477 -18.641 1 97.56 214 PHE A N 1
ATOM 1728 C CA . PHE A 1 214 ? 12.867 -14.18 -17.391 1 97.56 214 PHE A CA 1
ATOM 1729 C C . PHE A 1 214 ? 14.25 -14.82 -17.406 1 97.56 214 PHE A C 1
ATOM 1731 O O . PHE A 1 214 ? 15.188 -14.297 -16.797 1 97.56 214 PHE A O 1
ATOM 1738 N N . LYS A 1 215 ? 14.328 -15.938 -18.047 1 97.94 215 LYS A N 1
ATOM 1739 C CA . LYS A 1 215 ? 15.656 -16.531 -18.219 1 97.94 215 LYS A CA 1
ATOM 1740 C C . LYS A 1 215 ? 16.594 -15.586 -18.969 1 97.94 215 LYS A C 1
ATOM 1742 O O . LYS A 1 215 ? 17.75 -15.406 -18.578 1 97.94 215 LYS A O 1
ATOM 1747 N N . GLY A 1 216 ? 16.078 -15.008 -20.078 1 97.31 216 GLY A N 1
ATOM 1748 C CA . GLY A 1 216 ? 16.859 -14.016 -20.812 1 97.31 216 GLY A CA 1
ATOM 1749 C C . GLY A 1 216 ? 17.266 -12.836 -19.953 1 97.31 216 GLY A C 1
ATOM 1750 O O . GLY A 1 216 ? 18.406 -12.383 -20.016 1 97.31 216 GLY A O 1
ATOM 1751 N N . ARG A 1 217 ? 16.375 -12.391 -19.188 1 95 217 ARG A N 1
ATOM 1752 C CA . ARG A 1 217 ? 16.656 -11.273 -18.297 1 95 217 ARG A CA 1
ATOM 1753 C C . ARG A 1 217 ? 17.719 -11.641 -17.266 1 95 217 ARG A C 1
ATOM 1755 O O . ARG A 1 217 ? 18.609 -10.844 -16.969 1 95 217 ARG A O 1
ATOM 1762 N N . TYR A 1 218 ? 17.578 -12.797 -16.75 1 96.5 218 TYR A N 1
ATOM 1763 C CA . TYR A 1 218 ? 18.531 -13.297 -15.758 1 96.5 218 TYR A CA 1
ATOM 1764 C C . TYR A 1 218 ? 19.922 -13.43 -16.359 1 96.5 218 TYR A C 1
ATOM 1766 O O . TYR A 1 218 ? 20.906 -12.984 -15.766 1 96.5 218 TYR A O 1
ATOM 1774 N N . GLU A 1 219 ? 20.016 -13.961 -17.469 1 96.56 219 GLU A N 1
ATOM 1775 C CA . GLU A 1 219 ? 21.297 -14.172 -18.141 1 96.56 219 GLU A CA 1
ATOM 1776 C C . GLU A 1 219 ? 21.953 -12.844 -18.484 1 96.56 219 GLU A C 1
ATOM 1778 O O . GLU A 1 219 ? 23.172 -12.703 -18.375 1 96.56 219 GLU A O 1
ATOM 1783 N N . ASN A 1 220 ? 21.156 -11.891 -18.922 1 95.38 220 ASN A N 1
ATOM 1784 C CA . ASN A 1 220 ? 21.688 -10.57 -19.219 1 95.38 220 ASN A CA 1
ATOM 1785 C C . ASN A 1 220 ? 22.234 -9.891 -17.969 1 95.38 220 ASN A C 1
ATOM 1787 O O . ASN A 1 220 ? 23.25 -9.195 -18.031 1 95.38 220 ASN A O 1
ATOM 1791 N N . LEU A 1 221 ? 21.578 -10.125 -16.906 1 93.62 221 LEU A N 1
ATOM 1792 C CA . LEU A 1 221 ? 22.016 -9.539 -15.641 1 93.62 221 LEU A CA 1
ATOM 1793 C C . LEU A 1 221 ? 23.344 -10.133 -15.188 1 93.62 221 LEU A C 1
ATOM 1795 O O . LEU A 1 221 ? 24.234 -9.398 -14.773 1 93.62 221 LEU A O 1
ATOM 1799 N N . ILE A 1 222 ? 23.484 -11.367 -15.312 1 90.88 222 ILE A N 1
ATOM 1800 C CA . ILE A 1 222 ? 24.703 -12.047 -14.859 1 90.88 222 ILE A CA 1
ATOM 1801 C C . ILE A 1 222 ? 25.859 -11.719 -15.805 1 90.88 222 ILE A C 1
ATOM 1803 O O . ILE A 1 222 ? 27 -11.594 -15.375 1 90.88 222 ILE A O 1
ATOM 1807 N N . ALA A 1 223 ? 25.484 -11.523 -16.984 1 90.88 223 ALA A N 1
ATOM 1808 C CA . ALA A 1 223 ? 26.516 -11.219 -17.969 1 90.88 223 ALA A CA 1
ATOM 1809 C C . ALA A 1 223 ? 27.047 -9.797 -17.781 1 90.88 223 ALA A C 1
ATOM 1811 O O . ALA A 1 223 ? 28.219 -9.516 -18.078 1 90.88 223 ALA A O 1
ATOM 1812 N N . SER A 1 224 ? 26.25 -8.961 -17.344 1 86.56 224 SER A N 1
ATOM 1813 C CA . SER A 1 224 ? 26.625 -7.559 -17.188 1 86.56 224 SER A CA 1
ATOM 1814 C C . SER A 1 224 ? 27.312 -7.301 -15.859 1 86.56 224 SER A C 1
ATOM 1816 O O . SER A 1 224 ? 27.812 -6.203 -15.617 1 86.56 224 SER A O 1
ATOM 1818 N N . ALA A 1 225 ? 27.406 -8.234 -15.023 1 77.25 225 ALA A N 1
ATOM 1819 C CA . ALA A 1 225 ? 28.016 -8.07 -13.711 1 77.25 225 ALA A CA 1
ATOM 1820 C C . ALA A 1 225 ? 29.516 -8.414 -13.75 1 77.25 225 ALA A C 1
ATOM 1822 O O . ALA A 1 225 ? 30.312 -7.812 -13.039 1 77.25 225 ALA A O 1
ATOM 1823 N N . MET B 1 1 ? -28.75 -1.811 31.828 1 25.62 1 MET B N 1
ATOM 1824 C CA . MET B 1 1 ? -28.188 -2.918 31.062 1 25.62 1 MET B CA 1
ATOM 1825 C C . MET B 1 1 ? -26.953 -2.467 30.281 1 25.62 1 MET B C 1
ATOM 1827 O O . MET B 1 1 ? -27 -1.474 29.562 1 25.62 1 MET B O 1
ATOM 1831 N N . ALA B 1 2 ? -25.719 -2.412 30.703 1 37.62 2 ALA B N 1
ATOM 1832 C CA . ALA B 1 2 ? -24.562 -1.688 30.203 1 37.62 2 ALA B CA 1
ATOM 1833 C C . ALA B 1 2 ? -24.422 -1.858 28.688 1 37.62 2 ALA B C 1
ATOM 1835 O O . ALA B 1 2 ? -24.422 -2.982 28.188 1 37.62 2 ALA B O 1
ATOM 1836 N N . THR B 1 3 ? -24.953 -1.352 27.734 1 42.75 3 THR B N 1
ATOM 1837 C CA . THR B 1 3 ? -24.875 -1.499 26.297 1 42.75 3 THR B CA 1
ATOM 1838 C C . THR B 1 3 ? -23.453 -1.888 25.875 1 42.75 3 THR B C 1
ATOM 1840 O O . THR B 1 3 ? -22.484 -1.19 26.203 1 42.75 3 THR B O 1
ATOM 1843 N N . ASN B 1 4 ? -22.875 -3.053 25.906 1 47.19 4 ASN B N 1
ATOM 1844 C CA . ASN B 1 4 ? -21.594 -3.75 25.875 1 47.19 4 ASN B CA 1
ATOM 1845 C C . ASN B 1 4 ? -20.719 -3.277 24.719 1 47.19 4 ASN B C 1
ATOM 1847 O O . ASN B 1 4 ? -20.641 -3.939 23.688 1 47.19 4 ASN B O 1
ATOM 1851 N N . GLN B 1 5 ? -20.672 -1.961 24.438 1 64.69 5 GLN B N 1
ATOM 1852 C CA . GLN B 1 5 ? -19.859 -1.416 23.359 1 64.69 5 GLN B CA 1
ATOM 1853 C C . GLN B 1 5 ? -18.422 -1.906 23.453 1 64.69 5 GLN B C 1
ATOM 1855 O O . GLN B 1 5 ? -17.797 -1.833 24.516 1 64.69 5 GLN B O 1
ATOM 1860 N N . GLU B 1 6 ? -17.938 -2.635 22.406 1 82.31 6 GLU B N 1
ATOM 1861 C CA . GLU B 1 6 ? -16.578 -3.156 22.391 1 82.31 6 GLU B CA 1
ATOM 1862 C C . GLU B 1 6 ? -15.562 -2.043 22.609 1 82.31 6 GLU B C 1
ATOM 1864 O O . GLU B 1 6 ? -15.656 -0.979 21.984 1 82.31 6 GLU B O 1
ATOM 1869 N N . GLU B 1 7 ? -14.789 -2.201 23.609 1 94.44 7 GLU B N 1
ATOM 1870 C CA . GLU B 1 7 ? -13.742 -1.241 23.922 1 94.44 7 GLU B CA 1
ATOM 1871 C C . GLU B 1 7 ? -12.805 -1.034 22.734 1 94.44 7 GLU B C 1
ATOM 1873 O O . GLU B 1 7 ? -12.484 -1.985 22.016 1 94.44 7 GLU B O 1
ATOM 1878 N N . VAL B 1 8 ? -12.492 0.221 22.484 1 98.5 8 VAL B N 1
ATOM 1879 C CA . VAL B 1 8 ? -11.555 0.575 21.422 1 98.5 8 VAL B CA 1
ATOM 1880 C C . VAL B 1 8 ? -10.25 1.09 22.047 1 98.5 8 VAL B C 1
ATOM 1882 O O . VAL B 1 8 ? -10.273 1.96 22.922 1 98.5 8 VAL B O 1
ATOM 1885 N N . LYS B 1 9 ? -9.117 0.479 21.609 1 98.75 9 LYS B N 1
ATOM 1886 C CA . LYS B 1 9 ? -7.785 0.903 22.031 1 98.75 9 LYS B CA 1
ATOM 1887 C C . LYS B 1 9 ? -6.906 1.222 20.812 1 98.75 9 LYS B C 1
ATOM 1889 O O . LYS B 1 9 ? -7.039 0.595 19.766 1 98.75 9 LYS B O 1
ATOM 1894 N N . LEU B 1 10 ? -6.109 2.209 21 1 98.88 10 LEU B N 1
ATOM 1895 C CA . LEU B 1 10 ? -5.098 2.551 20 1 98.88 10 LEU B CA 1
ATOM 1896 C C . LEU B 1 10 ? -3.697 2.475 20.609 1 98.88 10 LEU B C 1
ATOM 1898 O O . LEU B 1 10 ? -3.367 3.232 21.516 1 98.88 10 LEU B O 1
ATOM 1902 N N . LEU B 1 11 ? -2.947 1.521 20.188 1 98.88 11 LEU B N 1
ATOM 1903 C CA . LEU B 1 11 ? -1.532 1.458 20.547 1 98.88 11 LEU B CA 1
ATOM 1904 C C . LEU B 1 11 ? -0.7 2.33 19.609 1 98.88 11 LEU B C 1
ATOM 1906 O O . LEU B 1 11 ? -0.801 2.209 18.391 1 98.88 11 LEU B O 1
ATOM 1910 N N . GLY B 1 12 ? 0.047 3.201 20.172 1 98.69 12 GLY B N 1
ATOM 1911 C CA . GLY B 1 12 ? 0.827 4.094 19.328 1 98.69 12 GLY B CA 1
ATOM 1912 C C . GLY B 1 12 ? 1.824 4.93 20.109 1 98.69 12 GLY B C 1
ATOM 1913 O O . GLY B 1 12 ? 2.027 4.707 21.297 1 98.69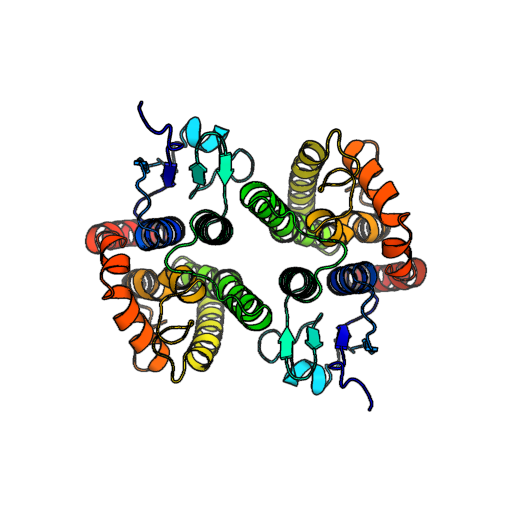 12 GLY B O 1
ATOM 1914 N N . VAL B 1 13 ? 2.523 5.797 19.344 1 98 13 VAL B N 1
ATOM 1915 C CA . VAL B 1 13 ? 3.395 6.809 19.938 1 98 13 VAL B CA 1
ATOM 1916 C C . VAL B 1 13 ? 2.945 8.203 19.484 1 98 13 VAL B C 1
ATOM 1918 O O . VAL B 1 13 ? 2.521 8.383 18.344 1 98 13 VAL B O 1
ATOM 1921 N N . MET B 1 14 ? 2.947 9.156 20.344 1 93.31 14 MET B N 1
ATOM 1922 C CA . MET B 1 14 ? 2.406 10.492 20.109 1 93.31 14 MET B CA 1
ATOM 1923 C C . MET B 1 14 ? 3.1 11.164 18.938 1 93.31 14 MET B C 1
ATOM 1925 O O . MET B 1 14 ? 2.469 11.914 18.188 1 93.31 14 MET B O 1
ATOM 1929 N N . GLY B 1 15 ? 4.316 10.961 18.609 1 95.62 15 GLY B N 1
ATOM 1930 C CA . GLY B 1 15 ? 5.066 11.656 17.578 1 95.62 15 GLY B CA 1
ATOM 1931 C C . GLY B 1 15 ? 4.969 10.992 16.219 1 95.62 15 GLY B C 1
ATOM 1932 O O . GLY B 1 15 ? 5.543 11.477 15.242 1 95.62 15 GLY B O 1
ATOM 1933 N N . SER B 1 16 ? 4.203 9.984 16.094 1 97.94 16 SER B N 1
ATOM 1934 C CA . SER B 1 16 ? 4.121 9.219 14.852 1 97.94 16 SER B CA 1
ATOM 1935 C C . SER B 1 16 ? 3.029 9.766 13.938 1 97.94 16 SER B C 1
ATOM 1937 O O . SER B 1 16 ? 1.86 9.82 14.328 1 97.94 16 SER B O 1
ATOM 1939 N N . PRO B 1 17 ? 3.406 10.141 12.719 1 98.62 17 PRO B N 1
ATOM 1940 C CA . PRO B 1 17 ? 2.377 10.594 11.781 1 98.62 17 PRO B CA 1
ATOM 1941 C C . PRO B 1 17 ? 1.368 9.5 11.445 1 98.62 17 PRO B C 1
ATOM 1943 O O . PRO B 1 17 ? 0.218 9.797 11.109 1 98.62 17 PRO B O 1
ATOM 1946 N N . PHE B 1 18 ? 1.768 8.258 11.477 1 98.81 18 PHE B N 1
ATOM 1947 C CA . PHE B 1 18 ? 0.884 7.141 11.164 1 98.81 18 PHE B CA 1
ATOM 1948 C C . PHE B 1 18 ? -0.137 6.926 12.281 1 98.81 18 PHE B C 1
ATOM 1950 O O . PHE B 1 18 ? -1.294 6.598 12.008 1 98.81 18 PHE B O 1
ATOM 1957 N N . VAL B 1 19 ? 0.278 7.105 13.492 1 98.88 19 VAL B N 1
ATOM 1958 C CA . VAL B 1 19 ? -0.643 7.043 14.625 1 98.88 19 VAL B CA 1
ATOM 1959 C C . VAL B 1 19 ? -1.619 8.219 14.562 1 98.88 19 VAL B C 1
ATOM 1961 O O . VAL B 1 19 ? -2.807 8.062 14.852 1 98.88 19 VAL B O 1
ATOM 1964 N N . CYS B 1 20 ? -1.116 9.344 14.18 1 98.88 20 CYS B N 1
ATOM 1965 C CA . CYS B 1 20 ? -1.944 10.539 14.078 1 98.88 20 CYS B CA 1
ATOM 1966 C C . CYS B 1 20 ? -3.096 10.32 13.102 1 98.88 20 CYS B C 1
ATOM 1968 O O . CYS B 1 20 ? -4.207 10.805 13.328 1 98.88 20 CYS B O 1
ATOM 1970 N N . ARG B 1 21 ? -2.85 9.625 11.977 1 98.94 21 ARG B N 1
ATOM 1971 C CA . ARG B 1 21 ? -3.908 9.297 11.031 1 98.94 21 ARG B CA 1
ATOM 1972 C C . ARG B 1 21 ? -5.09 8.633 11.734 1 98.94 21 ARG B C 1
ATOM 1974 O O . ARG B 1 21 ? -6.242 8.984 11.477 1 98.94 21 ARG B O 1
ATOM 1981 N N . VAL B 1 22 ? -4.797 7.75 12.641 1 98.94 22 VAL B N 1
ATOM 1982 C CA . VAL B 1 22 ? -5.82 6.957 13.312 1 98.94 22 VAL B CA 1
ATOM 1983 C C . VAL B 1 22 ? -6.551 7.82 14.344 1 98.94 22 VAL B C 1
ATOM 1985 O O . VAL B 1 22 ? -7.773 7.746 14.469 1 98.94 22 VAL B O 1
ATOM 1988 N N . HIS B 1 23 ? -5.781 8.672 15.094 1 98.88 23 HIS B N 1
ATOM 1989 C CA . HIS B 1 23 ? -6.426 9.633 15.984 1 98.88 23 HIS B CA 1
ATOM 1990 C C . HIS B 1 23 ? -7.465 10.461 15.234 1 98.88 23 HIS B C 1
ATOM 1992 O O . HIS B 1 23 ? -8.609 10.586 15.688 1 98.88 23 HIS B O 1
ATOM 1998 N N . ILE B 1 24 ? -7.059 10.992 14.102 1 98.81 24 ILE B N 1
ATOM 1999 C CA . ILE B 1 24 ? -7.93 11.867 13.328 1 98.81 24 ILE B CA 1
ATOM 2000 C C . ILE B 1 24 ? -9.195 11.102 12.93 1 98.81 24 ILE B C 1
ATOM 2002 O O . ILE B 1 24 ? -10.305 11.602 13.102 1 98.81 24 ILE B O 1
ATOM 2006 N N . ALA B 1 25 ? -9.062 9.898 12.383 1 98.88 25 ALA B N 1
ATOM 2007 C CA . ALA B 1 25 ? -10.203 9.109 11.93 1 98.88 25 ALA B CA 1
ATOM 2008 C C . ALA B 1 25 ? -11.156 8.82 13.086 1 98.88 25 ALA B C 1
ATOM 2010 O O . ALA B 1 25 ? -12.375 8.961 12.945 1 98.88 25 ALA B O 1
ATOM 2011 N N . LEU B 1 26 ? -10.609 8.383 14.234 1 98.75 26 LEU B N 1
ATOM 2012 C CA . LEU B 1 26 ? -11.438 8.062 15.391 1 98.75 26 LEU B CA 1
ATOM 2013 C C . LEU B 1 26 ? -12.195 9.297 15.875 1 98.75 26 LEU B C 1
ATOM 2015 O O . LEU B 1 26 ? -13.391 9.211 16.172 1 98.75 26 LEU B O 1
ATOM 2019 N N . LYS B 1 27 ? -11.547 10.391 15.93 1 98.25 27 LYS B N 1
ATOM 2020 C CA . LYS B 1 27 ? -12.172 11.625 16.391 1 98.25 27 LYS B CA 1
ATOM 2021 C C . LYS B 1 27 ? -13.25 12.094 15.414 1 98.25 27 LYS B C 1
ATOM 2023 O O . LYS B 1 27 ? -14.312 12.555 15.828 1 98.25 27 LYS B O 1
ATOM 2028 N N . PHE B 1 28 ? -12.977 11.984 14.133 1 97.5 28 PHE B N 1
ATOM 2029 C CA . PHE B 1 28 ? -13.969 12.344 13.133 1 97.5 28 PHE B CA 1
ATOM 2030 C C . PHE B 1 28 ? -15.242 11.523 13.312 1 97.5 28 PHE B C 1
ATOM 2032 O O . PHE B 1 28 ? -16.344 12.023 13.086 1 97.5 28 PHE B O 1
ATOM 2039 N N . LYS B 1 29 ? -15.039 10.266 13.711 1 97.81 29 LYS B N 1
ATOM 2040 C CA . LYS B 1 29 ? -16.172 9.359 13.852 1 97.81 29 LYS B CA 1
ATOM 2041 C C . LYS B 1 29 ? -16.812 9.492 15.227 1 97.81 29 LYS B C 1
ATOM 2043 O O . LYS B 1 29 ? -17.859 8.898 15.492 1 97.81 29 LYS B O 1
ATOM 2048 N N . GLY B 1 30 ? -16.188 10.234 16.094 1 97 30 GLY B N 1
ATOM 2049 C CA . GLY B 1 30 ? -16.703 10.398 17.453 1 97 30 GLY B CA 1
ATOM 2050 C C . GLY B 1 30 ? -16.578 9.148 18.297 1 97 30 GLY B C 1
ATOM 2051 O O . GLY B 1 30 ? -17.406 8.898 19.172 1 97 30 GLY B O 1
ATOM 2052 N N . VAL B 1 31 ? -15.641 8.336 18.031 1 97.75 31 VAL B N 1
ATOM 2053 C CA . VAL B 1 31 ? -15.438 7.074 18.734 1 97.75 31 VAL B CA 1
ATOM 2054 C C . VAL B 1 31 ? -14.594 7.316 19.984 1 97.75 31 VAL B C 1
ATOM 2056 O O . VAL B 1 31 ? -13.523 7.922 19.906 1 97.75 31 VAL B O 1
ATOM 2059 N N . GLU B 1 32 ? -15.102 6.926 21.109 1 97.69 32 GLU B N 1
ATOM 2060 C CA . GLU B 1 32 ? -14.289 6.93 22.328 1 97.69 32 GLU B CA 1
ATOM 2061 C C . GLU B 1 32 ? -13.258 5.805 22.312 1 97.69 32 GLU B C 1
ATOM 2063 O O . GLU B 1 32 ? -13.562 4.688 21.891 1 97.69 32 GLU B O 1
ATOM 2068 N N . TYR B 1 33 ? -12.055 6.172 22.75 1 98.31 33 TYR B N 1
ATOM 2069 C CA . TYR B 1 33 ? -11 5.16 22.734 1 98.31 33 TYR B CA 1
ATOM 2070 C C . TYR B 1 33 ? -9.953 5.461 23.797 1 98.31 33 TYR B C 1
ATOM 2072 O O . TYR B 1 33 ? -9.82 6.602 24.25 1 98.31 33 TYR B O 1
ATOM 2080 N N . LYS B 1 34 ? -9.266 4.375 24.141 1 98.31 34 LYS B N 1
ATOM 2081 C CA . LYS B 1 34 ? -8.117 4.484 25.031 1 98.31 34 LYS B CA 1
ATOM 2082 C C . LYS B 1 34 ? -6.805 4.477 24.25 1 98.31 34 LYS B C 1
ATOM 2084 O O . LYS B 1 34 ? -6.562 3.57 23.438 1 98.31 34 LYS B O 1
ATOM 2089 N N . PHE B 1 35 ? -6.062 5.473 24.453 1 98.38 35 PHE B N 1
ATOM 2090 C CA . PHE B 1 35 ? -4.746 5.52 23.828 1 98.38 35 PHE B CA 1
ATOM 2091 C C . PHE B 1 35 ? -3.695 4.898 24.734 1 98.38 35 PHE B C 1
ATOM 2093 O O . PHE B 1 35 ? -3.555 5.297 25.891 1 98.38 35 PHE B O 1
ATOM 2100 N N . LEU B 1 36 ? -3.016 3.922 24.219 1 98.31 36 LEU B N 1
ATOM 2101 C CA . LEU B 1 36 ? -1.94 3.252 24.953 1 98.31 36 LEU B CA 1
ATOM 2102 C C . LEU B 1 36 ? -0.585 3.574 24.328 1 98.31 36 LEU B C 1
ATOM 2104 O O . LEU B 1 36 ? -0.25 3.062 23.25 1 98.31 36 LEU B O 1
ATOM 2108 N N . GLU B 1 37 ? 0.129 4.383 25.016 1 97.75 37 GLU B N 1
ATOM 2109 C CA . GLU B 1 37 ? 1.427 4.828 24.516 1 97.75 37 GLU B CA 1
ATOM 2110 C C . GLU B 1 37 ? 2.445 3.693 24.531 1 97.75 37 GLU B C 1
ATOM 2112 O O . GLU B 1 37 ? 2.559 2.973 25.531 1 97.75 37 GLU B O 1
ATOM 2117 N N . GLU B 1 38 ? 3.143 3.527 23.469 1 97.94 38 GLU B N 1
ATOM 2118 C CA . GLU B 1 38 ? 4.152 2.484 23.312 1 97.94 38 GLU B CA 1
ATOM 2119 C C . GLU B 1 38 ? 5.562 3.059 23.453 1 97.94 38 GLU B C 1
ATOM 2121 O O . GLU B 1 38 ? 5.777 4.246 23.203 1 97.94 38 GLU B O 1
ATOM 2126 N N . ASN B 1 39 ? 6.457 2.238 23.953 1 95.94 39 ASN B N 1
ATOM 2127 C CA . ASN B 1 39 ? 7.898 2.459 23.875 1 95.94 39 ASN B CA 1
ATOM 2128 C C . ASN B 1 39 ? 8.531 1.626 22.766 1 95.94 39 ASN B C 1
ATOM 2130 O O . ASN B 1 39 ? 8.656 0.407 22.891 1 95.94 39 ASN B O 1
ATOM 2134 N N . LEU B 1 40 ? 8.969 2.314 21.719 1 93.38 40 LEU B N 1
ATOM 2135 C CA . LEU B 1 40 ? 9.414 1.581 20.531 1 93.38 40 LEU B CA 1
ATOM 2136 C C . LEU B 1 40 ? 10.742 0.882 20.797 1 93.38 40 LEU B C 1
ATOM 2138 O O . LEU B 1 40 ? 11.102 -0.057 20.078 1 93.38 40 LEU B O 1
ATOM 2142 N N . GLY B 1 41 ? 11.547 1.395 21.719 1 94.62 41 GLY B N 1
ATOM 2143 C CA . GLY B 1 41 ? 12.773 0.728 22.125 1 94.62 41 GLY B CA 1
ATOM 2144 C C . GLY B 1 41 ? 12.539 -0.488 23 1 94.62 41 GLY B C 1
ATOM 2145 O O . GLY B 1 41 ? 13.406 -1.354 23.109 1 94.62 41 GLY B O 1
ATOM 2146 N N . ASN B 1 42 ? 11.516 -0.497 23.672 1 96.62 42 ASN B N 1
ATOM 2147 C CA . ASN B 1 42 ? 11.047 -1.598 24.516 1 96.62 42 ASN B CA 1
ATOM 2148 C C . ASN B 1 42 ? 9.562 -1.882 24.281 1 96.62 42 ASN B C 1
ATOM 2150 O O . ASN B 1 42 ? 8.727 -1.507 25.109 1 96.62 42 ASN B O 1
ATOM 2154 N N . LYS B 1 43 ? 9.273 -2.627 23.25 1 97.56 43 LYS B N 1
ATOM 2155 C CA . LYS B 1 43 ? 7.902 -2.852 22.797 1 97.56 43 LYS B CA 1
ATOM 2156 C C . LYS B 1 43 ? 7.098 -3.627 23.828 1 97.56 43 LYS B C 1
ATOM 2158 O O . LYS B 1 43 ? 7.605 -4.566 24.453 1 97.56 43 LYS B O 1
ATOM 2163 N N . SER B 1 44 ? 5.887 -3.297 24.062 1 98.06 44 SER B N 1
ATOM 2164 C CA . SER B 1 44 ? 5.023 -3.928 25.062 1 98.06 44 SER B CA 1
ATOM 2165 C C . SER B 1 44 ? 4.578 -5.312 24.609 1 98.06 44 SER B C 1
ATOM 2167 O O . SER B 1 44 ? 4.562 -5.605 23.406 1 98.06 44 SER B O 1
ATOM 2169 N N . GLU B 1 45 ? 4.184 -6.137 25.516 1 97.69 45 GLU B N 1
ATOM 2170 C CA . GLU B 1 45 ? 3.598 -7.441 25.219 1 97.69 45 GLU B CA 1
ATOM 2171 C C . GLU B 1 45 ? 2.307 -7.297 24.422 1 97.69 45 GLU B C 1
ATOM 2173 O O . GLU B 1 45 ? 1.999 -8.133 23.578 1 97.69 45 GLU B O 1
ATOM 2178 N N . LEU B 1 46 ? 1.621 -6.234 24.703 1 97.19 46 LEU B N 1
ATOM 2179 C CA . LEU B 1 46 ? 0.357 -5.988 24.031 1 97.19 46 LEU B CA 1
ATOM 2180 C C . LEU B 1 46 ? 0.587 -5.715 22.547 1 97.19 46 LEU B C 1
ATOM 2182 O O . LEU B 1 46 ? -0.128 -6.25 21.688 1 97.19 46 LEU B O 1
ATOM 2186 N N . LEU B 1 47 ? 1.555 -4.855 22.266 1 98.31 47 LEU B N 1
ATOM 2187 C CA . LEU B 1 47 ? 1.868 -4.559 20.875 1 98.31 47 LEU B CA 1
ATOM 2188 C C . LEU B 1 47 ? 2.289 -5.82 20.125 1 98.31 47 LEU B C 1
ATOM 2190 O O . LEU B 1 47 ? 1.835 -6.07 19.016 1 98.31 47 LEU B O 1
ATOM 2194 N N . LEU B 1 48 ? 3.125 -6.617 20.797 1 98.12 48 LEU B N 1
ATOM 2195 C CA . LEU B 1 48 ? 3.621 -7.84 20.172 1 98.12 48 LEU B CA 1
ATOM 2196 C C . LEU B 1 48 ? 2.492 -8.844 19.969 1 98.12 48 LEU B C 1
ATOM 2198 O O . LEU B 1 48 ? 2.471 -9.57 18.984 1 98.12 48 LEU B O 1
ATOM 2202 N N . LYS B 1 49 ? 1.557 -8.875 20.859 1 97.81 49 LYS B N 1
ATOM 2203 C CA . LYS B 1 49 ? 0.393 -9.75 20.766 1 97.81 49 LYS B CA 1
ATOM 2204 C C . LYS B 1 49 ? -0.528 -9.32 19.625 1 97.81 49 LYS B C 1
ATOM 2206 O O . LYS B 1 49 ? -0.978 -10.148 18.828 1 97.81 49 LYS B O 1
ATOM 2211 N N . TYR B 1 50 ? -0.751 -8 19.516 1 98 50 TYR B N 1
ATOM 2212 C CA . TYR B 1 50 ? -1.792 -7.512 18.625 1 98 50 TYR B CA 1
ATOM 2213 C C . TYR B 1 50 ? -1.229 -7.227 17.234 1 98 50 TYR B C 1
ATOM 2215 O O . TYR B 1 50 ? -1.984 -7.059 16.266 1 98 50 TYR B O 1
ATOM 2223 N N . ASN B 1 51 ? 0.052 -7.188 17.125 1 98.25 51 ASN B N 1
ATOM 2224 C CA . ASN B 1 51 ? 0.707 -7.094 15.82 1 98.25 51 ASN B CA 1
ATOM 2225 C C . ASN B 1 51 ? 1.96 -7.961 15.758 1 98.25 51 ASN B C 1
ATOM 2227 O O . ASN B 1 51 ? 3.074 -7.441 15.648 1 98.25 51 ASN B O 1
ATOM 2231 N N . PRO B 1 52 ? 1.793 -9.234 15.711 1 97.44 52 PRO B N 1
ATOM 2232 C CA . PRO B 1 52 ? 2.938 -10.148 15.742 1 97.44 52 PRO B CA 1
ATOM 2233 C C . PRO B 1 52 ? 3.73 -10.141 14.438 1 97.44 52 PRO B C 1
ATOM 2235 O O . PRO B 1 52 ? 4.852 -10.656 14.391 1 97.44 52 PRO B O 1
ATOM 2238 N N . VAL B 1 53 ? 3.205 -9.562 13.414 1 97.62 53 VAL B N 1
ATOM 2239 C CA . VAL B 1 53 ? 3.846 -9.609 12.102 1 97.62 53 VAL B CA 1
ATOM 2240 C C . VAL B 1 53 ? 4.863 -8.477 11.984 1 97.62 53 VAL B C 1
ATOM 2242 O O . VAL B 1 53 ? 6.066 -8.727 11.898 1 97.62 53 VAL B O 1
ATOM 2245 N N . HIS B 1 54 ? 4.395 -7.234 12.07 1 97.5 54 HIS B N 1
ATOM 2246 C CA . HIS B 1 54 ? 5.277 -6.094 11.875 1 97.5 54 HIS B CA 1
ATOM 2247 C C . HIS B 1 54 ? 5.848 -5.602 13.203 1 97.5 54 HIS B C 1
ATOM 2249 O O . HIS B 1 54 ? 6.902 -4.961 13.227 1 97.5 54 HIS B O 1
ATOM 2255 N N . LYS B 1 55 ? 4.996 -5.832 14.289 1 98.06 55 LYS B N 1
ATOM 2256 C CA . LYS B 1 55 ? 5.387 -5.379 15.625 1 98.06 55 LYS B CA 1
ATOM 2257 C C . LYS B 1 55 ? 5.59 -3.865 15.648 1 98.06 55 LYS B C 1
ATOM 2259 O O . LYS B 1 55 ? 6.5 -3.367 16.312 1 98.06 55 LYS B O 1
ATOM 2264 N N . LYS B 1 56 ? 4.828 -3.172 14.852 1 98.06 56 LYS B N 1
ATOM 2265 C CA . LYS B 1 56 ? 4.906 -1.717 14.75 1 98.06 56 LYS B CA 1
ATOM 2266 C C . LYS B 1 56 ? 3.582 -1.064 15.133 1 98.06 56 LYS B C 1
ATOM 2268 O O . LYS B 1 56 ? 2.566 -1.749 15.281 1 98.06 56 LYS B O 1
ATOM 2273 N N . VAL B 1 57 ? 3.621 0.206 15.375 1 98.56 57 VAL B N 1
ATOM 2274 C CA . VAL B 1 57 ? 2.436 1.027 15.602 1 98.56 57 VAL B CA 1
ATOM 2275 C C . VAL B 1 57 ? 2.066 1.765 14.32 1 98.56 57 VAL B C 1
ATOM 2277 O O . VAL B 1 57 ? 2.918 1.976 13.445 1 98.56 57 VAL B O 1
ATOM 2280 N N . PRO B 1 58 ? 0.781 2.16 14.164 1 98.88 58 PRO B N 1
ATOM 2281 C CA . PRO B 1 58 ? -0.366 2.018 15.062 1 98.88 58 PRO B CA 1
ATOM 2282 C C . PRO B 1 58 ? -1.002 0.631 14.992 1 98.88 58 PRO B C 1
ATOM 2284 O O . PRO B 1 58 ? -0.9 -0.046 13.969 1 98.88 58 PRO B O 1
ATOM 2287 N N . VAL B 1 59 ? -1.545 0.219 16.094 1 98.88 59 VAL B N 1
ATOM 2288 C CA . VAL B 1 59 ? -2.473 -0.908 16.125 1 98.88 59 VAL B CA 1
ATOM 2289 C C . VAL B 1 59 ? -3.793 -0.471 16.75 1 98.88 59 VAL B C 1
ATOM 2291 O O . VAL B 1 59 ? -3.812 0.082 17.844 1 98.88 59 VAL B O 1
ATOM 2294 N N . LEU B 1 60 ? -4.891 -0.63 16.047 1 98.94 60 LEU B N 1
ATOM 2295 C CA . LEU B 1 60 ? -6.227 -0.444 16.609 1 98.94 60 LEU B CA 1
ATOM 2296 C C . LEU B 1 60 ? -6.781 -1.761 17.141 1 98.94 60 LEU B C 1
ATOM 2298 O O . LEU B 1 60 ? -6.762 -2.775 16.438 1 98.94 60 LEU B O 1
ATOM 2302 N N . VAL B 1 61 ? -7.148 -1.753 18.375 1 98.69 61 VAL B N 1
ATOM 2303 C CA . VAL B 1 61 ? -7.785 -2.92 18.969 1 98.69 61 VAL B CA 1
ATOM 2304 C C . VAL B 1 61 ? -9.258 -2.615 19.25 1 98.69 61 VAL B C 1
ATOM 2306 O O . VAL B 1 61 ? -9.57 -1.73 20.047 1 98.69 61 VAL B O 1
ATOM 2309 N N . HIS B 1 62 ? -10.164 -3.234 18.562 1 98.56 62 HIS B N 1
ATOM 2310 C CA . HIS B 1 62 ? -11.609 -3.131 18.719 1 98.56 62 HIS B CA 1
ATOM 2311 C C . HIS B 1 62 ? -12.195 -4.41 19.312 1 98.56 62 HIS B C 1
ATOM 2313 O O . HIS B 1 62 ? -12.516 -5.344 18.562 1 98.56 62 HIS B O 1
ATOM 2319 N N . GLY B 1 63 ? -12.445 -4.43 20.609 1 96.56 63 GLY B N 1
ATOM 2320 C CA . GLY B 1 63 ? -12.688 -5.699 21.281 1 96.56 63 GLY B CA 1
ATOM 2321 C C . GLY B 1 63 ? -11.508 -6.645 21.219 1 96.56 63 GLY B C 1
ATOM 2322 O O . GLY B 1 63 ? -10.438 -6.34 21.75 1 96.56 63 GLY B O 1
ATOM 2323 N N . GLU B 1 64 ? -11.594 -7.672 20.547 1 93.62 64 GLU B N 1
ATOM 2324 C CA . GLU B 1 64 ? -10.5 -8.625 20.406 1 93.62 64 GLU B CA 1
ATOM 2325 C C . GLU B 1 64 ? -9.883 -8.555 19.016 1 93.62 64 GLU B C 1
ATOM 2327 O O . GLU B 1 64 ? -8.938 -9.281 18.703 1 93.62 64 GLU B O 1
ATOM 2332 N N . LYS B 1 65 ? -10.398 -7.652 18.266 1 97.31 65 LYS B N 1
ATOM 2333 C CA . LYS B 1 65 ? -9.953 -7.52 16.875 1 97.31 65 LYS B CA 1
ATOM 2334 C C . LYS B 1 65 ? -8.836 -6.492 16.75 1 97.31 65 LYS B C 1
ATOM 2336 O O . LYS B 1 65 ? -9.008 -5.328 17.125 1 97.31 65 LYS B O 1
ATOM 2341 N N . SER B 1 66 ? -7.734 -6.941 16.281 1 98.62 66 SER B N 1
ATOM 2342 C CA . SER B 1 66 ? -6.621 -6.027 16.062 1 98.62 66 SER B CA 1
ATOM 2343 C C . SER B 1 66 ? -6.457 -5.711 14.57 1 98.62 66 SER B C 1
ATOM 2345 O O . SER B 1 66 ? -6.586 -6.598 13.727 1 98.62 66 SER B O 1
ATOM 2347 N N . VAL B 1 67 ? -6.281 -4.496 14.273 1 98.81 67 VAL B N 1
ATOM 2348 C CA . VAL B 1 67 ? -6.051 -4.023 12.914 1 98.81 67 VAL B CA 1
ATOM 2349 C C . VAL B 1 67 ? -4.762 -3.203 12.859 1 98.81 67 VAL B C 1
ATOM 2351 O O . VAL B 1 67 ? -4.547 -2.322 13.695 1 98.81 67 VAL B O 1
ATOM 2354 N N . SER B 1 68 ? -3.91 -3.545 11.828 1 98.62 68 SER B N 1
ATOM 2355 C CA . SER B 1 68 ? -2.645 -2.834 11.672 1 98.62 68 SER B CA 1
ATOM 2356 C C . SER B 1 68 ? -2.566 -2.133 10.32 1 98.62 68 SER B C 1
ATOM 2358 O O . SER B 1 68 ? -3.4 -2.369 9.445 1 98.62 68 SER B O 1
ATOM 2360 N N . GLU B 1 69 ? -1.508 -1.285 10.188 1 98.5 69 GLU B N 1
ATOM 2361 C CA . GLU B 1 69 ? -1.287 -0.419 9.039 1 98.5 69 GLU B CA 1
ATOM 2362 C C . GLU B 1 69 ? -2.238 0.773 9.055 1 98.5 69 GLU B C 1
ATOM 2364 O O . GLU B 1 69 ? -3.457 0.604 8.969 1 98.5 69 GLU B O 1
ATOM 2369 N N . SER B 1 70 ? -1.736 1.916 9.086 1 98.81 70 SER B N 1
ATOM 2370 C CA . SER B 1 70 ? -2.486 3.127 9.406 1 98.81 70 SER B CA 1
ATOM 2371 C C . SER B 1 70 ? -3.617 3.352 8.406 1 98.81 70 SER B C 1
ATOM 2373 O O . SER B 1 70 ? -4.754 3.619 8.805 1 98.81 70 SER B O 1
ATOM 2375 N N . LEU B 1 71 ? -3.316 3.154 7.082 1 98.81 71 LEU B N 1
ATOM 2376 C CA . LEU B 1 71 ? -4.367 3.412 6.098 1 98.81 71 LEU B CA 1
ATOM 2377 C C . LEU B 1 71 ? -5.43 2.318 6.141 1 98.81 71 LEU B C 1
ATOM 2379 O O . LEU B 1 71 ? -6.609 2.588 5.914 1 98.81 71 LEU B O 1
ATOM 2383 N N . VAL B 1 72 ? -5.035 1.087 6.453 1 98.88 72 VAL B N 1
ATOM 2384 C CA . VAL B 1 72 ? -5.984 -0.006 6.633 1 98.88 72 VAL B CA 1
ATOM 2385 C C . VAL B 1 72 ? -6.871 0.275 7.848 1 98.88 72 VAL B C 1
ATOM 2387 O O . VAL B 1 72 ? -8.086 0.067 7.797 1 98.88 72 VAL B O 1
ATOM 2390 N N . ILE B 1 73 ? -6.281 0.75 8.906 1 98.94 73 ILE B N 1
ATOM 2391 C CA . ILE B 1 73 ? -7.016 1.079 10.125 1 98.94 73 ILE B CA 1
ATOM 2392 C C . ILE B 1 73 ? -8.055 2.16 9.82 1 98.94 73 ILE B C 1
ATOM 2394 O O . ILE B 1 73 ? -9.203 2.055 10.242 1 98.94 73 ILE B O 1
ATOM 2398 N N . VAL B 1 74 ? -7.645 3.197 9.109 1 98.94 74 VAL B N 1
ATOM 2399 C CA . VAL B 1 74 ? -8.547 4.305 8.82 1 98.94 74 VAL B CA 1
ATOM 2400 C C . VAL B 1 74 ? -9.742 3.797 8.008 1 98.94 74 VAL B C 1
ATOM 2402 O O . VAL B 1 74 ? -10.883 4.18 8.273 1 98.94 74 VAL B O 1
ATOM 2405 N N . GLU B 1 75 ? -9.484 2.941 7.023 1 98.75 75 GLU B N 1
ATOM 2406 C CA . GLU B 1 75 ? -10.602 2.385 6.258 1 98.75 75 GLU B CA 1
ATOM 2407 C C . GLU B 1 75 ? -11.492 1.51 7.137 1 98.75 75 GLU B C 1
ATOM 2409 O O . GLU B 1 75 ? -12.711 1.521 6.996 1 98.75 75 GLU B O 1
ATOM 2414 N N . TYR B 1 76 ? -10.914 0.738 8.039 1 98.81 76 TYR B N 1
ATOM 2415 C CA . TYR B 1 76 ? -11.688 -0.062 8.977 1 98.81 76 TYR B CA 1
ATOM 2416 C C . TYR B 1 76 ? -12.609 0.819 9.812 1 98.81 76 TYR B C 1
ATOM 2418 O O . TYR B 1 76 ? -13.789 0.51 9.977 1 98.81 76 TYR B O 1
ATOM 2426 N N . ILE B 1 77 ? -12.062 1.885 10.312 1 98.88 77 ILE B N 1
ATOM 2427 C CA . ILE B 1 77 ? -12.828 2.824 11.117 1 98.88 77 ILE B CA 1
ATOM 2428 C C . ILE B 1 77 ? -14.008 3.355 10.312 1 98.88 77 ILE B C 1
ATOM 2430 O O . ILE B 1 77 ? -15.141 3.375 10.797 1 98.88 77 ILE B O 1
ATOM 2434 N N . ASP B 1 78 ? -13.719 3.713 9.102 1 98.56 78 ASP B N 1
ATOM 2435 C CA . ASP B 1 78 ? -14.766 4.262 8.242 1 98.56 78 ASP B CA 1
ATOM 2436 C C . ASP B 1 78 ? -15.859 3.229 7.977 1 98.56 78 ASP B C 1
ATOM 2438 O O . ASP B 1 78 ? -17.047 3.57 7.926 1 98.56 78 ASP B O 1
ATOM 2442 N N . GLU B 1 79 ? -15.461 2.012 7.773 1 98.06 79 GLU B N 1
ATOM 2443 C CA . GLU B 1 79 ? -16.391 0.949 7.414 1 98.06 79 GLU B CA 1
ATOM 2444 C C . GLU B 1 79 ? -17.156 0.444 8.641 1 98.06 79 GLU B C 1
ATOM 2446 O O . GLU B 1 79 ? -18.219 -0.166 8.508 1 98.06 79 GLU B O 1
ATOM 2451 N N . THR B 1 80 ? -16.641 0.651 9.805 1 98.25 80 THR B N 1
ATOM 2452 C CA . THR B 1 80 ? -17.25 0.184 11.047 1 98.25 80 THR B CA 1
ATOM 2453 C C . THR B 1 80 ? -18.234 1.212 11.586 1 98.25 80 THR B C 1
ATOM 2455 O O . THR B 1 80 ? -19.359 0.861 11.984 1 98.25 80 THR B O 1
ATOM 2458 N N . TRP B 1 81 ? -17.828 2.428 11.602 1 97.81 81 TRP B N 1
ATOM 2459 C CA . TRP B 1 81 ? -18.672 3.518 12.078 1 97.81 81 TRP B CA 1
ATOM 2460 C C . TRP B 1 81 ? -19.125 4.41 10.93 1 97.81 81 TRP B C 1
ATOM 2462 O O . TRP B 1 81 ? -18.312 5.148 10.359 1 97.81 81 TRP B O 1
ATOM 2472 N N . LYS B 1 82 ? -20.391 4.492 10.625 1 94.75 82 LYS B N 1
ATOM 2473 C CA . LYS B 1 82 ? -20.891 4.941 9.336 1 94.75 82 LYS B CA 1
ATOM 2474 C C . LYS B 1 82 ? -21.125 6.449 9.328 1 94.75 82 LYS B C 1
ATOM 2476 O O . LYS B 1 82 ? -21.297 7.051 8.266 1 94.75 82 LYS B O 1
ATOM 2481 N N . ASN B 1 83 ? -21.109 7.098 10.406 1 94.31 83 ASN B N 1
ATOM 2482 C CA . ASN B 1 83 ? -21.281 8.547 10.406 1 94.31 83 ASN B CA 1
ATOM 2483 C C . ASN B 1 83 ? -20.031 9.258 9.875 1 94.31 83 ASN B C 1
ATOM 2485 O O . ASN B 1 83 ? -18.938 8.719 9.953 1 94.31 83 ASN B O 1
ATOM 2489 N N . ASN B 1 84 ? -20.234 10.461 9.203 1 94.56 84 ASN B N 1
ATOM 2490 C CA . ASN B 1 84 ? -19.125 11.289 8.703 1 94.56 84 ASN B CA 1
ATOM 2491 C C . ASN B 1 84 ? -18.188 10.484 7.82 1 94.56 84 ASN B C 1
ATOM 2493 O O . ASN B 1 84 ? -17.016 10.273 8.18 1 94.56 84 ASN B O 1
ATOM 2497 N N . PRO B 1 85 ? -18.578 10.109 6.695 1 96.69 85 PRO B N 1
ATOM 2498 C CA . PRO B 1 85 ? -17.781 9.234 5.828 1 96.69 85 PRO B CA 1
ATOM 2499 C C . PRO B 1 85 ? -16.422 9.844 5.484 1 96.69 85 PRO B C 1
ATOM 2501 O O . PRO B 1 85 ? -16.328 11.031 5.164 1 96.69 85 PRO B O 1
ATOM 2504 N N . ILE B 1 86 ? -15.445 9.031 5.594 1 98 86 ILE B N 1
ATOM 2505 C CA . ILE B 1 86 ? -14.078 9.398 5.254 1 98 86 ILE B CA 1
ATOM 2506 C C . ILE B 1 86 ? -13.805 9.078 3.785 1 98 86 ILE B C 1
ATOM 2508 O O . ILE B 1 86 ? -13.078 9.812 3.107 1 98 86 ILE B O 1
ATOM 2512 N N . LEU B 1 87 ? -14.328 7.977 3.307 1 97.81 87 LEU B N 1
ATOM 2513 C CA . LEU B 1 87 ? -14.227 7.609 1.899 1 97.81 87 LEU B CA 1
ATOM 2514 C C . LEU B 1 87 ? -15.516 7.926 1.156 1 97.81 87 LEU B C 1
ATOM 2516 O O . LEU B 1 87 ? -16.609 7.789 1.716 1 97.81 87 LEU B O 1
ATOM 2520 N N . PRO B 1 88 ? -15.383 8.289 -0.149 1 96.88 88 PRO B N 1
ATOM 2521 C CA . PRO B 1 88 ? -16.594 8.484 -0.958 1 96.88 88 PRO B CA 1
ATOM 2522 C C . PRO B 1 88 ? -17.344 7.18 -1.209 1 96.88 88 PRO B C 1
ATOM 2524 O O . PRO B 1 88 ? -16.781 6.094 -1.037 1 96.88 88 PRO B O 1
ATOM 2527 N N . SER B 1 89 ? -18.625 7.312 -1.622 1 95.44 89 SER B N 1
ATOM 2528 C CA . SER B 1 89 ? -19.438 6.137 -1.895 1 95.44 89 SER B CA 1
ATOM 2529 C C . SER B 1 89 ? -19.234 5.645 -3.324 1 95.44 89 SER B C 1
ATOM 2531 O O . SER B 1 89 ? -19.391 4.449 -3.6 1 95.44 89 SER B O 1
ATOM 2533 N N . ASP B 1 90 ? -18.922 6.586 -4.23 1 97.19 90 ASP B N 1
ATOM 2534 C CA . ASP B 1 90 ? -18.719 6.234 -5.633 1 97.19 90 ASP B CA 1
ATOM 2535 C C . ASP B 1 90 ? -17.453 5.391 -5.809 1 97.19 90 ASP B C 1
ATOM 2537 O O . ASP B 1 90 ? -16.375 5.789 -5.375 1 97.19 90 ASP B O 1
ATOM 2541 N N . PRO B 1 91 ? -17.578 4.242 -6.477 1 97.88 91 PRO B N 1
ATOM 2542 C CA . PRO B 1 91 ? -16.422 3.34 -6.59 1 97.88 91 PRO B CA 1
ATOM 2543 C C . PRO B 1 91 ? -15.211 4.004 -7.234 1 97.88 91 PRO B C 1
ATOM 2545 O O . PRO B 1 91 ? -14.078 3.754 -6.824 1 97.88 91 PRO B O 1
ATOM 2548 N N . TYR B 1 92 ? -15.445 4.785 -8.227 1 98.19 92 TYR B N 1
ATOM 2549 C CA . TYR B 1 92 ? -14.32 5.418 -8.898 1 98.19 92 TYR B CA 1
ATOM 2550 C C . TYR B 1 92 ? -13.633 6.426 -7.984 1 98.19 92 TYR B C 1
ATOM 2552 O O . TYR B 1 92 ? -12.398 6.449 -7.891 1 98.19 92 TYR B O 1
ATOM 2560 N N . GLN B 1 93 ? -14.422 7.258 -7.324 1 97.56 93 GLN B N 1
ATOM 2561 C CA . GLN B 1 93 ? -13.852 8.219 -6.387 1 97.56 93 GLN B CA 1
ATOM 2562 C C . GLN B 1 93 ? -13.133 7.516 -5.242 1 97.56 93 GLN B C 1
ATOM 2564 O O . GLN B 1 93 ? -12.109 8 -4.754 1 97.56 93 GLN B O 1
ATOM 2569 N N . ARG B 1 94 ? -13.617 6.348 -4.832 1 97.88 94 ARG B N 1
ATOM 2570 C CA . ARG B 1 94 ? -12.961 5.543 -3.812 1 97.88 94 ARG B CA 1
ATOM 2571 C C . ARG B 1 94 ? -11.594 5.059 -4.297 1 97.88 94 ARG B C 1
ATOM 2573 O O . ARG B 1 94 ? -10.609 5.117 -3.555 1 97.88 94 ARG B O 1
ATOM 2580 N N . ALA B 1 95 ? -11.57 4.625 -5.512 1 98.5 95 ALA B N 1
ATOM 2581 C CA . ALA B 1 95 ? -10.32 4.145 -6.086 1 98.5 95 ALA B CA 1
ATOM 2582 C C . ALA B 1 95 ? -9.297 5.27 -6.184 1 98.5 95 ALA B C 1
ATOM 2584 O O . ALA B 1 95 ? -8.117 5.074 -5.875 1 98.5 95 ALA B O 1
ATOM 2585 N N . LEU B 1 96 ? -9.758 6.41 -6.594 1 97.81 96 LEU B N 1
ATOM 2586 C CA . LEU B 1 96 ? -8.867 7.555 -6.711 1 97.81 96 LEU B CA 1
ATOM 2587 C C . LEU B 1 96 ? -8.305 7.949 -5.352 1 97.81 96 LEU B C 1
ATOM 2589 O O . LEU B 1 96 ? -7.109 8.242 -5.234 1 97.81 96 LEU B O 1
ATOM 2593 N N . THR B 1 97 ? -9.156 7.914 -4.398 1 97.75 97 THR B N 1
ATOM 2594 C CA . THR B 1 97 ? -8.727 8.258 -3.047 1 97.75 97 THR B CA 1
ATOM 2595 C C . THR B 1 97 ? -7.695 7.262 -2.535 1 97.75 97 THR B C 1
ATOM 2597 O O . THR B 1 97 ? -6.684 7.652 -1.951 1 97.75 97 THR B O 1
ATOM 2600 N N . ARG B 1 98 ? -7.887 6 -2.77 1 98.5 98 ARG B N 1
ATOM 2601 C CA . ARG B 1 98 ? -6.93 4.977 -2.363 1 98.5 98 ARG B CA 1
ATOM 2602 C C . ARG B 1 98 ? -5.609 5.141 -3.104 1 98.5 98 ARG B C 1
ATOM 2604 O O . ARG B 1 98 ? -4.539 4.965 -2.516 1 98.5 98 ARG B O 1
ATOM 2611 N N . PHE B 1 99 ? -5.715 5.508 -4.379 1 98.62 99 PHE B N 1
ATOM 2612 C CA . PHE B 1 99 ? -4.516 5.711 -5.184 1 98.62 99 PHE B CA 1
ATOM 2613 C C . PHE B 1 99 ? -3.643 6.809 -4.586 1 98.62 99 PHE B C 1
ATOM 2615 O O . PHE B 1 99 ? -2.453 6.602 -4.344 1 98.62 99 PHE B O 1
ATOM 2622 N N . TRP B 1 100 ? -4.215 7.879 -4.254 1 98.75 100 TRP B N 1
ATOM 2623 C CA . TRP B 1 100 ? -3.439 9.031 -3.807 1 98.75 100 TRP B CA 1
ATOM 2624 C C . TRP B 1 100 ? -2.924 8.82 -2.387 1 98.75 100 TRP B C 1
ATOM 2626 O O . TRP B 1 100 ? -1.827 9.266 -2.045 1 98.75 100 TRP B O 1
ATOM 2636 N N . ALA B 1 101 ? -3.746 8.188 -1.538 1 98.75 101 ALA B N 1
ATOM 2637 C CA . ALA B 1 101 ? -3.268 7.867 -0.195 1 98.75 101 ALA B CA 1
ATOM 2638 C C . ALA B 1 101 ? -2.047 6.953 -0.249 1 98.75 101 ALA B C 1
ATOM 2640 O O . ALA B 1 101 ? -1.06 7.184 0.455 1 98.75 101 ALA B O 1
ATOM 2641 N N . LYS B 1 102 ? -2.189 5.969 -1.068 1 98.25 102 LYS B N 1
ATOM 2642 C CA . LYS B 1 102 ? -1.065 5.055 -1.259 1 98.25 102 LYS B CA 1
ATOM 2643 C C . LYS B 1 102 ? 0.133 5.777 -1.866 1 98.25 102 LYS B C 1
ATOM 2645 O O . LYS B 1 102 ? 1.279 5.5 -1.509 1 98.25 102 LYS B O 1
ATOM 2650 N N . PHE B 1 103 ? -0.117 6.645 -2.811 1 98.62 103 PHE B N 1
ATOM 2651 C CA . PHE B 1 103 ? 0.924 7.426 -3.469 1 98.62 103 PHE B CA 1
ATOM 2652 C C . PHE B 1 103 ? 1.734 8.211 -2.449 1 98.62 103 PHE B C 1
ATOM 2654 O O . PHE B 1 103 ? 2.965 8.258 -2.521 1 98.62 103 PHE B O 1
ATOM 2661 N N . ILE B 1 104 ? 1.078 8.812 -1.529 1 98.81 104 ILE B N 1
ATOM 2662 C CA . ILE B 1 104 ? 1.749 9.586 -0.486 1 98.81 104 ILE B CA 1
ATOM 2663 C C . ILE B 1 104 ? 2.707 8.68 0.286 1 98.81 104 ILE B C 1
ATOM 2665 O O . ILE B 1 104 ? 3.869 9.031 0.497 1 98.81 104 ILE B O 1
ATOM 2669 N N . ASP B 1 105 ? 2.252 7.504 0.693 1 98.12 105 ASP B N 1
ATOM 2670 C CA . ASP B 1 105 ? 3.064 6.562 1.463 1 98.12 105 ASP B CA 1
ATOM 2671 C C . ASP B 1 105 ? 4.254 6.066 0.643 1 98.12 105 ASP B C 1
ATOM 2673 O O . ASP B 1 105 ? 5.367 5.961 1.158 1 98.12 105 ASP B O 1
ATOM 2677 N N . ASP B 1 106 ? 3.965 5.852 -0.628 1 96.94 106 ASP B N 1
ATOM 2678 C CA . ASP B 1 106 ? 4.953 5.168 -1.455 1 96.94 106 ASP B CA 1
ATOM 2679 C C . ASP B 1 106 ? 6 6.145 -1.985 1 96.94 106 ASP B C 1
ATOM 2681 O O . ASP B 1 106 ? 7.16 5.781 -2.172 1 96.94 106 ASP B O 1
ATOM 2685 N N . LYS B 1 107 ? 5.602 7.398 -2.207 1 97.81 107 LYS B N 1
ATOM 2686 C CA . LYS B 1 107 ? 6.469 8.266 -3.002 1 97.81 107 LYS B CA 1
ATOM 2687 C C . LYS B 1 107 ? 6.898 9.492 -2.209 1 97.81 107 LYS B C 1
ATOM 2689 O O . LYS B 1 107 ? 7.902 10.125 -2.533 1 97.81 107 LYS B O 1
ATOM 2694 N N . VAL B 1 108 ? 6.176 9.844 -1.185 1 98.62 108 VAL B N 1
ATOM 2695 C CA . VAL B 1 108 ? 6.441 11.133 -0.565 1 98.62 108 VAL B CA 1
ATOM 2696 C C . VAL B 1 108 ? 7.059 10.93 0.816 1 98.62 108 VAL B C 1
ATOM 2698 O O . VAL B 1 108 ? 8.117 11.484 1.118 1 98.62 108 VAL B O 1
ATOM 2701 N N . VAL B 1 109 ? 6.496 10.055 1.619 1 98.56 109 VAL B N 1
ATOM 2702 C CA . VAL B 1 109 ? 6.879 9.945 3.023 1 98.56 109 VAL B CA 1
ATOM 2703 C C . VAL B 1 109 ? 8.336 9.492 3.129 1 98.56 109 VAL B C 1
ATOM 2705 O O . VAL B 1 109 ? 9.156 10.172 3.738 1 98.56 109 VAL B O 1
ATOM 2708 N N . GLY B 1 110 ? 8.617 8.383 2.473 1 97.88 110 GLY B N 1
ATOM 2709 C CA . GLY B 1 110 ? 9.969 7.852 2.545 1 97.88 110 GLY B CA 1
ATOM 2710 C C . GLY B 1 110 ? 11.016 8.812 2.01 1 97.88 110 GLY B C 1
ATOM 2711 O O . GLY B 1 110 ? 12.07 8.992 2.623 1 97.88 110 GLY B O 1
ATOM 2712 N N . ALA B 1 111 ? 10.719 9.391 0.888 1 98.5 111 ALA B N 1
ATOM 2713 C CA . ALA B 1 111 ? 11.648 10.312 0.249 1 98.5 111 ALA B CA 1
ATOM 2714 C C . ALA B 1 111 ? 11.898 11.539 1.123 1 98.5 111 ALA B C 1
ATOM 2716 O O . ALA B 1 111 ? 13.039 11.984 1.278 1 98.5 111 ALA B O 1
ATOM 2717 N N . ALA B 1 112 ? 10.859 12.07 1.691 1 98.5 112 ALA B N 1
ATOM 2718 C CA . ALA B 1 112 ? 10.992 13.234 2.557 1 98.5 112 ALA B CA 1
ATOM 2719 C C . ALA B 1 112 ? 11.805 12.906 3.803 1 98.5 112 ALA B C 1
ATOM 2721 O O . ALA B 1 112 ? 12.695 13.672 4.195 1 98.5 112 ALA B O 1
ATOM 2722 N N . TRP B 1 113 ? 11.547 11.789 4.453 1 98.06 113 TRP B N 1
ATOM 2723 C CA . TRP B 1 113 ? 12.297 11.352 5.625 1 98.06 113 TRP B CA 1
ATOM 2724 C C . TRP B 1 113 ? 13.773 11.203 5.293 1 98.06 113 TRP B C 1
ATOM 2726 O O . TRP B 1 113 ? 14.633 11.703 6.027 1 98.06 113 TRP B O 1
ATOM 2736 N N . LYS B 1 114 ? 14.047 10.57 4.156 1 97.69 114 LYS B N 1
ATOM 2737 C CA . LYS B 1 114 ? 15.43 10.266 3.787 1 97.69 114 LYS B CA 1
ATOM 2738 C C . LYS B 1 114 ? 16.156 11.523 3.324 1 97.69 114 LYS B C 1
ATOM 2740 O O . LYS B 1 114 ? 17.391 11.578 3.365 1 97.69 114 LYS B O 1
ATOM 2745 N N . SER B 1 115 ? 15.422 12.469 2.834 1 97.75 115 SER B N 1
ATOM 2746 C CA . SER B 1 115 ? 16.031 13.75 2.482 1 97.75 115 SER B CA 1
ATOM 2747 C C . SER B 1 115 ? 16.641 14.422 3.707 1 97.75 115 SER B C 1
ATOM 2749 O O . SER B 1 115 ? 17.641 15.148 3.594 1 97.75 115 SER B O 1
ATOM 2751 N N . VAL B 1 116 ? 16.031 14.141 4.848 1 97.06 116 VAL B N 1
ATOM 2752 C CA . VAL B 1 116 ? 16.469 14.805 6.074 1 97.06 116 VAL B CA 1
ATOM 2753 C C . VAL B 1 116 ? 17.422 13.898 6.844 1 97.06 116 VAL B C 1
ATOM 2755 O O . VAL B 1 116 ? 18.453 14.352 7.34 1 97.06 116 VAL B O 1
ATOM 2758 N N . PHE B 1 117 ? 17.109 12.617 6.918 1 96.69 117 PHE B N 1
ATOM 2759 C CA . PHE B 1 117 ? 17.828 11.703 7.797 1 96.69 117 PHE B CA 1
ATOM 2760 C C . PHE B 1 117 ? 18.75 10.797 6.992 1 96.69 117 PHE B C 1
ATOM 2762 O O . PHE B 1 117 ? 18.719 9.57 7.152 1 96.69 117 PHE B O 1
ATOM 2769 N N . SER B 1 118 ? 19.391 11.344 6.098 1 94.75 118 SER B N 1
ATOM 2770 C CA . SER B 1 118 ? 20.469 10.672 5.371 1 94.75 118 SER B CA 1
ATOM 2771 C C . SER B 1 118 ? 21.781 11.43 5.492 1 94.75 118 SER B C 1
ATOM 2773 O O . SER B 1 118 ? 21.797 12.664 5.402 1 94.75 118 SER B O 1
ATOM 2775 N N . VAL B 1 119 ? 22.859 10.695 5.586 1 92.88 119 VAL B N 1
ATOM 2776 C CA . VAL B 1 119 ? 24.172 11.305 5.738 1 92.88 119 VAL B CA 1
ATOM 2777 C C . VAL B 1 119 ? 24.828 11.469 4.371 1 92.88 119 VAL B C 1
ATOM 2779 O O . VAL B 1 119 ? 25.5 12.469 4.113 1 92.88 119 VAL B O 1
ATOM 2782 N N . ASP B 1 120 ? 24.625 10.555 3.518 1 93.88 120 ASP B N 1
ATOM 2783 C CA . ASP B 1 120 ? 25.203 10.586 2.174 1 93.88 120 ASP B CA 1
ATOM 2784 C C . ASP B 1 120 ? 24.562 11.68 1.33 1 93.88 120 ASP B C 1
ATOM 2786 O O . ASP B 1 120 ? 23.344 11.648 1.076 1 93.88 120 ASP B O 1
ATOM 2790 N N . GLU B 1 121 ? 25.359 12.547 0.889 1 92.81 121 GLU B N 1
ATOM 2791 C CA . GLU B 1 121 ? 24.859 13.719 0.178 1 92.81 121 GLU B CA 1
ATOM 2792 C C . GLU B 1 121 ? 24.203 13.328 -1.136 1 92.81 121 GLU B C 1
ATOM 2794 O O . GLU B 1 121 ? 23.188 13.914 -1.522 1 92.81 121 GLU B O 1
ATOM 2799 N N . LYS B 1 122 ? 24.797 12.414 -1.806 1 96.25 122 LYS B N 1
ATOM 2800 C CA . LYS B 1 122 ? 24.203 11.969 -3.068 1 96.25 122 LYS B CA 1
ATOM 2801 C C . LYS B 1 122 ? 22.828 11.344 -2.85 1 96.25 122 LYS B C 1
ATOM 2803 O O . LYS B 1 122 ? 21.891 11.609 -3.605 1 96.25 122 LYS B O 1
ATOM 2808 N N . GLU B 1 123 ? 22.75 10.609 -1.816 1 95.19 123 GLU B N 1
ATOM 2809 C CA . GLU B 1 123 ? 21.469 10 -1.451 1 95.19 123 GLU B CA 1
ATOM 2810 C C . GLU B 1 123 ? 20.453 11.062 -1.041 1 95.19 123 GLU B C 1
ATOM 2812 O O . GLU B 1 123 ? 19.281 10.977 -1.413 1 95.19 123 GLU B O 1
ATOM 2817 N N . ARG B 1 124 ? 20.922 11.992 -0.299 1 95.94 124 ARG B N 1
ATOM 2818 C CA . ARG B 1 124 ? 20.047 13.07 0.146 1 95.94 124 ARG B CA 1
ATOM 2819 C C . ARG B 1 124 ? 19.469 13.836 -1.042 1 95.94 124 ARG B C 1
ATOM 2821 O O . ARG B 1 124 ? 18.266 14.086 -1.099 1 95.94 124 ARG B O 1
ATOM 2828 N N . GLU B 1 125 ? 20.297 14.172 -1.966 1 97 125 GLU B N 1
ATOM 2829 C CA . GLU B 1 125 ? 19.859 14.93 -3.137 1 97 125 GLU B CA 1
ATOM 2830 C C . GLU B 1 125 ? 18.844 14.141 -3.955 1 97 125 GLU B C 1
ATOM 2832 O O . GLU B 1 125 ? 17.859 14.703 -4.445 1 97 125 GLU B O 1
ATOM 2837 N N . LYS B 1 126 ? 19.125 12.898 -4.09 1 97.94 126 LYS B N 1
ATOM 2838 C CA . LYS B 1 126 ? 18.188 12.031 -4.801 1 97.94 126 LYS B CA 1
ATOM 2839 C C . LYS B 1 126 ? 16.828 12.008 -4.117 1 97.94 126 LYS B C 1
ATOM 2841 O O . LYS B 1 126 ? 15.789 12.109 -4.777 1 97.94 126 LYS B O 1
ATOM 2846 N N . ASN B 1 127 ? 16.891 11.867 -2.846 1 98.19 127 ASN B N 1
ATOM 2847 C CA . ASN B 1 127 ? 15.648 11.805 -2.08 1 98.19 127 ASN B CA 1
ATOM 2848 C C . ASN B 1 127 ? 14.914 13.141 -2.088 1 98.19 127 ASN B C 1
ATOM 2850 O O . ASN B 1 127 ? 13.688 13.18 -2.09 1 98.19 127 ASN B O 1
ATOM 2854 N N . VAL B 1 128 ? 15.648 14.211 -2.057 1 98.19 128 VAL B N 1
ATOM 2855 C CA . VAL B 1 128 ? 15.047 15.531 -2.178 1 98.19 128 VAL B CA 1
ATOM 2856 C C . VAL B 1 128 ? 14.289 15.633 -3.502 1 98.19 128 VAL B C 1
ATOM 2858 O O . VAL B 1 128 ? 13.133 16.062 -3.531 1 98.19 128 VAL B O 1
ATOM 2861 N N . GLN B 1 129 ? 14.898 15.234 -4.559 1 98.31 129 GLN B N 1
ATOM 2862 C CA . GLN B 1 129 ? 14.273 15.305 -5.875 1 98.31 129 GLN B CA 1
ATOM 2863 C C . GLN B 1 129 ? 13.023 14.438 -5.938 1 98.31 129 GLN B C 1
ATOM 2865 O O . GLN B 1 129 ? 12 14.844 -6.492 1 98.31 129 GLN B O 1
ATOM 2870 N N . GLU B 1 130 ? 13.133 13.289 -5.359 1 98.19 130 GLU B N 1
ATOM 2871 C CA . GLU B 1 130 ? 11.984 12.383 -5.34 1 98.19 130 GLU B CA 1
ATOM 2872 C C . GLU B 1 130 ? 10.828 12.977 -4.535 1 98.19 130 GLU B C 1
ATOM 2874 O O . GLU B 1 130 ? 9.672 12.898 -4.953 1 98.19 130 GLU B O 1
ATOM 2879 N N . ALA B 1 131 ? 11.141 13.516 -3.432 1 98.5 131 ALA B N 1
ATOM 2880 C CA . ALA B 1 131 ? 10.109 14.148 -2.607 1 98.5 131 ALA B CA 1
ATOM 2881 C C . ALA B 1 131 ? 9.445 15.305 -3.348 1 98.5 131 ALA B C 1
ATOM 2883 O O . ALA B 1 131 ? 8.219 15.438 -3.342 1 98.5 131 ALA B O 1
ATOM 2884 N N . LEU B 1 132 ? 10.258 16.109 -4.008 1 98.56 132 LEU B N 1
ATOM 2885 C CA . LEU B 1 132 ? 9.742 17.25 -4.746 1 98.56 132 LEU B CA 1
ATOM 2886 C C . LEU B 1 132 ? 8.828 16.812 -5.883 1 98.56 132 LEU B C 1
ATOM 2888 O O . LEU B 1 132 ? 7.777 17.406 -6.109 1 98.56 132 LEU B O 1
ATOM 2892 N N . GLU B 1 133 ? 9.234 15.789 -6.535 1 98.31 133 GLU B N 1
ATOM 2893 C CA . GLU B 1 133 ? 8.414 15.25 -7.609 1 98.31 133 GLU B CA 1
ATOM 2894 C C . GLU B 1 133 ? 7.066 14.758 -7.078 1 98.31 133 GLU B C 1
ATOM 2896 O O . GLU B 1 133 ? 6.023 15.023 -7.676 1 98.31 133 GLU B O 1
ATOM 2901 N N . GLY B 1 134 ? 7.117 14.016 -6.02 1 98.62 134 GLY B N 1
ATOM 2902 C CA . GLY B 1 134 ? 5.883 13.555 -5.402 1 98.62 134 GLY B CA 1
ATOM 2903 C C . GLY B 1 134 ? 4.973 14.688 -4.973 1 98.62 134 GLY B C 1
ATOM 2904 O O . GLY B 1 134 ? 3.768 14.656 -5.227 1 98.62 134 GLY B O 1
ATOM 2905 N N . LEU B 1 135 ? 5.531 15.672 -4.328 1 98.81 135 LEU B N 1
ATOM 2906 C CA . LEU B 1 135 ? 4.762 16.828 -3.873 1 98.81 135 LEU B CA 1
ATOM 2907 C C . LEU B 1 135 ? 4.152 17.578 -5.055 1 98.81 135 LEU B C 1
ATOM 2909 O O . LEU B 1 135 ? 3.055 18.125 -4.949 1 98.81 135 LEU B O 1
ATOM 2913 N N . LYS B 1 136 ? 4.844 17.578 -6.145 1 98.69 136 LYS B N 1
ATOM 2914 C CA . LYS B 1 136 ? 4.344 18.25 -7.336 1 98.69 136 LYS B CA 1
ATOM 2915 C C . LYS B 1 136 ? 3.068 17.594 -7.852 1 98.69 136 LYS B C 1
ATOM 2917 O O . LYS B 1 136 ? 2.117 18.281 -8.234 1 98.69 136 LYS B O 1
ATOM 2922 N N . PHE B 1 137 ? 3.066 16.312 -7.906 1 98.56 137 PHE B N 1
ATOM 2923 C CA . PHE B 1 137 ? 1.862 15.602 -8.32 1 98.56 137 PHE B CA 1
ATOM 2924 C C . PHE B 1 137 ? 0.687 15.953 -7.414 1 98.56 137 PHE B C 1
ATOM 2926 O O . PHE B 1 137 ? -0.428 16.172 -7.895 1 98.56 137 PHE B O 1
ATOM 2933 N N . LEU B 1 138 ? 0.958 16.016 -6.141 1 98.75 138 LEU B N 1
ATOM 2934 C CA . LEU B 1 138 ? -0.1 16.328 -5.188 1 98.75 138 LEU B CA 1
ATOM 2935 C C . LEU B 1 138 ? -0.551 17.781 -5.332 1 98.75 138 LEU B C 1
ATOM 2937 O O . LEU B 1 138 ? -1.735 18.078 -5.168 1 98.75 138 LEU B O 1
ATOM 2941 N N . GLU B 1 139 ? 0.401 18.656 -5.578 1 98.75 139 GLU B N 1
ATOM 2942 C CA . GLU B 1 139 ? 0.101 20.062 -5.859 1 98.75 139 GLU B CA 1
ATOM 2943 C C . GLU B 1 139 ? -0.91 20.188 -6.996 1 98.75 139 GLU B C 1
ATOM 2945 O O . GLU B 1 139 ? -1.844 21 -6.914 1 98.75 139 GLU B O 1
ATOM 2950 N N . ASP B 1 140 ? -0.721 19.406 -7.992 1 98.06 140 ASP B N 1
ATOM 2951 C CA . ASP B 1 140 ? -1.6 19.438 -9.156 1 98.06 140 ASP B CA 1
ATOM 2952 C C . ASP B 1 140 ? -2.959 18.828 -8.836 1 98.06 140 ASP B C 1
ATOM 2954 O O . ASP B 1 140 ? -3.992 19.312 -9.297 1 98.06 140 ASP B O 1
ATOM 2958 N N . GLU B 1 141 ? -2.93 17.797 -8.07 1 97.38 141 GLU B N 1
ATOM 2959 C CA . GLU B 1 141 ? -4.164 17.078 -7.754 1 97.38 141 GLU B CA 1
ATOM 2960 C C . GLU B 1 141 ? -5.086 17.938 -6.883 1 97.38 141 GLU B C 1
ATOM 2962 O O . GLU B 1 141 ? -6.309 17.891 -7.047 1 97.38 141 GLU B O 1
ATOM 2967 N N . ILE B 1 142 ? -4.551 18.688 -5.965 1 98.06 142 ILE B N 1
ATOM 2968 C CA . ILE B 1 142 ? -5.332 19.406 -4.969 1 98.06 142 ILE B CA 1
ATOM 2969 C C . ILE B 1 142 ? -5.832 20.719 -5.555 1 98.06 142 ILE B C 1
ATOM 2971 O O . ILE B 1 142 ? -6.652 21.406 -4.941 1 98.06 142 ILE B O 1
ATOM 2975 N N . LYS B 1 143 ? -5.348 21.094 -6.719 1 96.19 143 LYS B N 1
ATOM 2976 C CA . LYS B 1 143 ? -5.684 22.375 -7.328 1 96.19 143 LYS B CA 1
ATOM 2977 C C . LYS B 1 143 ? -7.195 22.562 -7.41 1 96.19 143 LYS B C 1
ATOM 2979 O O . LYS B 1 143 ? -7.91 21.688 -7.891 1 96.19 143 LYS B O 1
ATOM 2984 N N . GLY B 1 144 ? -7.68 23.703 -6.836 1 94.94 144 GLY B N 1
ATOM 2985 C CA . GLY B 1 144 ? -9.086 24.062 -6.914 1 94.94 144 GLY B CA 1
ATOM 2986 C C . GLY B 1 144 ? -9.938 23.391 -5.852 1 94.94 144 GLY B C 1
ATOM 2987 O O . GLY B 1 144 ? -11.156 23.547 -5.836 1 94.94 144 GLY B O 1
ATOM 2988 N N . LYS B 1 145 ? -9.383 22.672 -5.027 1 96.06 145 LYS B N 1
ATOM 2989 C CA . LYS B 1 145 ? -10.094 21.969 -3.961 1 96.06 145 LYS B CA 1
ATOM 2990 C C . LYS B 1 145 ? -9.648 22.469 -2.588 1 96.06 145 LYS B C 1
ATOM 2992 O O . LYS B 1 145 ? -8.484 22.828 -2.4 1 96.06 145 LYS B O 1
ATOM 2997 N N . LYS B 1 146 ? -10.531 22.484 -1.703 1 97.38 146 LYS B N 1
ATOM 2998 C CA . LYS B 1 146 ? -10.172 22.812 -0.328 1 97.38 146 LYS B CA 1
ATOM 2999 C C . LYS B 1 146 ? -9.422 21.656 0.336 1 97.38 146 LYS B C 1
ATOM 3001 O O . LYS B 1 146 ? -8.383 21.875 0.966 1 97.38 146 LYS B O 1
ATOM 3006 N N . PHE B 1 147 ? -9.984 20.516 0.231 1 98.31 147 PHE B N 1
ATOM 3007 C CA . PHE B 1 147 ? -9.383 19.25 0.644 1 98.31 147 PHE B CA 1
ATOM 3008 C C . PHE B 1 147 ? -9.336 18.266 -0.518 1 98.31 147 PHE B C 1
ATOM 3010 O O . PHE B 1 147 ? -9.984 18.484 -1.545 1 98.31 147 PHE B O 1
ATOM 3017 N N . PHE B 1 148 ? -8.547 17.219 -0.412 1 97.25 148 PHE B N 1
ATOM 3018 C CA . PHE B 1 148 ? -8.477 16.234 -1.481 1 97.25 148 PHE B CA 1
ATOM 3019 C C . PHE B 1 148 ? -9.836 15.562 -1.691 1 97.25 148 PHE B C 1
ATOM 3021 O O . PHE B 1 148 ? -10.148 15.125 -2.799 1 97.25 148 PHE B O 1
ATOM 3028 N N . GLY B 1 149 ? -10.68 15.492 -0.657 1 88.94 149 GLY B N 1
ATOM 3029 C CA . GLY B 1 149 ? -12.039 14.992 -0.772 1 88.94 149 GLY B CA 1
ATOM 3030 C C . GLY B 1 149 ? -13.031 16.047 -1.247 1 88.94 149 GLY B C 1
ATOM 3031 O O . GLY B 1 149 ? -14.242 15.82 -1.22 1 88.94 149 GLY B O 1
ATOM 3032 N N . GLY B 1 150 ? -12.578 17.125 -1.646 1 92.56 150 GLY B N 1
ATOM 3033 C CA . GLY B 1 150 ? -13.438 18.234 -2.004 1 92.56 150 GLY B CA 1
ATOM 3034 C C . GLY B 1 150 ? -13.594 19.25 -0.89 1 92.56 150 GLY B C 1
ATOM 3035 O O . GLY B 1 150 ? -12.648 19.984 -0.566 1 92.56 150 GLY B O 1
ATOM 3036 N N . GLU B 1 151 ? -14.773 19.234 -0.348 1 92.94 151 GLU B N 1
ATOM 3037 C CA . GLU B 1 151 ? -15.047 20.203 0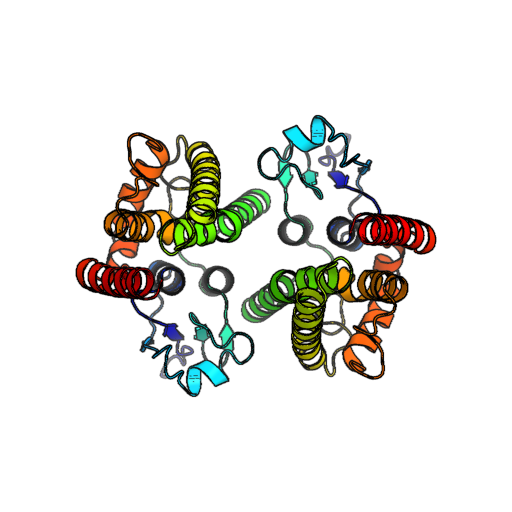.702 1 92.94 151 GLU B CA 1
ATOM 3038 C C . GLU B 1 151 ? -14.812 19.609 2.086 1 92.94 151 GLU B C 1
ATOM 3040 O O . GLU B 1 151 ? -14.672 20.344 3.068 1 92.94 151 GLU B O 1
ATOM 3045 N N . GLU B 1 152 ? -14.758 18.359 2.088 1 94.06 152 GLU B N 1
ATOM 3046 C CA . GLU B 1 152 ? -14.602 17.688 3.373 1 94.06 152 GLU B CA 1
ATOM 3047 C C . GLU B 1 152 ? -13.297 16.891 3.43 1 94.06 152 GLU B C 1
ATOM 3049 O O . GLU B 1 152 ? -12.766 16.484 2.395 1 94.06 152 GLU B O 1
ATOM 3054 N N . ILE B 1 153 ? -12.852 16.688 4.645 1 97.69 153 ILE B N 1
ATOM 3055 C CA . ILE B 1 153 ? -11.648 15.906 4.879 1 97.69 153 ILE B CA 1
ATOM 3056 C C . ILE B 1 153 ? -11.922 14.438 4.559 1 97.69 153 ILE B C 1
ATOM 3058 O O . ILE B 1 153 ? -12.953 13.891 4.941 1 97.69 153 ILE B O 1
ATOM 3062 N N . GLY B 1 154 ? -11.055 13.852 3.834 1 98.06 154 GLY B N 1
ATOM 3063 C CA . GLY B 1 154 ? -11.164 12.438 3.482 1 98.06 154 GLY B CA 1
ATOM 3064 C C . GLY B 1 154 ? -9.883 11.664 3.719 1 98.06 154 GLY B C 1
ATOM 3065 O O . GLY B 1 154 ? -8.984 12.133 4.422 1 98.06 154 GLY B O 1
ATOM 3066 N N . LEU B 1 155 ? -9.805 10.484 3.139 1 98.75 155 LEU B N 1
ATOM 3067 C CA . LEU B 1 155 ? -8.711 9.539 3.357 1 98.75 155 LEU B CA 1
ATOM 3068 C C . LEU B 1 155 ? -7.375 10.156 2.951 1 98.75 155 LEU B C 1
ATOM 3070 O O . LEU B 1 155 ? -6.379 10 3.658 1 98.75 155 LEU B O 1
ATOM 3074 N N . VAL B 1 156 ? -7.336 10.812 1.826 1 98.81 156 VAL B N 1
ATOM 3075 C CA . VAL B 1 156 ? -6.082 11.359 1.32 1 98.81 156 VAL B CA 1
ATOM 3076 C C . VAL B 1 156 ? -5.59 12.469 2.252 1 98.81 156 VAL B C 1
ATOM 3078 O O . VAL B 1 156 ? -4.391 12.578 2.508 1 98.81 156 VAL B O 1
ATOM 3081 N N . ASP B 1 157 ? -6.52 13.297 2.748 1 98.88 157 ASP B N 1
ATOM 3082 C CA . ASP B 1 157 ? -6.152 14.336 3.701 1 98.88 157 ASP B CA 1
ATOM 3083 C C . ASP B 1 157 ? -5.562 13.734 4.977 1 98.88 157 ASP B C 1
ATOM 3085 O O . ASP B 1 157 ? -4.527 14.188 5.461 1 98.88 157 ASP B O 1
ATOM 3089 N N . ILE B 1 158 ? -6.223 12.711 5.457 1 98.88 158 ILE B N 1
ATOM 3090 C CA . ILE B 1 158 ? -5.754 12.023 6.652 1 98.88 158 ILE B CA 1
ATOM 3091 C C . ILE B 1 158 ? -4.402 11.367 6.375 1 98.88 158 ILE B C 1
ATOM 3093 O O . ILE B 1 158 ? -3.467 11.5 7.168 1 98.88 158 ILE B O 1
ATOM 3097 N N . GLY B 1 159 ? -4.289 10.719 5.234 1 98.75 159 GLY B N 1
ATOM 3098 C CA . GLY B 1 159 ? -3.035 10.102 4.824 1 98.75 159 GLY B CA 1
ATOM 3099 C C . GLY B 1 159 ? -1.913 11.109 4.637 1 98.75 159 GLY B C 1
ATOM 3100 O O . GLY B 1 159 ? -0.738 10.773 4.797 1 98.75 159 GLY B O 1
ATOM 3101 N N . GLY B 1 160 ? -2.236 12.352 4.371 1 98.81 160 GLY B N 1
ATOM 3102 C CA . GLY B 1 160 ? -1.269 13.375 4.02 1 98.81 160 GLY B CA 1
ATOM 3103 C C . GLY B 1 160 ? -0.883 14.258 5.188 1 98.81 160 GLY B C 1
ATOM 3104 O O . GLY B 1 160 ? -0.156 15.242 5.02 1 98.81 160 GLY B O 1
ATOM 3105 N N . VAL B 1 161 ? -1.304 13.93 6.355 1 98.88 161 VAL B N 1
ATOM 3106 C CA . VAL B 1 161 ? -1.032 14.781 7.508 1 98.88 161 VAL B CA 1
ATOM 3107 C C . VAL B 1 161 ? 0.475 14.914 7.711 1 98.88 161 VAL B C 1
ATOM 3109 O O . VAL B 1 161 ? 0.959 15.953 8.172 1 98.88 161 VAL B O 1
ATOM 3112 N N . PHE B 1 162 ? 1.214 13.906 7.324 1 98.81 162 PHE B N 1
ATOM 3113 C CA . PHE B 1 162 ? 2.672 13.945 7.367 1 98.81 162 PHE B CA 1
ATOM 3114 C C . PHE B 1 162 ? 3.207 15.141 6.59 1 98.81 162 PHE B C 1
ATOM 3116 O O . PHE B 1 162 ? 4.125 15.82 7.051 1 98.81 162 PHE B O 1
ATOM 3123 N N . ILE B 1 163 ? 2.688 15.367 5.457 1 98.88 163 ILE B N 1
ATOM 3124 C CA . ILE B 1 163 ? 3.107 16.469 4.598 1 98.88 163 ILE B CA 1
ATOM 3125 C C . ILE B 1 163 ? 2.777 17.797 5.266 1 98.88 163 ILE B C 1
ATOM 3127 O O . ILE B 1 163 ? 3.611 18.703 5.301 1 98.88 163 ILE B O 1
ATOM 3131 N N . ALA B 1 164 ? 1.642 17.859 5.859 1 98.81 164 ALA B N 1
ATOM 3132 C CA . ALA B 1 164 ? 1.121 19.109 6.395 1 98.81 164 ALA B CA 1
ATOM 3133 C C . ALA B 1 164 ? 1.831 19.5 7.691 1 98.81 164 ALA B C 1
ATOM 3135 O O . ALA B 1 164 ? 2.01 20.688 7.984 1 98.81 164 ALA B O 1
ATOM 3136 N N . PHE B 1 165 ? 2.252 18.531 8.438 1 98.75 165 PHE B N 1
ATOM 3137 C CA . PHE B 1 165 ? 2.656 18.844 9.805 1 98.75 165 PHE B CA 1
ATOM 3138 C C . PHE B 1 165 ? 4.09 18.406 10.062 1 98.75 165 PHE B C 1
ATOM 3140 O O . PHE B 1 165 ? 4.887 19.156 10.625 1 98.75 165 PHE B O 1
ATOM 3147 N N . TRP B 1 166 ? 4.523 17.266 9.625 1 98.75 166 TRP B N 1
ATOM 3148 C CA . TRP B 1 166 ? 5.832 16.719 9.961 1 98.75 166 TRP B CA 1
ATOM 3149 C C . TRP B 1 166 ? 6.906 17.25 9.016 1 98.75 166 TRP B C 1
ATOM 3151 O O . TRP B 1 166 ? 8.023 17.547 9.445 1 98.75 166 TRP B O 1
ATOM 3161 N N . ILE B 1 167 ? 6.598 17.359 7.684 1 98.75 167 ILE B N 1
ATOM 3162 C CA . ILE B 1 167 ? 7.609 17.828 6.742 1 98.75 167 ILE B CA 1
ATOM 3163 C C . ILE B 1 167 ? 8.094 19.219 7.148 1 98.75 167 ILE B C 1
ATOM 3165 O O . ILE B 1 167 ? 9.297 19.469 7.215 1 98.75 167 ILE B O 1
ATOM 3169 N N . PRO B 1 168 ? 7.211 20.141 7.504 1 98.31 168 PRO B N 1
ATOM 3170 C CA . PRO B 1 168 ? 7.68 21.453 7.945 1 98.31 168 PRO B CA 1
ATOM 3171 C C . PRO B 1 168 ? 8.602 21.375 9.156 1 98.31 168 PRO B C 1
ATOM 3173 O O . PRO B 1 168 ? 9.547 22.156 9.273 1 98.31 168 PRO B O 1
ATOM 3176 N N . ILE B 1 169 ? 8.391 20.453 10 1 98.31 169 ILE B N 1
ATOM 3177 C CA . ILE B 1 169 ? 9.188 20.312 11.211 1 98.31 169 ILE B CA 1
ATOM 3178 C C . ILE B 1 169 ? 10.57 19.766 10.859 1 98.31 169 ILE B C 1
ATOM 3180 O O . ILE B 1 169 ? 11.594 20.359 11.203 1 98.31 169 ILE B O 1
ATOM 3184 N N . ILE B 1 170 ? 10.625 18.703 10.125 1 98.19 170 ILE B N 1
ATOM 3185 C CA . ILE B 1 170 ? 11.898 18.016 9.914 1 98.19 170 ILE B CA 1
ATOM 3186 C C . ILE B 1 170 ? 12.75 18.797 8.914 1 98.19 170 ILE B C 1
ATOM 3188 O O . ILE B 1 170 ? 13.977 18.797 9 1 98.19 170 ILE B O 1
ATOM 3192 N N . GLN B 1 171 ? 12.047 19.438 7.965 1 98 171 GLN B N 1
ATOM 3193 C CA . GLN B 1 171 ? 12.836 20.219 7.02 1 98 171 GLN B CA 1
ATOM 3194 C C . GLN B 1 171 ? 13.547 21.375 7.715 1 98 171 GLN B C 1
ATOM 3196 O O . GLN B 1 171 ? 14.664 21.75 7.352 1 98 171 GLN B O 1
ATOM 3201 N N . GLU B 1 172 ? 12.859 21.969 8.68 1 97.69 172 GLU B N 1
ATOM 3202 C CA . GLU B 1 172 ? 13.461 23.047 9.461 1 97.69 172 GLU B CA 1
ATOM 3203 C C . GLU B 1 172 ? 14.711 22.578 10.195 1 97.69 172 GLU B C 1
ATOM 3205 O O . GLU B 1 172 ? 15.719 23.266 10.227 1 97.69 172 GLU B O 1
ATOM 3210 N N . ILE B 1 173 ? 14.688 21.453 10.742 1 97.19 173 ILE B N 1
ATOM 3211 C CA . ILE B 1 173 ? 15.781 20.859 11.5 1 97.19 173 ILE B CA 1
ATOM 3212 C C . ILE B 1 173 ? 17 20.672 10.602 1 97.19 173 ILE B C 1
ATOM 3214 O O . ILE B 1 173 ? 18.125 20.969 10.992 1 97.19 173 ILE B O 1
ATOM 3218 N N . ALA B 1 174 ? 16.797 20.25 9.422 1 95.75 174 ALA B N 1
ATOM 3219 C CA . ALA B 1 174 ? 17.875 19.906 8.508 1 95.75 174 ALA B CA 1
ATOM 3220 C C . ALA B 1 174 ? 18.266 21.109 7.648 1 95.75 174 ALA B C 1
ATOM 3222 O O . ALA B 1 174 ? 19.188 21.031 6.836 1 95.75 174 ALA B O 1
ATOM 3223 N N . GLY B 1 175 ? 17.469 22.203 7.754 1 95.06 175 GLY B N 1
ATOM 3224 C CA . GLY B 1 175 ? 17.734 23.375 6.941 1 95.06 175 GLY B CA 1
ATOM 3225 C C . GLY B 1 175 ? 17.375 23.188 5.477 1 95.06 175 GLY B C 1
ATOM 3226 O O . GLY B 1 175 ? 18.062 23.719 4.598 1 95.06 175 GLY B O 1
ATOM 3227 N N . LEU B 1 176 ? 16.453 22.359 5.223 1 95.81 176 LEU B N 1
ATOM 3228 C CA . LEU B 1 176 ? 15.992 22.109 3.857 1 95.81 176 LEU B CA 1
ATOM 3229 C C . LEU B 1 176 ? 14.734 22.922 3.549 1 95.81 176 LEU B C 1
ATOM 3231 O O . LEU B 1 176 ? 14.086 23.422 4.461 1 95.81 176 LEU B O 1
ATOM 3235 N N . GLN B 1 177 ? 14.453 23.078 2.297 1 94.62 177 GLN B N 1
ATOM 3236 C CA . GLN B 1 177 ? 13.242 23.719 1.827 1 94.62 177 GLN B CA 1
ATOM 3237 C C . GLN B 1 177 ? 12.445 22.797 0.902 1 94.62 177 GLN B C 1
ATOM 3239 O O . GLN B 1 177 ? 12.234 23.125 -0.27 1 94.62 177 GLN B O 1
ATOM 3244 N N . LEU B 1 178 ? 11.961 21.797 1.44 1 97.5 178 LEU B N 1
ATOM 3245 C CA . LEU B 1 178 ? 11.227 20.797 0.677 1 97.5 178 LEU B CA 1
ATOM 3246 C C . LEU B 1 178 ? 9.812 21.281 0.357 1 97.5 178 LEU B C 1
ATOM 3248 O O . LEU B 1 178 ? 9.375 21.203 -0.793 1 97.5 178 LEU B O 1
ATOM 3252 N N . PHE B 1 179 ? 9.133 21.75 1.357 1 98.25 179 PHE B N 1
ATOM 3253 C CA . PHE B 1 179 ? 7.715 22.094 1.293 1 98.25 179 PHE B CA 1
ATOM 3254 C C . PHE B 1 179 ? 7.473 23.5 1.801 1 98.25 179 PHE B C 1
ATOM 3256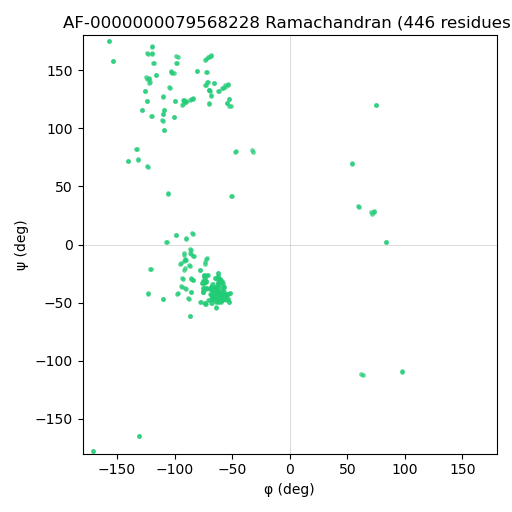 O O . PHE B 1 179 ? 7.707 23.797 2.977 1 98.25 179 PHE B O 1
ATOM 3263 N N . ASN B 1 180 ? 7.008 24.375 0.931 1 97.56 180 ASN B N 1
ATOM 3264 C CA . ASN B 1 180 ? 6.668 25.75 1.293 1 97.56 180 ASN B CA 1
ATOM 3265 C C . ASN B 1 180 ? 5.668 26.359 0.313 1 97.56 180 ASN B C 1
ATOM 3267 O O . ASN B 1 180 ? 5.324 25.734 -0.693 1 97.56 180 ASN B O 1
ATOM 3271 N N . SER B 1 181 ? 5.242 27.547 0.621 1 98 181 SER B N 1
ATOM 3272 C CA . SER B 1 181 ? 4.152 28.188 -0.115 1 98 181 SER B CA 1
ATOM 3273 C C . SER B 1 181 ? 4.605 28.641 -1.494 1 98 181 SER B C 1
ATOM 3275 O O . SER B 1 181 ? 3.793 28.781 -2.408 1 98 181 SER B O 1
ATOM 3277 N N . GLU B 1 182 ? 5.82 28.922 -1.675 1 98 182 GLU B N 1
ATOM 3278 C CA . GLU B 1 182 ? 6.332 29.375 -2.963 1 98 182 GLU B CA 1
ATOM 3279 C C . GLU B 1 182 ? 6.355 28.25 -3.98 1 98 182 GLU B C 1
ATOM 3281 O O . GLU B 1 182 ? 5.91 28.422 -5.117 1 98 182 GLU B O 1
ATOM 3286 N N . LYS B 1 183 ? 6.883 27.109 -3.566 1 97.88 183 LYS B N 1
ATOM 3287 C CA . LYS B 1 183 ? 7.012 25.969 -4.461 1 97.88 183 LYS B CA 1
ATOM 3288 C C . LYS B 1 183 ? 5.664 25.281 -4.684 1 97.88 183 LYS B C 1
ATOM 3290 O O . LYS B 1 183 ? 5.371 24.828 -5.793 1 97.88 183 LYS B O 1
ATOM 3295 N N . PHE B 1 184 ? 4.934 25.203 -3.617 1 98.69 184 PHE B N 1
ATOM 3296 C CA . PHE B 1 184 ? 3.689 24.438 -3.654 1 98.69 184 PHE B CA 1
ATOM 3297 C C . PHE B 1 184 ? 2.549 25.25 -3.043 1 98.69 184 PHE B C 1
ATOM 3299 O O . PHE B 1 184 ? 2.012 24.875 -1.997 1 98.69 184 PHE B O 1
ATOM 3306 N N . PRO B 1 185 ? 2.076 26.234 -3.738 1 98.69 185 PRO B N 1
ATOM 3307 C CA . PRO B 1 185 ? 1.088 27.156 -3.158 1 98.69 185 PRO B CA 1
ATOM 3308 C C . PRO B 1 185 ? -0.233 26.453 -2.83 1 98.69 185 PRO B C 1
ATOM 3310 O O . PRO B 1 185 ? -0.833 26.734 -1.786 1 98.69 185 PRO B O 1
ATOM 3313 N N . ASN B 1 186 ? -0.752 25.609 -3.705 1 98.62 186 ASN B N 1
ATOM 3314 C CA . ASN B 1 186 ? -2.021 24.938 -3.455 1 98.62 186 ASN B CA 1
ATOM 3315 C C . ASN B 1 186 ? -1.919 23.969 -2.289 1 98.62 186 ASN B C 1
ATOM 3317 O O . ASN B 1 186 ? -2.791 23.938 -1.418 1 98.62 186 ASN B O 1
ATOM 3321 N N . LEU B 1 187 ? -0.9 23.203 -2.311 1 98.62 187 LEU B N 1
ATOM 3322 C CA . LEU B 1 187 ? -0.691 22.219 -1.254 1 98.62 187 LEU B CA 1
ATOM 3323 C C . LEU B 1 187 ? -0.458 22.906 0.088 1 98.62 187 LEU B C 1
ATOM 3325 O O . LEU B 1 187 ? -0.875 22.406 1.131 1 98.62 187 LEU B O 1
ATOM 3329 N N . TYR B 1 188 ? 0.283 23.969 0.025 1 98.5 188 TYR B N 1
ATOM 3330 C CA . TYR B 1 188 ? 0.536 24.719 1.25 1 98.5 188 TYR B CA 1
ATOM 3331 C C . TYR B 1 188 ? -0.762 25.266 1.833 1 98.5 188 TYR B C 1
ATOM 3333 O O . TYR B 1 188 ? -0.994 25.188 3.041 1 98.5 188 TYR B O 1
ATOM 3341 N N . LYS B 1 189 ? -1.589 25.844 0.995 1 98.56 189 LYS B N 1
ATOM 3342 C CA . LYS B 1 189 ? -2.902 26.297 1.438 1 98.56 189 LYS B CA 1
ATOM 3343 C C . LYS B 1 189 ? -3.705 25.156 2.053 1 98.56 189 LYS B C 1
ATOM 3345 O O . LYS B 1 189 ? -4.301 25.312 3.121 1 98.56 189 LYS B O 1
ATOM 3350 N N . TRP B 1 190 ? -3.723 24.062 1.383 1 98.81 190 TRP B N 1
ATOM 3351 C CA . TRP B 1 190 ? -4.363 22.859 1.889 1 98.81 190 TRP B CA 1
ATOM 3352 C C . TRP B 1 190 ? -3.83 22.5 3.271 1 98.81 190 TRP B C 1
ATOM 3354 O O . TRP B 1 190 ? -4.605 22.188 4.18 1 98.81 190 TRP B O 1
ATOM 3364 N N . SER B 1 191 ? -2.52 22.516 3.424 1 98.75 191 SER B N 1
ATOM 3365 C CA . SER B 1 191 ? -1.901 22.109 4.688 1 98.75 191 SER B CA 1
ATOM 3366 C C . SER B 1 191 ? -2.34 23.031 5.824 1 98.75 191 SER B C 1
ATOM 3368 O O . SER B 1 191 ? -2.549 22.578 6.949 1 98.75 191 SER B O 1
ATOM 3370 N N . GLN B 1 192 ? -2.498 24.281 5.527 1 98.31 192 GLN B N 1
ATOM 3371 C CA . GLN B 1 192 ? -2.971 25.234 6.527 1 98.31 192 GLN B CA 1
ATOM 3372 C C . GLN B 1 192 ? -4.418 24.953 6.918 1 98.31 192 GLN B C 1
ATOM 3374 O O . GLN B 1 192 ? -4.762 24.969 8.102 1 98.31 192 GLN B O 1
ATOM 3379 N N . GLU B 1 193 ? -5.215 24.75 5.934 1 98.19 193 GLU B N 1
ATOM 3380 C CA . GLU B 1 193 ? -6.613 24.406 6.195 1 98.19 193 GLU B CA 1
ATOM 3381 C C . GLU B 1 193 ? -6.73 23.141 7.023 1 98.19 193 GLU B C 1
ATOM 3383 O O . GLU B 1 193 ? -7.52 23.078 7.969 1 98.19 193 GLU B O 1
ATOM 3388 N N . LEU B 1 194 ? -5.969 22.156 6.664 1 98.75 194 LEU B N 1
ATOM 3389 C CA . LEU B 1 194 ? -6.039 20.859 7.328 1 98.75 194 LEU B CA 1
ATOM 3390 C C . LEU B 1 194 ? -5.625 20.984 8.789 1 98.75 194 LEU B C 1
ATOM 3392 O O . LEU B 1 194 ? -6.34 20.516 9.68 1 98.75 194 LEU B O 1
ATOM 3396 N N . THR B 1 195 ? -4.512 21.625 9.07 1 98.5 195 THR B N 1
ATOM 3397 C CA . THR B 1 195 ? -3.959 21.656 10.414 1 98.5 195 THR B CA 1
ATOM 3398 C C . THR B 1 195 ? -4.77 22.578 11.312 1 98.5 195 THR B C 1
ATOM 3400 O O . THR B 1 195 ? -4.68 22.516 12.539 1 98.5 195 THR B O 1
ATOM 3403 N N . LYS B 1 196 ? -5.578 23.438 10.703 1 97.62 196 LYS B N 1
ATOM 3404 C CA . LYS B 1 196 ? -6.406 24.359 11.477 1 97.62 196 LYS B CA 1
ATOM 3405 C C . LYS B 1 196 ? -7.773 23.75 11.773 1 97.62 196 LYS B C 1
ATOM 3407 O O . LYS B 1 196 ? -8.523 24.266 12.602 1 97.62 196 LYS B O 1
ATOM 3412 N N . HIS B 1 197 ? -8.094 22.797 10.992 1 97.56 197 HIS B N 1
ATOM 3413 C CA . HIS B 1 197 ? -9.367 22.125 11.258 1 97.56 197 HIS B CA 1
ATOM 3414 C C . HIS B 1 197 ? -9.445 21.641 12.703 1 97.56 197 HIS B C 1
ATOM 3416 O O . HIS B 1 197 ? -8.492 21.031 13.203 1 97.56 197 HIS B O 1
ATOM 3422 N N . SER B 1 198 ? -10.539 21.781 13.359 1 97.62 198 SER B N 1
ATOM 3423 C CA . SER B 1 198 ? -10.672 21.562 14.797 1 97.62 198 SER B CA 1
ATOM 3424 C C . SER B 1 198 ? -10.328 20.125 15.164 1 97.62 198 SER B C 1
ATOM 3426 O O . SER B 1 198 ? -9.547 19.875 16.094 1 97.62 198 SER B O 1
ATOM 3428 N N . VAL B 1 199 ? -10.82 19.188 14.43 1 97.38 199 VAL B N 1
ATOM 3429 C CA . VAL B 1 199 ? -10.609 17.781 14.719 1 97.38 199 VAL B CA 1
ATOM 3430 C C . VAL B 1 199 ? -9.133 17.422 14.523 1 97.38 199 VAL B C 1
ATOM 3432 O O . VAL B 1 199 ? -8.539 16.734 15.352 1 97.38 199 VAL B O 1
ATOM 3435 N N . VAL B 1 200 ? -8.555 17.891 13.438 1 98.56 200 VAL B N 1
ATOM 3436 C CA . VAL B 1 200 ? -7.168 17.594 13.117 1 98.56 200 VAL B CA 1
ATOM 3437 C C . VAL B 1 200 ? -6.246 18.25 14.148 1 98.56 200 VAL B C 1
ATOM 3439 O O . VAL B 1 200 ? -5.332 17.609 14.664 1 98.56 200 VAL B O 1
ATOM 3442 N N . LYS B 1 201 ? -6.496 19.422 14.438 1 98.31 201 LYS B N 1
ATOM 3443 C CA . LYS B 1 201 ? -5.695 20.172 15.406 1 98.31 201 LYS B CA 1
ATOM 3444 C C . LYS B 1 201 ? -5.633 19.438 16.75 1 98.31 201 LYS B C 1
ATOM 3446 O O . LYS B 1 201 ? -4.57 19.359 17.359 1 98.31 201 LYS B O 1
ATOM 3451 N N . GLU B 1 202 ? -6.734 18.938 17.156 1 97.5 202 GLU B N 1
ATOM 3452 C CA . GLU B 1 202 ? -6.82 18.219 18.422 1 97.5 202 GLU B CA 1
ATOM 3453 C C . GLU B 1 202 ? -5.996 16.938 18.391 1 97.5 202 GLU B C 1
ATOM 3455 O O . GLU B 1 202 ? -5.5 16.484 19.422 1 97.5 202 GLU B O 1
ATOM 3460 N N . ALA B 1 203 ? -5.852 16.375 17.203 1 98.25 203 ALA B N 1
ATOM 3461 C CA . ALA B 1 203 ? -5.168 15.086 17.062 1 98.25 203 ALA B CA 1
ATOM 3462 C C . ALA B 1 203 ? -3.662 15.281 16.906 1 98.25 203 ALA B C 1
ATOM 3464 O O . ALA B 1 203 ? -2.889 14.336 17.047 1 98.25 203 ALA B O 1
ATOM 3465 N N . LEU B 1 204 ? -3.23 16.453 16.562 1 98.62 204 LEU B N 1
ATOM 3466 C CA . LEU B 1 204 ? -1.814 16.719 16.312 1 98.62 204 LEU B CA 1
ATOM 3467 C C . LEU B 1 204 ? -1.034 16.719 17.625 1 98.62 204 LEU B C 1
ATOM 3469 O O . LEU B 1 204 ? -1.523 17.203 18.656 1 98.62 204 LEU B O 1
ATOM 3473 N N . PRO B 1 205 ? 0.174 16.141 17.625 1 98.12 205 PRO B N 1
ATOM 3474 C CA . PRO B 1 205 ? 1.033 16.25 18.797 1 98.12 205 PRO B CA 1
ATOM 3475 C C . PRO B 1 205 ? 1.576 17.672 19 1 98.12 205 PRO B C 1
ATOM 3477 O O . PRO B 1 205 ? 1.545 18.484 18.078 1 98.12 205 PRO B O 1
ATOM 3480 N N . PRO B 1 206 ? 2.016 17.875 20.25 1 97.56 206 PRO B N 1
ATOM 3481 C CA . PRO B 1 206 ? 2.654 19.188 20.453 1 97.56 206 PRO B CA 1
ATOM 3482 C C . PRO B 1 206 ? 3.902 19.375 19.594 1 97.56 206 PRO B C 1
ATOM 3484 O O . PRO B 1 206 ? 4.754 18.484 19.531 1 97.56 206 PRO B O 1
ATOM 3487 N N . ARG B 1 207 ? 3.959 20.484 18.969 1 97.38 207 ARG B N 1
ATOM 3488 C CA . ARG B 1 207 ? 4.988 20.734 17.953 1 97.38 207 ARG B CA 1
ATOM 3489 C C . ARG B 1 207 ? 6.375 20.75 18.594 1 97.38 207 ARG B C 1
ATOM 3491 O O . ARG B 1 207 ? 7.312 20.141 18.062 1 97.38 207 ARG B O 1
ATOM 3498 N N . GLU B 1 208 ? 6.551 21.422 19.703 1 97.5 208 GLU B N 1
ATOM 3499 C CA . GLU B 1 208 ? 7.875 21.688 20.25 1 97.5 208 GLU B CA 1
ATOM 3500 C C . GLU B 1 208 ? 8.539 20.406 20.734 1 97.5 208 GLU B C 1
ATOM 3502 O O . GLU B 1 208 ? 9.695 20.141 20.422 1 97.5 208 GLU B O 1
ATOM 3507 N N . PRO B 1 209 ? 7.816 19.625 21.547 1 97.31 209 PRO B N 1
ATOM 3508 C CA . PRO B 1 209 ? 8.414 18.344 21.906 1 97.31 209 PRO B CA 1
ATOM 3509 C C . PRO B 1 209 ? 8.758 17.484 20.703 1 97.31 209 PRO B C 1
ATOM 3511 O O . PRO B 1 209 ? 9.773 16.797 20.703 1 97.31 209 PRO B O 1
ATOM 3514 N N . LEU B 1 210 ? 7.949 17.531 19.719 1 97.81 210 LEU B N 1
ATOM 3515 C CA . LEU B 1 210 ? 8.203 16.781 18.5 1 97.81 210 LEU B CA 1
ATOM 3516 C C . LEU B 1 210 ? 9.453 17.297 17.781 1 97.81 210 LEU B C 1
ATOM 3518 O O . LEU B 1 210 ? 10.297 16.531 17.344 1 97.81 210 LEU B O 1
ATOM 3522 N N . PHE B 1 211 ? 9.531 18.594 17.703 1 98.19 211 PHE B N 1
ATOM 3523 C CA . PHE B 1 211 ? 10.703 19.234 17.125 1 98.19 211 PHE B CA 1
ATOM 3524 C C . PHE B 1 211 ? 11.969 18.828 17.859 1 98.19 211 PHE B C 1
ATOM 3526 O O . PHE B 1 211 ? 12.961 18.438 17.234 1 98.19 211 PHE B O 1
ATOM 3533 N N . ALA B 1 212 ? 11.938 18.844 19.141 1 98.06 212 ALA B N 1
ATOM 3534 C CA . ALA B 1 212 ? 13.094 18.5 19.953 1 98.06 212 ALA B CA 1
ATOM 3535 C C . ALA B 1 212 ? 13.492 17.031 19.75 1 98.06 212 ALA B C 1
ATOM 3537 O O . ALA B 1 212 ? 14.68 16.719 19.688 1 98.06 212 ALA B O 1
ATOM 3538 N N . PHE B 1 213 ? 12.562 16.234 19.656 1 96.69 213 PHE B N 1
ATOM 3539 C CA . PHE B 1 213 ? 12.812 14.82 19.453 1 96.69 213 PHE B CA 1
ATOM 3540 C C . PHE B 1 213 ? 13.539 14.578 18.141 1 96.69 213 PHE B C 1
ATOM 3542 O O . PHE B 1 213 ? 14.578 13.914 18.109 1 96.69 213 PHE B O 1
ATOM 3549 N N . PHE B 1 214 ? 13.047 15.156 17.062 1 97.56 214 PHE B N 1
ATOM 3550 C CA . PHE B 1 214 ? 13.633 14.914 15.75 1 97.56 214 PHE B CA 1
ATOM 3551 C C . PHE B 1 214 ? 14.961 15.648 15.609 1 97.56 214 PHE B C 1
ATOM 3553 O O . PHE B 1 214 ? 15.867 15.188 14.906 1 97.56 214 PHE B O 1
ATOM 3560 N N . LYS B 1 215 ? 15.031 16.781 16.234 1 97.88 215 LYS B N 1
ATOM 3561 C CA . LYS B 1 215 ? 16.312 17.469 16.266 1 97.88 215 LYS B CA 1
ATOM 3562 C C . LYS B 1 215 ? 17.391 16.594 16.906 1 97.88 215 LYS B C 1
ATOM 3564 O O . LYS B 1 215 ? 18.516 16.5 16.391 1 97.88 215 LYS B O 1
ATOM 3569 N N . GLY B 1 216 ? 17.062 15.992 18.078 1 97.25 216 GLY B N 1
ATOM 3570 C CA . GLY B 1 216 ? 17.984 15.062 18.719 1 97.25 216 GLY B CA 1
ATOM 3571 C C . GLY B 1 216 ? 18.375 13.906 17.812 1 97.25 216 GLY B C 1
ATOM 3572 O O . GLY B 1 216 ? 19.562 13.539 17.75 1 97.25 216 GLY B O 1
ATOM 3573 N N . ARG B 1 217 ? 17.438 13.391 17.141 1 95 217 ARG B N 1
ATOM 3574 C CA . ARG B 1 217 ? 17.703 12.289 16.219 1 95 217 ARG B CA 1
ATOM 3575 C C . ARG B 1 217 ? 18.625 12.734 15.078 1 95 217 ARG B C 1
ATOM 3577 O O . ARG B 1 217 ? 19.531 12 14.688 1 95 217 ARG B O 1
ATOM 3584 N N . TYR B 1 218 ? 18.344 13.867 14.586 1 96.38 218 TYR B N 1
ATOM 3585 C CA . TYR B 1 218 ? 19.141 14.43 13.5 1 96.38 218 TYR B CA 1
ATOM 3586 C C . TYR B 1 218 ? 20.578 14.672 13.945 1 96.38 218 TYR B C 1
ATOM 3588 O O . TYR B 1 218 ? 21.516 14.297 13.25 1 96.38 218 TYR B O 1
ATOM 3596 N N . GLU B 1 219 ? 20.734 15.219 15.047 1 96.5 219 GLU B N 1
ATOM 3597 C CA . GLU B 1 219 ? 22.062 15.523 15.562 1 96.5 219 GLU B CA 1
ATOM 3598 C C . GLU B 1 219 ? 22.859 14.25 15.836 1 96.5 219 GLU B C 1
ATOM 3600 O O . GLU B 1 219 ? 24.078 14.203 15.594 1 96.5 219 GLU B O 1
ATOM 3605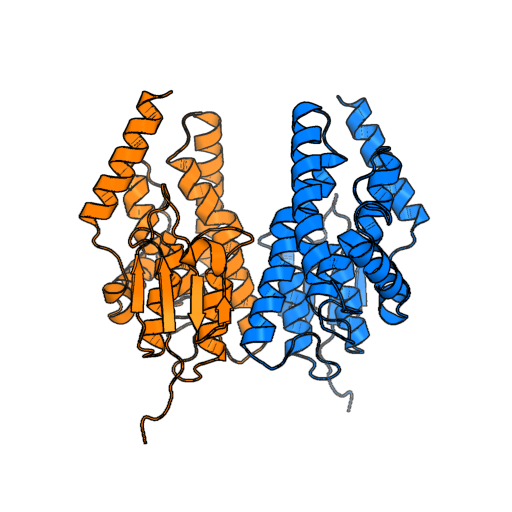 N N . ASN B 1 220 ? 22.188 13.25 16.359 1 95.19 220 ASN B N 1
ATOM 3606 C CA . ASN B 1 220 ? 22.844 11.961 16.578 1 95.19 220 ASN B CA 1
ATOM 3607 C C . ASN B 1 220 ? 23.297 11.32 15.281 1 95.19 220 ASN B C 1
ATOM 3609 O O . ASN B 1 220 ? 24.359 10.703 15.227 1 95.19 220 ASN B O 1
ATOM 3613 N N . LEU B 1 221 ? 22.531 11.508 14.297 1 93.5 221 LEU B N 1
ATOM 3614 C CA . LEU B 1 221 ? 22.859 10.945 12.992 1 93.5 221 LEU B CA 1
ATOM 3615 C C . LEU B 1 221 ? 24.078 11.633 12.398 1 93.5 221 LEU B C 1
ATOM 3617 O O . LEU B 1 221 ? 24.984 10.961 11.883 1 93.5 221 LEU B O 1
ATOM 3621 N N . ILE B 1 222 ? 24.156 12.883 12.508 1 90.69 222 ILE B N 1
ATOM 3622 C CA . ILE B 1 222 ? 25.25 13.648 11.93 1 90.69 222 ILE B CA 1
ATOM 3623 C C . ILE B 1 222 ? 26.516 13.406 12.734 1 90.69 222 ILE B C 1
ATOM 3625 O O . ILE B 1 222 ? 27.625 13.367 12.18 1 90.69 222 ILE B O 1
ATOM 3629 N N . ALA B 1 223 ? 26.297 13.195 13.953 1 90.62 223 ALA B N 1
ATOM 3630 C CA . ALA B 1 223 ? 27.453 12.969 14.812 1 90.62 223 ALA B CA 1
ATOM 3631 C C . ALA B 1 223 ? 28.062 11.594 14.57 1 90.62 223 ALA B C 1
ATOM 3633 O O . ALA B 1 223 ? 29.281 11.406 14.742 1 90.62 223 ALA B O 1
ATOM 3634 N N . SER B 1 224 ? 27.312 10.68 14.203 1 86.12 224 SER B N 1
ATOM 3635 C CA . SER B 1 224 ? 27.75 9.305 14.016 1 86.12 224 SER B CA 1
ATOM 3636 C C . SER B 1 224 ? 28.312 9.086 12.609 1 86.12 224 SER B C 1
ATOM 3638 O O . SER B 1 224 ? 28.875 8.039 12.312 1 86.12 224 SER B O 1
ATOM 3640 N N . ALA B 1 225 ? 28.266 10.031 11.781 1 77.06 225 ALA B N 1
ATOM 3641 C CA . ALA B 1 225 ? 28.734 9.914 10.406 1 77.06 225 ALA B CA 1
ATOM 3642 C C . ALA B 1 225 ? 30.188 10.352 10.289 1 77.06 225 ALA B C 1
ATOM 3644 O O . ALA B 1 225 ? 30.953 9.797 9.5 1 77.06 225 ALA B O 1
#

Solvent-accessible surface area (backbone atoms only — not comparable to full-atom values): 24022 Å² total; per-residue (Å²): 128,82,79,83,68,67,57,33,35,36,38,22,44,77,81,36,60,50,28,34,32,39,45,32,47,37,55,66,55,66,54,75,66,46,78,42,78,56,44,88,92,60,67,48,70,63,51,43,69,62,27,70,81,80,59,59,71,24,32,40,31,53,56,88,44,58,38,54,52,41,72,45,37,38,52,31,49,41,64,68,45,73,57,74,62,37,65,62,85,51,41,67,58,34,36,51,40,52,43,52,29,48,43,41,60,72,40,26,51,57,22,47,50,37,36,54,71,44,83,51,62,72,57,17,52,52,19,42,52,42,20,46,53,39,49,49,55,48,27,61,68,34,54,97,40,66,30,76,57,34,88,43,74,17,55,36,44,45,59,40,44,41,63,50,55,48,45,57,47,49,26,57,69,63,71,51,84,80,75,45,56,84,85,30,47,54,44,39,52,32,28,52,54,49,56,63,34,69,65,42,41,71,39,50,59,65,61,64,67,44,45,52,52,53,43,52,52,49,51,52,53,62,69,72,105,128,81,80,81,70,67,56,34,37,36,38,23,44,79,82,36,59,50,28,33,33,40,46,33,48,36,56,66,55,68,55,76,66,45,78,42,78,54,43,87,94,61,67,47,70,64,51,43,68,60,27,69,82,79,59,58,73,24,32,42,30,54,55,88,44,58,37,52,51,39,71,44,36,37,51,32,50,41,64,67,44,74,57,73,62,36,65,62,85,50,40,67,58,34,36,51,39,51,45,52,28,50,42,40,60,70,40,27,51,57,22,47,52,36,36,54,73,43,84,51,62,70,58,16,53,53,20,42,52,42,19,46,53,39,49,48,54,49,28,61,68,35,54,96,39,64,30,74,57,33,89,44,74,17,54,36,44,46,61,39,42,40,62,51,54,48,46,57,48,50,27,57,69,63,69,51,83,79,74,44,54,84,85,30,47,54,44,39,51,31,28,53,54,49,57,64,33,69,66,44,42,71,41,51,56,66,62,64,68,45,46,53,52,53,42,52,52,48,53,52,52,64,70,72,105

pLDDT: mean 96.16, std 8.48, range [25.62, 98.94]

Nearest PDB structures (foldseek):
  5j4u-assembly1_A-2  TM=9.387E-01  e=9.378E-20  Populus trichocarpa
  4chs-assembly1_B  TM=9.458E-01  e=1.320E-19  Glycine max
  5o84-assembly1_A-2  TM=9.212E-01  e=1.951E-19  Arabidopsis thaliana
  6ep7-assembly1_A  TM=9.232E-01  e=5.441E-19  Arabidopsis thaliana
  5g5a-assembly2_D  TM=9.330E-01  e=1.593E-18  Arabidopsis thaliana

Foldseek 3Di:
DPPCFFAKEWEEAQLDLLSLLLLLLCVLLPHDHHYDYADPVDGDPVLCVLCVDPSHDTWMQGRNHIDDDSLRSSVVSCVVRPPRHQADPDPVSNVVLVVLLVLCVVQALVLLVCLQLPDDPVSNVVSLVSNLVSLVVVLVQCPPALENSRPDHHSNLSSCLCVLQVSVLRCVLRVHDRDDCVSRVSVNSSSVSSCPPPSSVVSHHDRPVSSVVSSVVSVVSNVVD/DPPCFFAKEWEEAQLDLLSLLLLLLCVLLPHDHHYDYADPVDGDPVLCVLCVDPSHDTWMQGRNHIDDDSLRSSVVSCVVRPPRHQADPDPVSNVVLVVLLVLCVVQALVLLVCLQLPDDPVSNVVSLVSNLVSLVVVLVQCPPALENSRPDHHSNLSSCLCVLQVSVLRCVLRVHDSDDCVSRVSVNSSSVSSCPPPSSVVSHHDRVVSSVVSSVVSVVSNVVD

Sequence (450 aa):
MATNQEEVKLLGVMGSPFVCRVHIALKFKGVEYKFLEENLGNKSELLLKYNPVHKKVPVLVHGEKSVSESLVIVEYIDETWKNNPILPSDPYQRALTRFWAKFIDDKVVGAAWKSVFSVDEKEREKNVQEALEGLKFLEDEIKGKKFFGGEEIGLVDIGGVFIAFWIPIIQEIAGLQLFNSEKFPNLYKWSQELTKHSVVKEALPPREPLFAFFKGRYENLIASAMATNQEEVKLLGVMGSPFVCRVHIALKFKGVEYKFLEENLGNKSELLLKYNPVHKKVPVLVHGEKSVSESLVIVEYIDETWKNNPILPSDPYQRALTRFWAKFIDDKVVGAAWKSVFSVDEKEREKNVQEALEGLKFLEDEIKGKKFFGGEEIGLVDIGGVFIAFWIPIIQEIAGLQLFNSEKFPNLYKWSQELTKHSVVKEALPPREPLFAFFKGRYENLIASA

Organism: Vigna unguiculata (NCBI:txid3917)

InterPro domains:
  IPR004045 Glutathione S-transferase, N-terminal [PF02798] (7-79)
  IPR004045 Glutathione S-transferase, N-terminal [PS50404] (6-85)
  IPR004046 Glutathione S-transferase, C-terminal [PF00043] (104-195)
  IPR010987 Glutathione S-transferase, C-terminal-like [PS50405] (90-213)
  IPR036249 Thioredoxin-like superfamily [SSF52833] (8-108)
  IPR036282 Glutathione S-transferase, C-terminal domain superfamily [SSF47616] (79-219)
  IPR040079 Glutathione transferase family [SFLDS00019] (4-222)
  IPR045073 Glutathione S-transferase Omega/Tau-like [PTHR11260] (10-208)
  IPR045073 Glutathione S-transferase Omega/Tau-like [SFLDG01152] (4-222)
  IPR045074 Glutathione S-transferases Tau, C-terminal alpha-helical domain, plant [cd03185] (91-217)